Protein AF-A0A3N5ST25-F1 (afdb_monomer)

Nearest PDB structures (foldseek):
  7qv7-assembly1_S  TM=9.230E-01  e=5.622E-34  Thermoanaerobacter kivui
  8rcb-assembly1_A  TM=7.635E-01  e=3.867E-31  Nitratidesulfovibrio vulgaris str. Hildenborough
  8cm7-assembly1_A  TM=7.745E-01  e=1.864E-30  Nitratidesulfovibrio vulgaris str. Hildenborough
  8rcg-assembly1_A  TM=7.676E-01  e=7.495E-30  Nitratidesulfovibrio vulgaris str. Hildenborough
  8cm4-assembly2_C  TM=7.597E-01  e=1.216E-29  Nitratidesulfovibrio vulgaris str. Hildenborough

Structure (mmCIF, N/CA/C/O backbone):
data_AF-A0A3N5ST25-F1
#
_entry.id   AF-A0A3N5ST25-F1
#
loop_
_atom_site.group_PDB
_atom_site.id
_atom_site.type_symbol
_atom_site.label_atom_id
_atom_site.label_alt_id
_atom_site.label_comp_id
_atom_site.label_asym_id
_atom_site.label_entity_id
_atom_site.label_seq_id
_atom_site.pdbx_PDB_ins_code
_atom_site.Cartn_x
_atom_site.Cartn_y
_atom_site.Cartn_z
_atom_site.occupancy
_atom_site.B_iso_or_equiv
_atom_site.auth_seq_id
_atom_site.auth_comp_id
_atom_site.auth_asym_id
_atom_site.auth_atom_id
_atom_site.pdbx_PDB_model_num
ATOM 1 N N . GLY A 1 1 ? 1.726 -2.707 -23.490 1.00 95.69 1 GLY A N 1
ATOM 2 C CA . GLY A 1 1 ? 1.570 -2.414 -22.057 1.00 95.69 1 GLY A CA 1
ATOM 3 C C . GLY A 1 1 ? 2.684 -3.090 -21.295 1.00 95.69 1 GLY A C 1
ATOM 4 O O . GLY A 1 1 ? 3.204 -4.087 -21.783 1.00 95.69 1 GLY A O 1
ATOM 5 N N . PHE A 1 2 ? 3.057 -2.545 -20.143 1.00 97.12 2 PHE A N 1
ATOM 6 C CA . PHE A 1 2 ? 4.132 -3.043 -19.289 1.00 97.12 2 PHE A CA 1
ATOM 7 C C . PHE A 1 2 ? 3.593 -3.325 -17.886 1.00 97.12 2 PHE A C 1
ATOM 9 O O . PHE A 1 2 ? 3.013 -2.446 -17.254 1.00 97.12 2 PHE A O 1
ATOM 16 N N . LEU A 1 3 ? 3.774 -4.548 -17.405 1.00 95.31 3 LEU A N 1
ATOM 17 C CA . LEU A 1 3 ? 3.438 -4.943 -16.044 1.00 95.31 3 LEU A CA 1
ATOM 18 C C . LEU A 1 3 ? 4.739 -5.198 -15.286 1.00 95.31 3 LEU A C 1
ATOM 20 O O . LEU A 1 3 ? 5.432 -6.179 -15.556 1.00 95.31 3 LEU A O 1
ATOM 24 N N . ALA A 1 4 ? 5.087 -4.272 -14.399 1.00 94.31 4 ALA A N 1
ATOM 25 C CA . ALA A 1 4 ? 6.317 -4.327 -13.618 1.00 94.31 4 ALA A CA 1
ATOM 26 C C . ALA A 1 4 ? 6.184 -5.268 -12.411 1.00 94.31 4 ALA A C 1
ATOM 28 O O . ALA A 1 4 ? 5.071 -5.596 -11.989 1.00 94.31 4 ALA A O 1
ATOM 29 N N . SER A 1 5 ? 7.325 -5.637 -11.822 1.00 90.44 5 SER A N 1
ATOM 30 C CA . SER A 1 5 ? 7.373 -6.426 -10.591 1.00 90.44 5 SER A CA 1
ATOM 31 C C . SER A 1 5 ? 7.691 -5.556 -9.373 1.00 90.44 5 SER A C 1
ATOM 33 O O . SER A 1 5 ? 8.713 -4.868 -9.382 1.00 90.44 5 SER A O 1
ATOM 35 N N . PRO A 1 6 ? 6.931 -5.665 -8.270 1.00 87.88 6 PRO A N 1
ATOM 36 C CA . PRO A 1 6 ? 7.301 -5.075 -6.978 1.00 87.88 6 PRO A CA 1
ATOM 37 C C . PRO A 1 6 ? 8.476 -5.801 -6.298 1.00 87.88 6 PRO A C 1
ATOM 39 O O . PRO A 1 6 ? 8.815 -5.487 -5.155 1.00 87.88 6 PRO A O 1
ATOM 42 N N . ARG A 1 7 ? 9.074 -6.795 -6.971 1.00 88.94 7 ARG A N 1
ATOM 43 C CA . ARG A 1 7 ? 10.316 -7.468 -6.568 1.00 88.94 7 ARG A CA 1
ATOM 44 C C . ARG A 1 7 ? 11.546 -6.938 -7.287 1.00 88.94 7 ARG A C 1
ATOM 46 O O . ARG A 1 7 ? 12.645 -7.163 -6.791 1.00 88.94 7 ARG A O 1
ATOM 53 N N . SER A 1 8 ? 11.368 -6.254 -8.418 1.00 93.38 8 SER A N 1
ATOM 54 C CA . SER A 1 8 ? 12.469 -5.635 -9.155 1.00 93.38 8 SER A CA 1
ATOM 55 C C . SER A 1 8 ? 13.098 -4.510 -8.345 1.00 93.38 8 SER A C 1
ATOM 57 O O . SER A 1 8 ? 12.438 -3.864 -7.525 1.00 93.38 8 SER A O 1
ATOM 59 N N . SER A 1 9 ? 14.381 -4.264 -8.586 1.00 96.94 9 SER A N 1
ATOM 60 C CA . SER A 1 9 ? 15.113 -3.160 -7.962 1.00 96.94 9 SER A CA 1
ATOM 61 C C . SER A 1 9 ? 14.573 -1.798 -8.402 1.00 96.94 9 SER A C 1
ATOM 63 O O . SER A 1 9 ? 13.842 -1.681 -9.390 1.00 96.94 9 SER A O 1
ATOM 65 N N . ASN A 1 10 ? 14.917 -0.740 -7.671 1.00 98.31 10 ASN A N 1
ATOM 66 C CA . ASN A 1 10 ? 14.557 0.622 -8.061 1.00 98.31 10 ASN A CA 1
ATOM 67 C C . ASN A 1 10 ? 15.143 0.969 -9.439 1.00 98.31 10 ASN A C 1
ATOM 69 O O . ASN A 1 10 ? 14.467 1.563 -10.276 1.00 98.31 10 ASN A O 1
ATOM 73 N N . GLU A 1 11 ? 16.377 0.547 -9.709 1.00 98.25 11 GLU A N 1
ATOM 74 C CA . GLU A 1 11 ? 17.058 0.789 -10.978 1.00 98.25 11 GLU A CA 1
ATOM 75 C C . GLU A 1 11 ? 16.364 0.073 -12.144 1.00 98.25 11 GLU A C 1
ATOM 77 O O . GLU A 1 11 ? 16.122 0.675 -13.192 1.00 98.25 11 GLU A O 1
ATOM 82 N N . GLU A 1 12 ? 15.973 -1.186 -11.955 1.00 97.56 12 GLU A N 1
ATOM 83 C CA . GLU A 1 12 ? 15.208 -1.941 -12.947 1.00 97.56 12 GLU A CA 1
ATOM 84 C C . GLU A 1 12 ? 13.826 -1.338 -13.206 1.00 97.56 12 GLU A C 1
ATOM 86 O O . GLU A 1 12 ? 13.426 -1.191 -14.362 1.00 97.56 12 GLU A O 1
ATOM 91 N N . GLN A 1 13 ? 13.099 -0.966 -12.148 1.00 97.44 13 GLN A N 1
ATOM 92 C CA . GLN A 1 13 ? 11.777 -0.354 -12.279 1.00 97.44 13 GLN A CA 1
ATOM 93 C C . GLN A 1 13 ? 11.862 0.993 -13.005 1.00 97.44 13 GLN A C 1
ATOM 95 O O . GLN A 1 13 ? 11.095 1.242 -13.939 1.00 97.44 13 GLN A O 1
ATOM 100 N N . TYR A 1 14 ? 12.845 1.826 -12.659 1.00 98.50 14 TYR A N 1
ATOM 101 C CA . TYR A 1 14 ? 13.109 3.081 -13.355 1.00 98.50 14 TYR A CA 1
ATOM 102 C C . TYR A 1 14 ? 13.396 2.865 -14.848 1.00 98.50 14 TYR A C 1
ATOM 104 O O . TYR A 1 14 ? 12.801 3.533 -15.697 1.00 98.50 14 TYR A O 1
ATOM 112 N N . LEU A 1 15 ? 14.266 1.910 -15.190 1.00 98.31 15 LEU A N 1
ATOM 113 C CA . LEU A 1 15 ? 14.609 1.619 -16.583 1.00 98.31 15 LEU A CA 1
ATOM 114 C C . LEU A 1 15 ? 13.440 1.025 -17.368 1.00 98.31 15 LEU A C 1
ATOM 116 O O . LEU A 1 15 ? 13.262 1.383 -18.529 1.00 98.31 15 LEU A O 1
ATOM 120 N N . LEU A 1 16 ? 12.611 0.177 -16.755 1.00 98.00 16 LEU A N 1
ATOM 121 C CA . LEU A 1 16 ? 11.398 -0.348 -17.383 1.00 98.00 16 LEU A CA 1
ATOM 122 C C . LEU A 1 16 ? 10.399 0.777 -17.691 1.00 98.00 16 LEU A C 1
ATOM 124 O O . LEU A 1 16 ? 9.843 0.840 -18.788 1.00 98.00 16 LEU A O 1
ATOM 128 N N . MET A 1 17 ? 10.205 1.696 -16.743 1.00 97.38 17 MET A N 1
ATOM 129 C CA . MET A 1 17 ? 9.380 2.889 -16.924 1.00 97.38 17 MET A CA 1
ATOM 130 C C . MET A 1 17 ? 9.924 3.790 -18.037 1.00 97.38 17 MET A C 1
ATOM 132 O O . MET A 1 17 ? 9.175 4.191 -18.935 1.00 97.38 17 MET A O 1
ATOM 136 N N . LYS A 1 18 ? 11.235 4.052 -18.028 1.00 97.94 18 LYS A N 1
ATOM 137 C CA . LYS A 1 18 ? 11.928 4.811 -19.072 1.00 97.94 18 LYS A CA 1
ATOM 138 C C . LYS A 1 18 ? 11.790 4.125 -20.430 1.00 97.94 18 LYS A C 1
ATOM 140 O O . LYS A 1 18 ? 11.527 4.799 -21.418 1.00 97.94 18 LYS A O 1
ATOM 145 N N . LEU A 1 19 ? 11.885 2.797 -20.495 1.00 97.81 19 LEU A N 1
ATOM 146 C CA . LEU A 1 19 ? 11.733 2.017 -21.725 1.00 97.81 19 LEU A CA 1
ATOM 147 C C . LEU A 1 19 ? 10.320 2.143 -22.292 1.00 97.81 19 LEU A C 1
ATOM 149 O O . LEU A 1 19 ? 10.154 2.497 -23.461 1.00 97.81 19 LEU A O 1
ATOM 153 N N . ALA A 1 20 ? 9.302 1.919 -21.458 1.00 97.50 20 ALA A N 1
ATOM 154 C CA . ALA A 1 20 ? 7.902 2.036 -21.851 1.00 97.50 20 ALA A CA 1
ATOM 155 C C . ALA A 1 20 ? 7.592 3.416 -22.456 1.00 97.50 20 ALA A C 1
ATOM 157 O O . ALA A 1 20 ? 6.955 3.517 -23.507 1.00 97.50 20 ALA A O 1
ATOM 158 N N . ARG A 1 21 ? 8.103 4.481 -21.830 1.00 97.31 21 ARG A N 1
ATOM 159 C CA . ARG A 1 21 ? 7.822 5.866 -22.223 1.00 97.31 21 ARG A CA 1
ATOM 160 C C . ARG A 1 21 ? 8.699 6.366 -23.362 1.00 97.31 21 ARG A C 1
ATOM 162 O O . ARG A 1 21 ? 8.179 6.941 -24.312 1.00 97.31 21 ARG A O 1
ATOM 169 N N . ALA A 1 22 ? 10.009 6.153 -23.291 1.00 96.69 22 ALA A N 1
ATOM 170 C CA . ALA A 1 22 ? 10.961 6.702 -24.251 1.00 96.69 22 ALA A CA 1
ATOM 171 C C . ALA A 1 22 ? 11.022 5.885 -25.547 1.00 96.69 22 ALA A C 1
ATOM 173 O O . ALA A 1 22 ? 11.043 6.493 -26.618 1.00 96.69 22 ALA A O 1
ATOM 174 N N . ALA A 1 23 ? 11.018 4.548 -25.462 1.00 96.00 23 ALA A N 1
ATOM 175 C CA . ALA A 1 23 ? 11.134 3.666 -26.627 1.00 96.00 23 ALA A CA 1
ATOM 176 C C . ALA A 1 23 ? 9.764 3.302 -27.210 1.00 96.00 23 ALA A C 1
ATOM 178 O O . ALA A 1 23 ? 9.530 3.467 -28.402 1.00 96.00 23 ALA A O 1
ATOM 179 N N . PHE A 1 24 ? 8.835 2.854 -26.361 1.00 95.75 24 PHE A N 1
ATOM 180 C CA . PHE A 1 24 ? 7.524 2.358 -26.806 1.00 95.75 24 PHE A CA 1
ATOM 181 C C . PHE A 1 24 ? 6.419 3.421 -26.801 1.00 95.75 24 PHE A C 1
ATOM 183 O O . PHE A 1 24 ? 5.285 3.122 -27.175 1.00 95.75 24 PHE A O 1
ATOM 190 N N . LYS A 1 25 ? 6.739 4.653 -26.381 1.00 95.69 25 LYS A N 1
ATOM 191 C CA . LYS A 1 25 ? 5.832 5.813 -26.376 1.00 95.69 25 LYS A CA 1
ATOM 192 C C . LYS A 1 25 ? 4.485 5.530 -25.709 1.00 95.69 25 LYS A C 1
ATOM 194 O O . LYS A 1 25 ? 3.444 6.004 -26.156 1.00 95.69 25 LYS A O 1
ATOM 199 N N . THR A 1 26 ? 4.495 4.761 -24.622 1.00 96.06 26 THR A N 1
ATOM 200 C CA . THR A 1 26 ? 3.279 4.385 -23.903 1.00 96.06 26 THR A CA 1
ATOM 201 C C . THR A 1 26 ? 3.379 4.694 -22.417 1.00 96.06 26 THR A C 1
ATOM 203 O O . THR A 1 26 ? 4.409 4.481 -21.786 1.00 96.06 26 THR A O 1
ATOM 206 N N . ASN A 1 27 ? 2.262 5.151 -21.853 1.00 95.9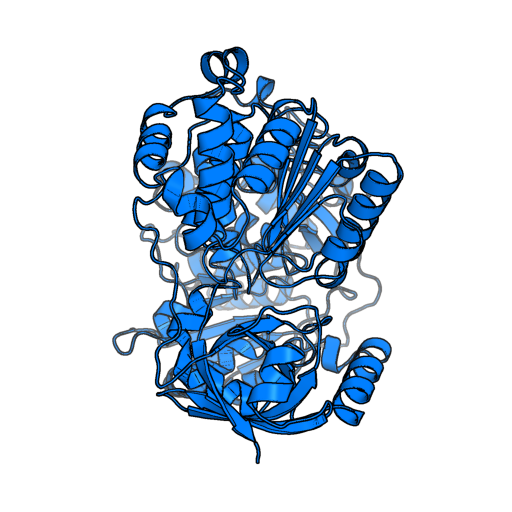4 27 ASN A N 1
ATOM 207 C CA . ASN A 1 27 ? 2.057 5.247 -20.410 1.00 95.94 27 ASN A CA 1
ATOM 208 C C . ASN A 1 27 ? 1.198 4.095 -19.871 1.00 95.94 27 ASN A C 1
ATOM 210 O O . ASN A 1 27 ? 0.786 4.123 -18.718 1.00 95.94 27 ASN A O 1
ATOM 214 N N . ASN A 1 28 ? 0.916 3.069 -20.683 1.00 96.25 28 ASN A N 1
ATOM 215 C CA . ASN A 1 28 ? 0.238 1.857 -20.224 1.00 96.25 28 ASN A CA 1
ATOM 216 C C . ASN A 1 28 ? 1.239 0.992 -19.459 1.00 96.25 28 ASN A C 1
ATOM 218 O O . ASN A 1 28 ? 1.783 0.022 -20.000 1.00 96.25 28 ASN A O 1
ATOM 222 N N . ILE A 1 29 ? 1.510 1.402 -18.225 1.00 95.12 29 ILE A N 1
ATOM 223 C CA . ILE A 1 29 ? 2.415 0.757 -17.288 1.00 95.12 29 ILE A CA 1
ATOM 224 C C . ILE A 1 29 ? 1.768 0.708 -15.908 1.00 95.12 29 ILE A C 1
ATOM 226 O O . ILE A 1 29 ? 1.167 1.683 -15.459 1.00 95.12 29 ILE A O 1
ATOM 230 N N . SER A 1 30 ? 1.878 -0.424 -15.227 1.00 91.75 30 SER A N 1
ATOM 231 C CA . SER A 1 30 ? 1.430 -0.550 -13.842 1.00 91.75 30 SER A CA 1
ATOM 232 C C . SER A 1 30 ? 2.251 -1.585 -13.091 1.00 91.75 30 SER A C 1
ATOM 234 O O . SER A 1 30 ? 2.879 -2.453 -13.696 1.00 91.75 30 SER A O 1
ATOM 236 N N . LEU A 1 31 ? 2.212 -1.491 -11.769 1.00 86.88 31 LEU A N 1
ATOM 237 C CA . LEU A 1 31 ? 2.696 -2.508 -10.845 1.00 86.88 31 LEU A CA 1
ATOM 238 C C . LEU A 1 31 ? 1.560 -3.497 -10.542 1.00 86.88 31 LEU A C 1
ATOM 240 O O . LEU A 1 31 ? 0.387 -3.109 -10.605 1.00 86.88 31 LEU A O 1
ATOM 244 N N . ASP A 1 32 ? 1.877 -4.764 -10.250 1.00 69.38 32 ASP A N 1
ATOM 245 C CA . ASP A 1 32 ? 0.848 -5.700 -9.787 1.00 69.38 32 ASP A CA 1
ATOM 246 C C . ASP A 1 32 ? 0.167 -5.199 -8.515 1.00 69.38 32 ASP A C 1
ATOM 248 O O . ASP A 1 32 ? 0.825 -4.741 -7.585 1.00 69.38 32 ASP A O 1
ATOM 252 N N . SER A 1 33 ? -1.130 -5.480 -8.424 1.00 56.56 33 SER A N 1
ATOM 253 C CA . SER A 1 33 ? -1.802 -5.787 -7.162 1.00 56.56 33 SER A CA 1
ATOM 254 C C . SER A 1 33 ? -1.892 -4.705 -6.089 1.00 56.56 33 SER A C 1
ATOM 256 O O . SER A 1 33 ? -1.821 -5.050 -4.920 1.00 56.56 33 SER A O 1
ATOM 258 N N . ASP A 1 34 ? -2.125 -3.441 -6.440 1.00 56.81 34 ASP A N 1
ATOM 259 C CA . ASP A 1 34 ? -1.993 -2.388 -5.427 1.00 56.81 34 ASP A CA 1
ATOM 260 C C . ASP A 1 34 ? -2.981 -1.231 -5.532 1.00 56.81 34 ASP A C 1
ATOM 262 O O . ASP A 1 34 ? -2.632 -0.068 -5.323 1.00 56.81 34 ASP A O 1
ATOM 266 N N . SER A 1 35 ? -4.259 -1.535 -5.784 1.00 60.84 35 SER A N 1
ATOM 267 C CA . SER A 1 35 ? -5.304 -0.543 -5.497 1.00 60.84 35 SER A CA 1
ATOM 268 C C . SER A 1 35 ? -5.135 0.007 -4.077 1.00 60.84 35 SER A C 1
ATOM 270 O O . SER A 1 35 ? -5.149 1.221 -3.918 1.00 60.84 35 SER A O 1
ATOM 272 N N . GLY A 1 36 ? -4.847 -0.856 -3.093 1.00 76.38 36 GLY A N 1
ATOM 273 C CA . GLY A 1 36 ? -4.593 -0.465 -1.704 1.00 76.38 36 GLY A CA 1
ATOM 274 C C . GLY A 1 36 ? -3.367 0.436 -1.515 1.00 76.38 36 GLY A C 1
ATOM 275 O O . GLY A 1 36 ? -3.461 1.469 -0.849 1.00 76.38 36 GLY A O 1
ATOM 276 N N . HIS A 1 37 ? -2.211 0.108 -2.104 1.00 87.75 37 HIS A N 1
ATOM 277 C CA . HIS A 1 37 ? -0.998 0.889 -1.842 1.00 87.75 37 HIS A CA 1
ATOM 278 C C . HIS A 1 37 ? -1.073 2.201 -2.584 1.00 87.75 37 HIS A C 1
ATOM 280 O O . HIS A 1 37 ? -0.874 3.244 -1.969 1.00 87.75 37 HIS A O 1
ATOM 286 N N . ARG A 1 38 ? -1.469 2.175 -3.863 1.00 88.69 38 ARG A N 1
ATOM 287 C CA . ARG A 1 38 ? -1.737 3.390 -4.632 1.00 88.69 38 ARG A CA 1
ATOM 288 C C . ARG A 1 38 ? -2.722 4.295 -3.903 1.00 88.69 38 ARG A C 1
ATOM 290 O O . ARG A 1 38 ? -2.434 5.479 -3.764 1.00 88.69 38 ARG A O 1
ATOM 297 N N . ALA A 1 39 ? -3.824 3.744 -3.398 1.00 90.44 39 ALA A N 1
ATOM 298 C CA . ALA A 1 39 ? -4.793 4.479 -2.596 1.00 90.44 39 ALA A CA 1
ATOM 299 C C . ALA A 1 39 ? -4.151 5.103 -1.349 1.00 90.44 39 ALA A C 1
ATOM 301 O O . ALA A 1 39 ? -4.325 6.292 -1.089 1.00 90.44 39 ALA A O 1
ATOM 302 N N . SER A 1 40 ? -3.333 4.343 -0.615 1.00 93.75 40 SER A N 1
ATOM 303 C CA . SER A 1 40 ? -2.627 4.876 0.553 1.00 93.75 40 SER A CA 1
ATOM 304 C C . SER A 1 40 ? -1.683 6.024 0.191 1.00 93.75 40 SER A C 1
ATOM 306 O O . SER A 1 40 ? -1.658 7.048 0.870 1.00 93.75 40 SER A O 1
ATOM 308 N N . LEU A 1 41 ? -0.965 5.902 -0.924 1.00 93.88 41 LEU A N 1
ATOM 309 C CA . LEU A 1 41 ? -0.059 6.928 -1.420 1.00 93.88 41 LEU A CA 1
ATOM 310 C C . LEU A 1 41 ? -0.830 8.179 -1.856 1.00 93.88 41 LEU A C 1
ATOM 312 O O . LEU A 1 41 ? -0.404 9.283 -1.524 1.00 93.88 41 LEU A O 1
ATOM 316 N N . ASN A 1 42 ? -1.976 8.020 -2.529 1.00 94.06 42 ASN A N 1
ATOM 317 C CA . ASN A 1 42 ? -2.861 9.120 -2.919 1.00 94.06 42 ASN A CA 1
ATOM 318 C C . ASN A 1 42 ? -3.337 9.908 -1.692 1.00 94.06 42 ASN A C 1
ATOM 320 O O . ASN A 1 42 ? -3.173 11.129 -1.650 1.00 94.06 42 ASN A O 1
ATOM 324 N N . VAL A 1 43 ? -3.865 9.213 -0.676 1.00 96.69 43 VAL A N 1
ATOM 325 C CA . VAL A 1 43 ? -4.369 9.830 0.562 1.00 96.69 43 VAL A CA 1
ATOM 326 C C . VAL A 1 43 ? -3.266 10.602 1.276 1.00 96.69 43 VAL A C 1
ATOM 328 O O . VAL A 1 43 ? -3.424 11.786 1.587 1.00 96.69 43 VAL A O 1
ATOM 331 N N . LEU A 1 44 ? -2.124 9.952 1.513 1.00 97.12 44 LEU A N 1
ATOM 332 C CA . LEU A 1 44 ? -1.030 10.546 2.278 1.00 97.12 44 LEU A CA 1
ATOM 333 C C . LEU A 1 44 ? -0.366 11.696 1.516 1.00 97.12 44 LEU A C 1
ATOM 335 O O . LEU A 1 44 ? -0.060 12.728 2.119 1.00 97.12 44 LEU A O 1
ATOM 339 N N . HIS A 1 45 ? -0.221 11.581 0.194 1.00 95.94 45 HIS A N 1
ATOM 340 C CA . HIS A 1 45 ? 0.314 12.656 -0.636 1.00 95.94 45 HIS A CA 1
ATOM 341 C C . HIS A 1 45 ? -0.631 13.858 -0.703 1.00 95.94 45 HIS A C 1
ATOM 343 O O . HIS A 1 45 ? -0.185 14.990 -0.527 1.00 95.94 45 HIS A O 1
ATOM 349 N N . ALA A 1 46 ? -1.934 13.638 -0.892 1.00 95.94 46 ALA A N 1
ATOM 350 C CA . ALA A 1 46 ? -2.915 14.720 -0.903 1.00 95.94 46 ALA A CA 1
ATOM 351 C C . ALA A 1 46 ? -2.964 15.457 0.445 1.00 95.94 46 ALA A C 1
ATOM 353 O O . ALA A 1 46 ? -3.019 16.689 0.474 1.00 95.94 46 ALA A O 1
ATOM 354 N N . GLY A 1 47 ? -2.894 14.711 1.551 1.00 96.50 47 GLY A N 1
ATOM 355 C CA . GLY A 1 47 ? -2.948 15.268 2.898 1.00 96.50 47 GLY A CA 1
ATOM 356 C C . GLY A 1 47 ? -1.664 15.973 3.345 1.00 96.50 47 GLY A C 1
ATOM 357 O O . GLY A 1 47 ? -1.729 17.037 3.959 1.00 96.50 47 GLY A O 1
ATOM 358 N N . THR A 1 48 ? -0.492 15.412 3.028 1.00 96.38 48 THR A N 1
ATOM 359 C CA . THR A 1 48 ? 0.796 15.848 3.612 1.00 96.38 48 THR A CA 1
ATOM 360 C C . THR A 1 48 ? 1.852 16.287 2.595 1.00 96.38 48 THR A C 1
ATOM 362 O O . THR A 1 48 ? 2.862 16.877 2.972 1.00 96.38 48 THR A O 1
ATOM 365 N N . GLY A 1 49 ? 1.648 16.007 1.305 1.00 93.69 49 GLY A N 1
ATOM 366 C CA . GLY A 1 49 ? 2.672 16.109 0.259 1.00 93.69 49 GLY A CA 1
ATOM 367 C C . GLY A 1 49 ? 3.632 14.915 0.209 1.00 93.69 49 GLY A C 1
ATOM 368 O O . GLY A 1 49 ? 4.456 14.829 -0.700 1.00 93.69 49 GLY A O 1
ATOM 369 N N . MET A 1 50 ? 3.521 13.963 1.136 1.00 93.50 50 MET A N 1
ATOM 370 C CA . MET A 1 50 ? 4.416 12.818 1.257 1.00 93.50 50 MET A CA 1
ATOM 371 C C . MET A 1 50 ? 3.686 11.520 0.906 1.00 93.50 50 MET A C 1
ATOM 373 O O . MET A 1 50 ? 2.754 11.108 1.588 1.00 93.50 50 MET A O 1
ATOM 377 N N . ALA A 1 51 ? 4.114 10.881 -0.182 1.00 94.12 51 ALA A N 1
ATOM 378 C CA . ALA A 1 51 ? 3.502 9.667 -0.713 1.00 94.12 51 ALA A CA 1
ATOM 379 C C . ALA A 1 51 ? 4.172 8.413 -0.128 1.00 94.12 51 ALA A C 1
ATOM 381 O O . ALA A 1 51 ? 4.956 7.739 -0.790 1.00 94.12 51 ALA A O 1
ATOM 382 N N . GLY A 1 52 ? 3.931 8.140 1.149 1.00 94.69 52 GLY A N 1
ATOM 383 C CA . GLY A 1 52 ? 4.490 6.983 1.848 1.00 94.69 52 GLY A CA 1
ATOM 384 C C . GLY A 1 52 ? 4.145 7.026 3.330 1.00 94.69 52 GLY A C 1
ATOM 385 O O . GLY A 1 52 ? 3.550 7.996 3.797 1.00 94.69 52 GLY A O 1
ATOM 386 N N . MET A 1 53 ? 4.545 5.990 4.075 1.00 96.56 53 MET A N 1
ATOM 387 C CA . MET A 1 53 ? 4.410 5.931 5.539 1.00 96.56 53 MET A CA 1
ATOM 388 C C . MET A 1 53 ? 4.772 7.272 6.206 1.00 96.56 53 MET A C 1
ATOM 390 O O . MET A 1 53 ? 5.721 7.921 5.783 1.00 96.56 53 MET A O 1
ATOM 394 N N . LEU A 1 54 ? 4.039 7.708 7.234 1.00 97.75 54 LEU A N 1
ATOM 395 C CA . LEU A 1 54 ? 4.340 8.984 7.906 1.00 97.75 54 LEU A CA 1
ATOM 396 C C . LEU A 1 54 ? 5.205 8.819 9.162 1.00 97.75 54 LEU A C 1
ATOM 398 O O . LEU A 1 54 ? 5.891 9.762 9.551 1.00 97.75 54 LEU A O 1
ATOM 402 N N . GLY A 1 55 ? 5.190 7.643 9.793 1.00 96.69 55 GLY A N 1
ATOM 403 C CA . GLY A 1 55 ? 6.046 7.304 10.931 1.00 96.69 55 GLY A CA 1
ATOM 404 C C . GLY A 1 55 ? 7.370 6.637 10.537 1.00 96.69 55 GLY A C 1
ATOM 405 O O . GLY A 1 55 ? 7.791 6.654 9.375 1.00 96.69 55 GLY A O 1
ATOM 406 N N . SER A 1 56 ? 8.007 6.024 11.540 1.00 95.50 56 SER A N 1
ATOM 407 C CA . SER A 1 56 ? 9.196 5.174 11.406 1.00 95.50 56 SER A CA 1
ATOM 408 C C . SER A 1 56 ? 9.028 3.894 12.215 1.00 95.50 56 SER A C 1
ATOM 410 O O . SER A 1 56 ? 8.524 3.932 13.339 1.00 95.50 56 SER A O 1
ATOM 412 N N . ILE A 1 57 ? 9.526 2.775 11.685 1.00 96.06 57 ILE A N 1
ATOM 413 C CA . ILE A 1 57 ? 9.489 1.472 12.367 1.00 96.06 57 ILE A CA 1
ATOM 414 C C . ILE A 1 57 ? 10.303 1.518 13.671 1.00 96.06 57 ILE A C 1
ATOM 416 O O . ILE A 1 57 ? 9.908 0.938 14.679 1.00 96.06 57 ILE A O 1
ATOM 420 N N . GLU A 1 58 ? 11.388 2.294 13.703 1.00 94.50 58 GLU A N 1
ATOM 421 C CA . GLU A 1 58 ? 12.232 2.474 14.892 1.00 94.50 58 GLU A CA 1
ATOM 422 C C . GLU A 1 58 ? 11.526 3.201 16.054 1.00 94.50 58 GLU A C 1
ATOM 424 O O . GLU A 1 58 ? 12.047 3.250 17.169 1.00 94.50 58 GLU A O 1
ATOM 429 N N . GLU A 1 59 ? 10.369 3.820 15.808 1.00 96.88 59 GLU A N 1
ATOM 430 C CA . GLU A 1 59 ? 9.610 4.564 16.818 1.00 9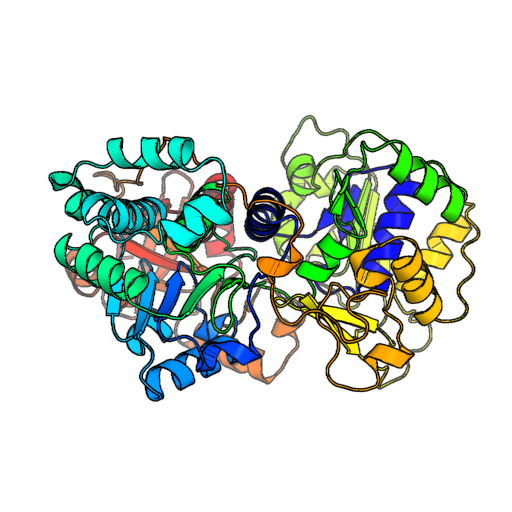6.88 59 GLU A CA 1
ATOM 431 C C . GLU A 1 59 ? 8.378 3.815 17.325 1.00 96.88 59 GLU A C 1
ATOM 433 O O . GLU A 1 59 ? 7.704 4.324 18.217 1.00 96.88 59 GLU A O 1
ATOM 438 N N . ILE A 1 60 ? 8.115 2.594 16.841 1.00 98.31 60 ILE A N 1
ATOM 439 C CA . ILE A 1 60 ? 6.970 1.777 17.279 1.00 98.31 60 ILE A CA 1
ATOM 440 C C . ILE A 1 60 ? 6.933 1.649 18.805 1.00 98.31 60 ILE A C 1
ATOM 442 O O . ILE A 1 60 ? 5.896 1.854 19.429 1.00 98.31 60 ILE A O 1
ATOM 446 N N . ARG A 1 61 ? 8.085 1.384 19.432 1.00 97.50 61 ARG A N 1
ATOM 447 C CA . ARG A 1 61 ? 8.189 1.227 20.893 1.00 97.50 61 ARG A CA 1
ATOM 448 C C . ARG A 1 61 ? 7.999 2.525 21.685 1.00 97.50 61 ARG A C 1
ATOM 450 O O . ARG A 1 61 ? 7.898 2.461 22.904 1.00 97.50 61 ARG A O 1
ATOM 457 N N . LYS A 1 62 ? 7.977 3.684 21.020 1.00 97.25 62 LYS A N 1
ATOM 458 C CA . LYS A 1 62 ? 7.741 5.001 21.636 1.00 97.25 62 LYS A CA 1
ATOM 459 C C . LYS A 1 62 ? 6.269 5.426 21.587 1.00 97.25 62 LYS A C 1
ATOM 461 O O . LYS A 1 62 ? 5.919 6.453 22.169 1.00 97.25 62 LYS A O 1
ATOM 466 N N . ALA A 1 63 ? 5.424 4.696 20.862 1.00 98.19 63 ALA A N 1
ATOM 467 C CA . ALA A 1 63 ? 4.004 5.001 20.761 1.00 98.19 63 ALA A CA 1
ATOM 468 C C . ALA A 1 63 ? 3.275 4.609 22.058 1.00 98.19 63 ALA A C 1
ATOM 470 O O . ALA A 1 63 ? 3.381 3.472 22.516 1.00 98.19 63 ALA A O 1
ATOM 471 N N . GLU A 1 64 ? 2.512 5.536 22.639 1.00 98.62 64 GLU A N 1
ATOM 472 C CA . GLU A 1 64 ? 1.643 5.255 23.790 1.00 98.62 64 GLU A CA 1
ATOM 473 C C . GLU A 1 64 ? 0.363 4.522 23.362 1.00 98.62 64 GLU A C 1
ATOM 475 O O . GLU A 1 64 ? -0.173 3.716 24.125 1.00 98.62 64 GLU A O 1
ATOM 480 N N . PHE A 1 65 ? -0.102 4.761 22.131 1.00 98.81 65 PHE A N 1
ATOM 481 C CA . PHE A 1 65 ? -1.253 4.096 21.524 1.00 98.81 65 PHE A CA 1
ATOM 482 C C . PHE A 1 65 ? -0.901 3.531 20.143 1.00 98.81 65 PHE A C 1
ATOM 484 O O . PHE A 1 65 ? -0.277 4.202 19.322 1.00 98.81 65 PHE A O 1
ATOM 491 N N . ILE A 1 66 ? -1.319 2.299 19.859 1.00 98.88 66 ILE A N 1
ATOM 492 C CA . ILE A 1 66 ? -1.141 1.675 18.545 1.00 98.88 66 ILE A CA 1
ATOM 493 C C . ILE A 1 66 ? -2.469 1.070 18.101 1.00 98.88 66 ILE A C 1
ATOM 495 O O . ILE A 1 66 ? -2.999 0.190 18.777 1.00 98.88 66 ILE A O 1
ATOM 499 N N . LEU A 1 67 ? -2.969 1.503 16.945 1.00 98.75 67 LEU A N 1
ATOM 500 C CA . LEU A 1 67 ? -4.079 0.859 16.251 1.00 98.75 67 LEU A CA 1
ATOM 501 C C . LEU A 1 67 ? -3.535 -0.061 15.156 1.00 98.75 67 LEU A C 1
ATOM 503 O O . LEU A 1 67 ? -2.781 0.374 14.290 1.00 98.75 67 LEU A O 1
ATOM 507 N N . VAL A 1 68 ? -3.937 -1.324 15.168 1.00 97.75 68 VAL A N 1
ATOM 508 C CA . VAL A 1 68 ? -3.732 -2.249 14.048 1.00 97.75 68 VAL A CA 1
ATOM 509 C C . VAL A 1 68 ? -5.089 -2.464 13.391 1.00 97.75 68 VAL A C 1
ATOM 511 O O . VAL A 1 68 ? -5.989 -2.985 14.043 1.00 97.75 68 VAL A O 1
ATOM 514 N N . ALA A 1 69 ? -5.262 -2.010 12.151 1.00 94.06 69 ALA A N 1
ATOM 515 C CA . ALA A 1 69 ? -6.556 -1.986 11.468 1.00 94.06 69 ALA A CA 1
ATOM 516 C C . ALA A 1 69 ? -6.505 -2.779 10.159 1.00 94.06 69 ALA A C 1
ATOM 518 O O . ALA A 1 69 ? -5.694 -2.455 9.293 1.00 94.06 69 ALA A O 1
ATOM 519 N N . GLY A 1 70 ? -7.367 -3.793 10.023 1.00 86.19 70 GLY A N 1
ATOM 520 C CA . GLY A 1 70 ? -7.512 -4.578 8.788 1.00 86.19 70 GLY A CA 1
ATOM 521 C C . GLY A 1 70 ? -6.183 -5.138 8.276 1.00 86.19 70 GLY A C 1
ATOM 522 O O . GLY A 1 70 ? -5.769 -4.835 7.158 1.00 86.19 70 GLY A O 1
ATOM 523 N N . ILE A 1 71 ? -5.442 -5.823 9.156 1.00 86.88 71 ILE A N 1
ATOM 524 C CA . ILE A 1 71 ? -4.194 -6.500 8.796 1.00 86.88 71 ILE A CA 1
ATOM 525 C C . ILE A 1 71 ? -3.819 -7.572 9.825 1.00 86.88 71 ILE A C 1
ATOM 527 O O . ILE A 1 71 ? -3.668 -7.309 11.022 1.00 86.88 71 ILE A O 1
ATOM 531 N N . ASP A 1 72 ? -3.497 -8.776 9.345 1.00 86.06 72 ASP A N 1
ATOM 532 C CA . ASP A 1 72 ? -2.826 -9.797 10.158 1.00 86.06 72 ASP A CA 1
ATOM 533 C C . ASP A 1 72 ? -1.310 -9.530 10.223 1.00 86.06 72 ASP A C 1
ATOM 535 O O . ASP A 1 72 ? -0.488 -10.237 9.628 1.00 86.06 72 ASP A O 1
ATOM 539 N N . ILE A 1 73 ? -0.928 -8.455 10.923 1.00 89.19 73 ILE A N 1
ATOM 540 C CA . ILE A 1 73 ? 0.440 -7.905 10.893 1.00 89.19 73 ILE A CA 1
ATOM 541 C C . ILE A 1 73 ? 1.494 -8.923 11.336 1.00 89.19 73 ILE A C 1
ATOM 543 O O . ILE A 1 73 ? 2.589 -8.967 10.791 1.00 89.19 73 ILE A O 1
ATOM 547 N N . THR A 1 74 ? 1.158 -9.797 12.281 1.00 89.12 74 THR A N 1
ATOM 548 C CA . THR A 1 74 ? 2.038 -10.857 12.789 1.00 89.12 74 THR A CA 1
ATOM 549 C C . THR A 1 74 ? 2.387 -11.911 11.747 1.00 89.12 74 THR A C 1
ATOM 551 O O . THR A 1 74 ? 3.422 -12.562 11.865 1.00 89.12 74 THR A O 1
ATOM 554 N N . ARG A 1 75 ? 1.529 -12.089 10.739 1.00 81.69 75 ARG A N 1
ATOM 555 C CA . ARG A 1 75 ? 1.739 -13.025 9.635 1.00 81.69 75 ARG A CA 1
ATOM 556 C C . ARG A 1 75 ? 2.331 -12.328 8.422 1.00 81.69 75 ARG A C 1
ATOM 558 O O . ARG A 1 75 ? 3.295 -12.822 7.853 1.00 81.69 75 ARG A O 1
ATOM 565 N N . GLN A 1 76 ? 1.764 -11.182 8.053 1.00 80.56 76 GLN A N 1
ATOM 566 C CA . GLN A 1 76 ? 2.166 -10.450 6.855 1.00 80.56 76 GLN A CA 1
ATOM 567 C C . GLN A 1 76 ? 3.515 -9.743 7.042 1.00 80.56 76 GLN A C 1
ATOM 569 O O . GLN A 1 76 ? 4.332 -9.736 6.131 1.00 80.56 76 GLN A O 1
ATOM 574 N N . ASN A 1 77 ? 3.777 -9.183 8.229 1.00 87.69 77 ASN A N 1
ATOM 575 C CA . ASN A 1 77 ? 5.010 -8.464 8.552 1.00 87.69 77 ASN A CA 1
ATOM 576 C C . ASN A 1 77 ? 5.489 -8.780 9.987 1.00 87.69 77 ASN A C 1
ATOM 578 O O . ASN A 1 77 ? 5.378 -7.936 10.884 1.00 87.69 77 ASN A O 1
ATOM 582 N N . PRO A 1 78 ? 6.068 -9.977 10.223 1.00 89.00 78 PRO A N 1
ATOM 583 C CA . PRO A 1 78 ? 6.428 -10.450 11.563 1.00 89.00 78 PRO A CA 1
ATOM 584 C C . PRO A 1 78 ? 7.379 -9.525 12.335 1.00 89.00 78 PRO A C 1
ATOM 586 O O . PRO A 1 78 ? 7.294 -9.455 13.557 1.00 89.00 78 PRO A O 1
ATOM 589 N N . ILE A 1 79 ? 8.253 -8.785 11.641 1.00 92.31 79 ILE A N 1
ATOM 590 C CA . ILE A 1 79 ? 9.157 -7.809 12.269 1.00 92.31 79 ILE A CA 1
ATOM 591 C C . ILE A 1 79 ? 8.362 -6.654 12.887 1.00 92.31 79 ILE A C 1
ATOM 593 O O . ILE A 1 79 ? 8.508 -6.382 14.076 1.00 92.31 79 ILE A O 1
ATOM 597 N N . ILE A 1 80 ? 7.460 -6.029 12.123 1.00 95.75 80 ILE A N 1
ATOM 598 C CA . ILE A 1 80 ? 6.588 -4.960 12.635 1.00 95.75 80 ILE A CA 1
ATOM 599 C C . ILE A 1 80 ? 5.670 -5.515 13.732 1.00 95.75 80 ILE A C 1
ATOM 601 O O . ILE A 1 80 ? 5.539 -4.905 14.791 1.00 95.75 80 ILE A O 1
ATOM 605 N N . GLY A 1 81 ? 5.091 -6.704 13.528 1.00 95.81 81 GLY A N 1
ATOM 606 C CA . GLY A 1 81 ? 4.266 -7.370 14.538 1.00 95.81 81 GLY A CA 1
ATOM 607 C C . GLY A 1 81 ? 5.011 -7.627 15.855 1.00 95.81 81 GLY A C 1
ATOM 608 O O . GLY A 1 81 ? 4.452 -7.405 16.930 1.00 95.81 81 GLY A O 1
ATOM 609 N N . SER A 1 82 ? 6.283 -8.030 15.785 1.00 96.31 82 SER A N 1
ATOM 610 C CA . SER A 1 82 ? 7.154 -8.206 16.952 1.00 96.31 82 SER A CA 1
ATOM 611 C C . SER A 1 82 ? 7.404 -6.881 17.674 1.00 96.31 82 SER A C 1
ATOM 613 O O . SER A 1 82 ? 7.264 -6.811 18.894 1.00 96.31 82 SER A O 1
ATOM 615 N N . GLU A 1 83 ? 7.705 -5.807 16.943 1.00 97.94 83 GLU A N 1
ATOM 616 C CA . GLU A 1 83 ? 7.913 -4.480 17.532 1.00 97.94 83 GLU A CA 1
ATOM 617 C C . GLU A 1 83 ? 6.650 -3.940 18.221 1.00 97.94 83 GLU A C 1
ATOM 619 O O . GLU A 1 83 ? 6.734 -3.419 19.336 1.00 97.94 83 GLU A O 1
ATOM 624 N N . ILE A 1 84 ? 5.467 -4.141 17.625 1.00 98.31 84 ILE A N 1
ATOM 625 C CA . ILE A 1 84 ? 4.176 -3.785 18.239 1.00 98.31 84 ILE A CA 1
ATOM 626 C C . ILE A 1 84 ? 3.938 -4.612 19.508 1.00 98.31 84 ILE A C 1
ATOM 628 O O . ILE A 1 84 ? 3.520 -4.076 20.537 1.00 98.31 84 ILE A O 1
ATOM 632 N N . HIS A 1 85 ? 4.236 -5.913 19.476 1.00 97.38 85 HIS A N 1
ATOM 633 C CA . HIS A 1 85 ? 4.121 -6.760 20.660 1.00 97.38 85 HIS A CA 1
ATOM 634 C C . HIS A 1 85 ? 5.073 -6.311 21.781 1.00 97.38 85 HIS A C 1
ATOM 636 O O . HIS A 1 85 ? 4.681 -6.266 22.949 1.00 97.38 85 HIS A O 1
ATOM 642 N N . MET A 1 86 ? 6.300 -5.911 21.443 1.00 97.81 86 MET A N 1
ATOM 643 C CA . MET A 1 86 ? 7.252 -5.360 22.409 1.00 97.81 86 MET A CA 1
ATOM 644 C C . MET A 1 86 ? 6.762 -4.034 23.002 1.00 97.81 86 MET A C 1
ATOM 646 O O . MET A 1 86 ? 6.831 -3.864 24.219 1.00 97.81 86 MET A O 1
ATOM 650 N N . ALA A 1 87 ? 6.192 -3.139 22.189 1.00 98.00 87 ALA A N 1
ATOM 651 C CA . ALA A 1 87 ? 5.553 -1.913 22.675 1.00 98.00 87 ALA A CA 1
ATOM 652 C C . ALA A 1 87 ? 4.405 -2.230 23.651 1.00 98.00 87 ALA A C 1
ATOM 654 O O . ALA A 1 87 ? 4.329 -1.668 24.746 1.00 98.00 87 ALA A O 1
ATOM 655 N N . ARG A 1 88 ? 3.558 -3.215 23.317 1.00 98.00 88 ARG A N 1
ATOM 656 C CA . ARG A 1 88 ? 2.476 -3.683 24.194 1.00 98.00 88 ARG A CA 1
ATOM 657 C C . ARG A 1 88 ? 2.991 -4.212 25.531 1.00 98.00 88 ARG A C 1
ATOM 659 O O . ARG A 1 88 ? 2.386 -3.925 26.567 1.00 98.00 88 ARG A O 1
ATOM 666 N N . ARG A 1 89 ? 4.078 -4.991 25.523 1.00 97.31 89 ARG A N 1
ATOM 667 C CA . ARG A 1 89 ? 4.725 -5.504 26.745 1.00 97.31 89 ARG A CA 1
ATOM 668 C C . ARG A 1 89 ? 5.332 -4.387 27.594 1.00 97.31 89 ARG A C 1
ATOM 670 O O . ARG A 1 89 ? 5.339 -4.516 28.812 1.00 97.31 89 ARG A O 1
ATOM 677 N N . ALA A 1 90 ? 5.784 -3.304 26.965 1.00 96.94 90 ALA A N 1
ATOM 678 C CA . ALA A 1 90 ? 6.295 -2.109 27.633 1.00 96.94 90 ALA A CA 1
ATOM 679 C C . ALA A 1 90 ? 5.194 -1.159 28.150 1.00 96.94 90 ALA A C 1
ATOM 681 O O . ALA A 1 90 ? 5.509 -0.164 28.794 1.00 96.94 90 ALA A O 1
ATOM 682 N N . GLY A 1 91 ? 3.914 -1.466 27.907 1.00 97.19 91 GLY A N 1
ATOM 683 C CA . GLY A 1 91 ? 2.774 -0.722 28.453 1.00 97.19 91 GLY A CA 1
ATOM 684 C C . GLY A 1 91 ? 1.958 0.076 27.436 1.00 97.19 91 GLY A C 1
ATOM 685 O O . GLY A 1 91 ? 0.955 0.664 27.833 1.00 97.19 91 GLY A O 1
ATOM 686 N N . ALA A 1 92 ? 2.319 0.066 26.147 1.00 98.31 92 ALA A N 1
ATOM 687 C CA . ALA A 1 92 ? 1.534 0.743 25.115 1.00 98.31 92 ALA A CA 1
ATOM 688 C C . ALA A 1 92 ? 0.104 0.177 25.019 1.00 98.31 92 ALA A C 1
ATOM 690 O O . ALA A 1 92 ? -0.117 -1.040 25.103 1.00 98.31 92 ALA A O 1
ATOM 691 N N . MET A 1 93 ? -0.870 1.059 24.793 1.00 98.62 93 MET A N 1
ATOM 692 C CA . MET A 1 93 ? -2.250 0.692 24.492 1.00 98.62 93 MET A CA 1
ATOM 693 C C . MET A 1 93 ? -2.337 0.203 23.046 1.00 98.62 93 MET A C 1
ATOM 695 O O . MET A 1 93 ? -2.493 0.993 22.120 1.00 98.62 93 MET A O 1
ATOM 699 N N . VAL A 1 94 ? -2.226 -1.111 22.849 1.00 98.75 94 VAL A N 1
ATOM 700 C CA . VAL A 1 94 ? -2.414 -1.723 21.526 1.00 98.75 94 VAL A CA 1
ATOM 701 C C . VAL A 1 94 ? -3.862 -2.163 21.361 1.00 98.75 94 VAL A C 1
ATOM 703 O O . VAL A 1 94 ? -4.367 -2.959 22.161 1.00 98.75 94 VAL A O 1
ATOM 706 N N . VAL A 1 95 ? -4.507 -1.648 20.319 1.00 98.75 95 VAL A N 1
ATOM 707 C CA . VAL A 1 95 ? -5.879 -1.954 19.917 1.00 98.75 95 VAL A CA 1
ATOM 708 C C . VAL A 1 95 ? -5.846 -2.580 18.531 1.00 98.75 95 VAL A C 1
ATOM 710 O O . VAL A 1 95 ? -5.226 -2.035 17.622 1.00 98.75 95 VAL A O 1
ATOM 713 N N . THR A 1 96 ? -6.521 -3.713 18.358 1.00 97.94 96 THR A N 1
ATOM 714 C CA . THR A 1 96 ? -6.758 -4.283 17.024 1.00 97.94 96 THR A CA 1
ATOM 715 C C . THR A 1 96 ? -8.202 -4.023 16.606 1.00 97.94 96 THR A C 1
ATOM 717 O O . THR A 1 96 ? -9.108 -4.265 17.402 1.00 97.94 96 THR A O 1
ATOM 720 N N . LEU A 1 97 ? -8.409 -3.541 15.382 1.00 96.19 97 LEU A N 1
ATOM 721 C CA . LEU A 1 97 ? -9.700 -3.419 14.706 1.00 96.19 97 LEU A CA 1
ATOM 722 C C . LEU A 1 97 ? -9.685 -4.362 13.501 1.00 96.19 97 LEU A C 1
ATOM 724 O O . LEU A 1 97 ? -8.977 -4.114 12.526 1.00 96.19 97 LEU A O 1
ATOM 728 N N . ASP A 1 98 ? -10.415 -5.465 13.601 1.00 92.12 98 ASP A N 1
ATOM 729 C CA . ASP A 1 98 ? -10.434 -6.510 12.574 1.00 92.12 98 ASP A CA 1
ATOM 730 C C . ASP A 1 98 ? -11.707 -7.353 12.733 1.00 92.12 98 ASP A C 1
ATOM 732 O O . ASP A 1 98 ? -12.220 -7.507 13.844 1.00 92.12 98 ASP A O 1
ATOM 736 N N . SER A 1 99 ? -12.239 -7.909 11.649 1.00 90.06 99 SER A N 1
ATOM 737 C CA . SER A 1 99 ? -13.372 -8.839 11.718 1.00 90.06 99 SER A CA 1
ATOM 738 C C . SER A 1 99 ? -12.968 -10.213 12.245 1.00 90.06 99 SER A C 1
ATOM 740 O O . SER A 1 99 ? -13.780 -10.912 12.867 1.00 90.06 99 SER A O 1
ATOM 742 N N . ARG A 1 100 ? -11.699 -10.590 12.059 1.00 89.31 100 ARG A N 1
ATOM 743 C CA . ARG A 1 100 ? -11.129 -11.854 12.523 1.00 89.31 100 ARG A CA 1
ATOM 744 C C . ARG A 1 100 ? -10.202 -11.622 13.715 1.00 89.31 100 ARG A C 1
ATOM 746 O O . ARG A 1 100 ? -9.415 -10.682 13.754 1.00 89.31 100 ARG A O 1
ATOM 753 N N . ARG A 1 101 ? -10.231 -12.523 14.699 1.00 92.25 101 ARG A N 1
ATOM 754 C CA . ARG A 1 101 ? -9.317 -12.488 15.854 1.00 92.25 101 ARG A CA 1
ATOM 755 C C . ARG A 1 101 ? -7.920 -12.986 15.459 1.00 92.25 101 ARG A C 1
ATOM 757 O O . ARG A 1 101 ? -7.542 -14.126 15.724 1.00 92.25 101 ARG A O 1
ATOM 764 N N . THR A 1 102 ? -7.148 -12.125 14.804 1.00 90.69 102 THR A N 1
ATOM 765 C CA . THR A 1 102 ? -5.759 -12.387 14.391 1.00 90.69 102 THR A CA 1
ATOM 766 C C . THR A 1 102 ? -4.825 -12.625 15.586 1.00 90.69 102 THR A C 1
ATOM 768 O O . THR A 1 102 ? -5.176 -12.399 16.748 1.00 90.69 102 THR A O 1
ATOM 771 N N . GLN A 1 103 ? -3.597 -13.087 15.327 1.00 92.19 103 GLN A N 1
ATOM 772 C CA . GLN A 1 103 ? -2.636 -13.333 16.409 1.00 92.19 103 GLN A CA 1
ATOM 773 C C . GLN A 1 103 ? -2.296 -12.037 17.163 1.00 92.19 103 GLN A C 1
ATOM 775 O O . GLN A 1 103 ? -2.217 -12.050 18.390 1.00 92.19 103 GLN A O 1
ATOM 780 N N . ILE A 1 104 ? -2.170 -10.903 16.467 1.00 94.31 104 ILE A N 1
ATOM 781 C CA . ILE A 1 104 ? -1.968 -9.608 17.129 1.00 94.31 104 ILE A CA 1
ATOM 782 C C . ILE A 1 104 ? -3.189 -9.171 17.953 1.00 94.31 104 ILE A C 1
ATOM 784 O O . ILE A 1 104 ? -3.009 -8.588 19.023 1.00 94.31 104 ILE A O 1
ATOM 788 N N . ALA A 1 105 ? -4.415 -9.520 17.541 1.00 95.50 105 ALA A N 1
ATOM 789 C CA . ALA A 1 105 ? -5.621 -9.250 18.324 1.00 95.50 105 ALA A CA 1
ATOM 790 C C . ALA A 1 105 ? -5.579 -9.961 19.685 1.00 95.50 105 ALA A C 1
ATOM 792 O O . ALA A 1 105 ? -5.889 -9.356 20.709 1.00 95.50 105 ALA A O 1
ATOM 793 N N . LYS A 1 106 ? -5.108 -11.217 19.718 1.00 95.44 106 LYS A N 1
ATOM 794 C CA . LYS A 1 106 ? -4.923 -12.002 20.958 1.00 95.44 106 LYS A CA 1
ATOM 795 C C . LYS A 1 106 ? -3.875 -11.390 21.893 1.00 95.44 106 LYS A C 1
ATOM 797 O O . LYS A 1 106 ? -3.951 -11.567 23.104 1.00 95.44 106 LYS A O 1
ATOM 802 N N . LEU A 1 107 ? -2.902 -10.672 21.332 1.00 95.25 107 LEU A N 1
ATOM 803 C CA . LEU A 1 107 ? -1.833 -10.000 22.074 1.00 95.25 107 LEU A CA 1
ATOM 804 C C . LEU A 1 107 ? -2.178 -8.546 22.442 1.00 95.25 107 LEU A C 1
ATOM 806 O O . LEU A 1 107 ? -1.479 -7.937 23.254 1.00 95.25 107 LEU A O 1
ATOM 810 N N . SER A 1 108 ? -3.235 -7.981 21.856 1.00 97.62 108 SER A N 1
ATOM 811 C CA . SER A 1 108 ? -3.657 -6.595 22.062 1.00 97.62 108 SER A CA 1
ATOM 812 C C . SER A 1 108 ? -4.326 -6.396 23.419 1.00 97.62 108 SER A C 1
ATOM 814 O O . SER A 1 108 ? -4.818 -7.328 24.050 1.00 97.62 108 SER A O 1
ATOM 816 N N . LYS A 1 109 ? -4.335 -5.153 23.914 1.00 98.06 109 LYS A N 1
ATOM 817 C CA . LYS A 1 109 ? -5.069 -4.805 25.140 1.00 98.06 109 LYS A CA 1
ATOM 818 C C . LYS A 1 109 ? -6.580 -4.796 24.898 1.00 98.06 109 LYS A C 1
ATOM 820 O O . LYS A 1 109 ? -7.322 -5.199 25.789 1.00 98.06 109 LYS A O 1
ATOM 825 N N . LYS A 1 110 ? -7.007 -4.331 23.721 1.00 97.88 110 LYS A N 1
ATOM 826 C CA . LYS A 1 110 ? -8.401 -4.321 23.266 1.00 97.88 110 LYS A CA 1
ATOM 827 C C . LYS A 1 110 ? -8.485 -4.882 21.849 1.00 97.88 110 LYS A C 1
ATOM 829 O O . LYS A 1 110 ? -7.574 -4.681 21.045 1.00 97.88 110 LYS A O 1
ATOM 834 N N . PHE A 1 111 ? -9.584 -5.563 21.555 1.00 97.44 111 PHE A N 1
ATOM 835 C CA . PHE A 1 111 ? -9.895 -6.072 20.227 1.00 97.44 111 PHE A CA 1
ATOM 836 C C . PHE A 1 111 ? -11.317 -5.653 19.866 1.00 97.44 111 PHE A C 1
ATOM 838 O O . PHE A 1 111 ? -12.273 -6.133 20.465 1.00 97.44 111 PHE A O 1
ATOM 845 N N . LEU A 1 112 ? -11.430 -4.745 18.903 1.00 97.31 112 LEU A N 1
ATOM 846 C CA . LEU A 1 112 ? -12.694 -4.297 18.345 1.00 97.31 112 LEU A CA 1
ATOM 847 C C . LEU A 1 112 ? -13.049 -5.220 17.180 1.00 97.31 112 LEU A C 1
ATOM 849 O O . LEU A 1 112 ? -12.562 -5.039 16.063 1.00 97.31 112 LEU A O 1
ATOM 853 N N . GLN A 1 113 ? -13.865 -6.239 17.455 1.00 94.69 113 GLN A N 1
ATOM 854 C CA . GLN A 1 113 ? -14.261 -7.198 16.428 1.00 94.69 113 GLN A CA 1
ATOM 855 C C . GLN A 1 113 ? -15.396 -6.638 15.570 1.00 94.69 113 GLN A C 1
ATOM 857 O O . GLN A 1 113 ? -16.574 -6.798 15.894 1.00 94.69 113 GLN A O 1
ATOM 862 N N . VAL A 1 114 ? -15.050 -5.968 14.481 1.00 93.06 114 VAL A N 1
ATOM 863 C CA . VAL A 1 114 ? -16.009 -5.293 13.597 1.00 93.06 114 VAL A CA 1
ATOM 864 C C . VAL A 1 114 ? -16.721 -6.274 12.663 1.00 93.06 114 VAL A C 1
ATOM 866 O O . VAL A 1 114 ? -16.172 -7.316 12.302 1.00 93.06 114 VAL A O 1
ATOM 869 N N . LYS A 1 115 ? -17.957 -5.968 12.259 1.00 90.31 115 LYS A N 1
ATOM 870 C CA . LYS A 1 115 ? -18.626 -6.700 11.174 1.00 90.31 115 LYS A CA 1
ATOM 871 C C . LYS A 1 115 ? -17.817 -6.566 9.874 1.00 90.31 115 LYS A C 1
ATOM 873 O O . LYS A 1 115 ? -17.293 -5.480 9.616 1.00 90.31 115 LYS A O 1
ATOM 878 N N . PRO A 1 116 ? -17.726 -7.626 9.055 1.00 86.50 116 PRO A N 1
ATOM 879 C CA . PRO A 1 116 ? -17.073 -7.544 7.751 1.00 86.50 116 PRO A CA 1
ATOM 880 C C . PRO A 1 116 ? -17.618 -6.377 6.912 1.00 86.50 116 PRO A C 1
ATOM 882 O O . PRO A 1 116 ? -18.832 -6.185 6.841 1.00 86.50 116 PRO A O 1
ATOM 885 N N . GLY A 1 117 ? -16.729 -5.567 6.330 1.00 84.19 117 GLY A N 1
ATOM 886 C CA . GLY A 1 117 ? -17.096 -4.373 5.557 1.00 84.19 117 GLY A CA 1
ATOM 887 C C . GLY A 1 117 ? -17.484 -3.136 6.385 1.00 84.19 117 GLY A C 1
ATOM 888 O O . GLY A 1 117 ? -17.760 -2.086 5.813 1.00 84.19 117 GLY A O 1
ATOM 889 N N . ALA A 1 118 ? -17.486 -3.206 7.723 1.00 90.06 118 ALA A N 1
ATOM 890 C CA . ALA A 1 118 ? -17.832 -2.073 8.593 1.00 90.06 118 ALA A CA 1
ATOM 891 C C . ALA A 1 118 ? -16.612 -1.368 9.229 1.00 90.06 118 ALA A C 1
ATOM 893 O O . ALA A 1 118 ? -16.788 -0.518 10.107 1.00 90.06 118 ALA A O 1
ATOM 894 N N . ASN A 1 119 ? -15.384 -1.661 8.776 1.00 90.69 119 ASN A N 1
ATOM 895 C CA . ASN A 1 119 ? -14.146 -1.001 9.229 1.00 90.69 119 ASN A CA 1
ATOM 896 C C . ASN A 1 119 ? -14.265 0.527 9.196 1.00 90.69 119 ASN A C 1
ATOM 898 O O . ASN A 1 119 ? -14.047 1.208 10.200 1.00 90.69 119 ASN A O 1
ATOM 902 N N . LYS A 1 120 ? -14.698 1.059 8.052 1.00 91.19 120 LYS A N 1
ATOM 903 C CA . LYS A 1 120 ? -14.904 2.491 7.830 1.00 91.19 120 LYS A CA 1
ATOM 904 C C . LYS A 1 120 ? -15.844 3.131 8.855 1.00 91.19 120 LYS A C 1
ATOM 906 O O . LYS A 1 120 ? -15.552 4.202 9.383 1.00 91.19 120 LYS A O 1
ATOM 911 N N . LEU A 1 121 ? -16.942 2.448 9.184 1.00 93.44 121 LEU A N 1
ATOM 912 C CA . LEU A 1 121 ? -17.910 2.905 10.182 1.00 93.44 121 LEU A CA 1
ATOM 913 C C . LEU A 1 121 ? -17.340 2.898 11.598 1.00 93.44 121 LEU A C 1
ATOM 915 O O . LEU A 1 121 ? -17.599 3.826 12.357 1.00 93.44 121 LEU A O 1
ATOM 919 N N . ALA A 1 122 ? -16.542 1.891 11.952 1.00 95.69 122 ALA A N 1
ATOM 920 C CA . ALA A 1 122 ? -15.876 1.858 13.249 1.00 95.69 122 ALA A CA 1
ATOM 921 C C . ALA A 1 122 ? -14.873 3.018 13.395 1.00 95.69 122 ALA A C 1
ATOM 923 O O . ALA A 1 122 ? -14.848 3.678 14.433 1.00 95.69 122 ALA A O 1
ATOM 924 N N . ILE A 1 123 ? -14.101 3.326 12.345 1.00 96.94 123 ILE A N 1
ATOM 925 C CA . ILE A 1 123 ? -13.186 4.480 12.329 1.00 96.94 123 ILE A CA 1
ATOM 926 C C . ILE A 1 123 ? -13.954 5.806 12.419 1.00 96.94 123 ILE A C 1
ATOM 928 O O . ILE A 1 123 ? -13.567 6.686 13.191 1.00 96.94 123 ILE A O 1
ATOM 932 N N . LEU A 1 124 ? -15.065 5.942 11.689 1.00 96.69 124 LEU A N 1
ATOM 933 C CA . LEU A 1 124 ? -15.947 7.103 11.797 1.00 96.69 124 LEU A CA 1
ATOM 934 C C . LEU A 1 124 ? -16.506 7.263 13.217 1.00 96.69 124 LEU A C 1
ATOM 936 O O . LEU A 1 124 ? -16.507 8.370 13.740 1.00 96.69 124 LEU A O 1
ATOM 940 N N . ALA A 1 125 ? -16.934 6.179 13.865 1.00 97.56 125 ALA A N 1
ATOM 941 C CA . ALA A 1 125 ? -17.468 6.219 15.225 1.00 97.56 125 ALA A CA 1
ATOM 942 C C . ALA A 1 125 ? -16.411 6.653 16.260 1.00 97.56 125 ALA A C 1
ATOM 944 O O . ALA A 1 125 ? -16.718 7.416 17.182 1.00 97.56 125 ALA A O 1
ATOM 945 N N . LEU A 1 126 ? -15.150 6.231 16.081 1.00 98.31 126 LEU A N 1
ATOM 946 C CA . LEU A 1 126 ? -14.020 6.730 16.874 1.00 98.31 126 LEU A CA 1
ATOM 947 C C . LEU A 1 126 ? -13.840 8.241 16.679 1.00 98.31 126 LEU A C 1
ATOM 949 O O . LEU A 1 126 ? -13.720 8.975 17.660 1.00 98.31 126 LEU A O 1
ATOM 953 N N . ALA A 1 127 ? -13.858 8.712 15.428 1.00 97.88 127 ALA A N 1
ATOM 954 C CA . ALA A 1 127 ? -13.704 10.129 15.115 1.00 97.88 127 ALA A CA 1
ATOM 955 C C . ALA A 1 127 ? -14.864 10.971 15.674 1.00 97.88 127 ALA A C 1
ATOM 957 O O . ALA A 1 127 ? -14.635 11.961 16.367 1.00 97.88 127 ALA A O 1
ATOM 958 N N . LYS A 1 128 ? -16.105 10.530 15.451 1.00 97.38 128 LYS A N 1
ATOM 959 C CA . LYS A 1 128 ? -17.316 11.161 15.982 1.00 97.38 128 LYS A CA 1
ATOM 960 C C . LYS A 1 128 ? -17.245 11.301 17.502 1.00 97.38 128 LYS A C 1
ATOM 962 O O . LYS A 1 128 ? -17.472 12.388 18.014 1.00 97.38 128 LYS A O 1
ATOM 967 N N . THR A 1 129 ? -16.825 10.253 18.217 1.00 98.00 129 THR A N 1
ATOM 968 C CA . THR A 1 129 ? -16.672 10.326 19.680 1.00 98.00 129 THR A CA 1
ATOM 969 C C . THR A 1 129 ? -15.652 11.387 20.102 1.00 98.00 129 THR A C 1
ATOM 971 O O . THR A 1 129 ? -15.924 12.172 21.007 1.00 98.00 129 THR A O 1
ATOM 974 N N . ILE A 1 130 ? -14.476 11.434 19.460 1.00 98.25 130 ILE A N 1
ATOM 975 C CA . ILE A 1 130 ? -13.448 12.444 19.776 1.00 98.25 130 ILE A CA 1
ATOM 976 C C . ILE A 1 130 ? -13.982 13.861 19.530 1.00 98.25 130 ILE A C 1
ATOM 978 O O . ILE A 1 130 ? -13.641 14.783 20.272 1.00 98.25 130 ILE A O 1
ATOM 982 N N . TYR A 1 131 ? -14.807 14.042 18.499 1.00 97.06 131 TYR A N 1
ATOM 983 C CA . TYR A 1 131 ? -15.442 15.320 18.206 1.00 97.06 131 TYR A CA 1
ATOM 984 C C . TYR A 1 131 ? -16.505 15.693 19.250 1.00 97.06 131 TYR A C 1
ATOM 986 O O . TYR A 1 131 ? -16.391 16.750 19.867 1.00 97.06 131 TYR A O 1
ATOM 994 N N . ASP A 1 132 ? -17.483 14.822 19.499 1.00 96.88 132 ASP A N 1
ATOM 995 C CA . ASP A 1 132 ? -18.619 15.101 20.391 1.00 96.88 132 ASP A CA 1
ATOM 996 C C . ASP A 1 132 ? -18.191 15.325 21.846 1.00 96.88 132 ASP A C 1
ATOM 998 O O . ASP A 1 132 ? -18.761 16.153 22.556 1.00 96.88 132 ASP A O 1
ATOM 1002 N N . GLU A 1 133 ? -17.152 14.618 22.295 1.00 97.56 133 GLU A N 1
ATOM 1003 C CA . GLU A 1 133 ? -16.589 14.781 23.638 1.00 97.56 133 GLU A CA 1
ATOM 1004 C C . GLU A 1 133 ? -15.577 15.938 23.730 1.00 97.56 133 GLU A C 1
ATOM 1006 O O . GLU A 1 133 ? -14.971 16.142 24.781 1.00 97.56 133 GLU A O 1
ATOM 1011 N N . ASN A 1 134 ? -15.398 16.721 22.658 1.00 97.06 134 ASN A N 1
ATOM 1012 C CA . ASN A 1 134 ? -14.450 17.838 22.575 1.00 97.06 134 ASN A CA 1
ATOM 1013 C C . ASN A 1 134 ? -12.995 17.435 22.894 1.00 97.06 134 ASN A C 1
ATOM 1015 O O . ASN A 1 134 ? -12.247 18.183 23.522 1.00 97.06 134 ASN A O 1
ATOM 1019 N N . LEU A 1 135 ? -12.580 16.247 22.447 1.00 97.25 135 LEU A N 1
ATOM 1020 C CA . LEU A 1 135 ? -11.251 15.668 22.687 1.00 97.25 135 LEU A CA 1
ATOM 1021 C C . LEU A 1 135 ? -10.266 15.880 21.523 1.00 97.25 135 LEU A C 1
ATOM 1023 O O . LEU A 1 135 ? -9.157 15.344 21.537 1.00 97.25 135 LEU A O 1
ATOM 1027 N N . SER A 1 136 ? -10.665 16.629 20.495 1.00 94.88 136 SER A N 1
ATOM 1028 C CA . SER A 1 136 ? -9.800 16.959 19.356 1.00 94.88 136 SER A CA 1
ATOM 1029 C C . SER A 1 136 ? -8.631 17.862 19.779 1.00 94.88 136 SER A C 1
ATOM 1031 O O . SER A 1 136 ? -8.785 18.721 20.648 1.00 94.88 136 SER A O 1
ATOM 1033 N N . ASP A 1 137 ? -7.469 17.737 19.127 1.00 93.69 137 ASP A N 1
ATOM 1034 C CA . ASP A 1 137 ? -6.315 18.619 19.377 1.00 93.69 137 ASP A CA 1
ATOM 1035 C C . ASP A 1 137 ? -6.536 19.976 18.680 1.00 93.69 137 ASP A C 1
ATOM 1037 O O . ASP A 1 137 ? -6.025 20.239 17.590 1.00 93.69 137 ASP A O 1
ATOM 1041 N N . ALA A 1 138 ? -7.359 20.838 19.286 1.00 93.56 138 ALA A N 1
ATOM 1042 C CA . ALA A 1 138 ? -7.797 22.105 18.693 1.00 93.56 138 ALA A CA 1
ATOM 1043 C C . ALA A 1 138 ? -6.629 23.044 18.332 1.00 93.56 138 ALA A C 1
ATOM 1045 O O . ALA A 1 138 ? -6.675 23.733 17.308 1.00 93.56 138 ALA A O 1
ATOM 1046 N N . ALA A 1 139 ? -5.563 23.047 19.140 1.00 94.75 139 ALA A N 1
ATOM 1047 C CA . ALA A 1 139 ? -4.367 23.843 18.878 1.00 94.75 139 ALA A CA 1
ATOM 1048 C C . ALA A 1 139 ? -3.625 23.330 17.636 1.00 94.75 139 ALA A C 1
ATOM 1050 O O . ALA A 1 139 ? -3.291 24.121 16.749 1.00 94.75 139 ALA A O 1
ATOM 1051 N N . PHE A 1 140 ? -3.425 22.011 17.530 1.00 96.06 140 PHE A N 1
ATOM 1052 C CA . PHE A 1 140 ? -2.827 21.402 16.345 1.00 96.06 140 PHE A CA 1
ATOM 1053 C C . PHE A 1 140 ? -3.678 21.629 15.094 1.00 96.06 140 PHE A C 1
ATOM 1055 O O . PHE A 1 140 ? -3.142 22.011 14.055 1.00 96.06 140 PHE A O 1
ATOM 1062 N N . LEU A 1 141 ? -4.997 21.447 15.195 1.00 95.62 141 LEU A N 1
ATOM 1063 C CA . LEU A 1 141 ? -5.924 21.642 14.082 1.00 95.62 141 LEU A CA 1
ATOM 1064 C C . LEU A 1 141 ? -5.838 23.064 13.519 1.00 95.62 141 LEU A C 1
ATOM 1066 O O . LEU A 1 141 ? -5.652 23.242 12.314 1.00 95.62 141 LEU A O 1
ATOM 1070 N N . SER A 1 142 ? -5.903 24.072 14.389 1.00 95.56 142 SER A N 1
ATOM 1071 C CA . SER A 1 142 ? -5.833 25.481 13.990 1.00 95.56 142 SER A CA 1
ATOM 1072 C C . SER A 1 142 ? -4.485 25.840 13.348 1.00 95.56 142 SER A C 1
ATOM 1074 O O . SER A 1 142 ? -4.433 26.462 12.276 1.00 95.56 142 SER A O 1
ATOM 1076 N N . ALA A 1 143 ? -3.385 25.398 13.966 1.00 95.69 143 ALA A N 1
ATOM 1077 C CA . ALA A 1 143 ? -2.033 25.734 13.533 1.00 95.69 143 ALA A CA 1
ATOM 1078 C C . ALA A 1 143 ? -1.613 25.002 12.250 1.00 95.69 143 ALA A C 1
ATOM 1080 O O . ALA A 1 143 ? -0.996 25.603 11.369 1.00 95.69 143 ALA A O 1
ATOM 1081 N N . HIS A 1 144 ? -1.953 23.718 12.124 1.00 97.00 144 HIS A N 1
ATOM 1082 C CA . HIS A 1 144 ? -1.333 22.832 11.140 1.00 97.00 144 HIS A CA 1
ATOM 1083 C C . HIS A 1 144 ? -2.288 22.260 10.101 1.00 97.00 144 HIS A C 1
ATOM 1085 O O . HIS A 1 144 ? -1.797 21.656 9.152 1.00 97.00 144 HIS A O 1
ATOM 1091 N N . THR A 1 145 ? -3.607 22.432 10.229 1.00 97.56 145 THR A N 1
ATOM 1092 C CA . THR A 1 145 ? -4.562 21.747 9.344 1.00 97.56 145 THR A CA 1
ATOM 1093 C C . THR A 1 145 ? -5.520 22.684 8.615 1.00 97.56 145 THR A C 1
ATOM 1095 O O . THR A 1 145 ? -5.693 23.853 8.979 1.00 97.56 145 THR A O 1
ATOM 1098 N N . GLU A 1 146 ? -6.134 22.156 7.559 1.00 97.06 146 GLU A N 1
ATOM 1099 C CA . GLU A 1 146 ? -7.201 22.784 6.783 1.00 97.06 146 GLU A CA 1
ATOM 1100 C C . GLU A 1 146 ? -8.226 21.744 6.299 1.00 97.06 146 GLU A C 1
ATOM 1102 O O . GLU A 1 146 ? -7.914 20.565 6.137 1.00 97.06 146 GLU A O 1
ATOM 1107 N N . GLY A 1 147 ? -9.461 22.177 6.032 1.00 95.25 147 GLY A N 1
ATOM 1108 C CA . GLY A 1 147 ? -10.499 21.309 5.459 1.00 95.25 147 GLY A CA 1
ATOM 1109 C C . GLY A 1 147 ? -11.271 20.437 6.458 1.00 95.25 147 GLY A C 1
ATOM 1110 O O . GLY A 1 147 ? -12.068 19.611 6.019 1.00 95.25 147 GLY A O 1
ATOM 1111 N N . PHE A 1 148 ? -11.098 20.644 7.770 1.00 94.81 148 PHE A N 1
ATOM 1112 C CA . PHE A 1 148 ? -11.782 19.876 8.822 1.00 94.81 148 PHE A CA 1
ATOM 1113 C C . PHE A 1 148 ? -13.313 19.855 8.678 1.00 94.81 148 PHE A C 1
ATOM 1115 O O . PHE A 1 148 ? -13.926 18.802 8.834 1.00 94.81 148 PHE A O 1
ATOM 1122 N N . GLU A 1 149 ? -13.933 20.979 8.301 1.00 90.94 149 GLU A N 1
ATOM 1123 C CA . GLU A 1 149 ? -15.394 21.071 8.146 1.00 90.94 149 GLU A CA 1
ATOM 1124 C C . GLU A 1 149 ? -15.964 20.034 7.171 1.00 90.94 149 GLU A C 1
ATOM 1126 O O . GLU A 1 149 ? -17.024 19.471 7.428 1.00 90.94 149 GLU A O 1
ATOM 1131 N N . LYS A 1 150 ? -15.240 19.709 6.090 1.00 89.69 150 LYS A N 1
ATOM 1132 C CA . LYS A 1 150 ? -15.676 18.680 5.133 1.00 89.69 150 LYS A CA 1
ATOM 1133 C C . LYS A 1 150 ? -15.733 17.298 5.775 1.00 89.69 150 LYS A C 1
ATOM 1135 O O . LYS A 1 150 ? -16.651 16.541 5.496 1.00 89.69 150 LYS A O 1
ATOM 1140 N N . PHE A 1 151 ? -14.773 16.985 6.641 1.00 94.25 151 PHE A N 1
ATOM 1141 C CA . PHE A 1 151 ? -14.753 15.721 7.369 1.00 94.25 151 PHE A CA 1
ATOM 1142 C C . PHE A 1 151 ? -15.834 15.673 8.454 1.00 94.25 151 PHE A C 1
ATOM 1144 O O . PHE A 1 151 ? -16.491 14.650 8.620 1.00 94.25 151 PHE A O 1
ATOM 1151 N N . ARG A 1 152 ? -16.083 16.800 9.133 1.00 92.12 152 ARG A N 1
ATOM 1152 C CA . ARG A 1 152 ? -17.118 16.925 10.169 1.00 92.12 152 ARG A CA 1
ATOM 1153 C C . ARG A 1 152 ? -18.516 16.555 9.669 1.00 92.12 152 ARG A C 1
ATOM 1155 O O . ARG A 1 152 ? -19.299 15.993 10.430 1.00 92.12 152 ARG A O 1
ATOM 1162 N N . HIS A 1 153 ? -18.826 16.823 8.398 1.00 90.94 153 HIS A N 1
ATOM 1163 C CA . HIS A 1 153 ? -20.104 16.426 7.798 1.00 90.94 153 HIS A CA 1
ATOM 1164 C C . HIS A 1 153 ? -20.375 14.916 7.901 1.00 90.94 153 HIS A C 1
ATOM 1166 O O . HIS A 1 153 ? -21.523 14.532 8.125 1.00 90.94 153 HIS A O 1
ATOM 1172 N N . ALA A 1 154 ? -19.340 14.069 7.845 1.00 91.81 154 ALA A N 1
ATOM 1173 C CA . ALA A 1 154 ? -19.498 12.620 7.937 1.00 91.81 154 ALA A CA 1
ATOM 1174 C C . ALA A 1 154 ? -20.052 12.157 9.298 1.00 91.81 154 ALA A C 1
ATOM 1176 O O . ALA A 1 154 ? -20.685 11.107 9.379 1.00 91.81 154 ALA A O 1
ATOM 1177 N N . PHE A 1 155 ? -19.871 12.935 10.372 1.00 93.44 155 PHE A N 1
ATOM 1178 C CA . PHE A 1 155 ? -20.355 12.570 11.711 1.00 93.44 155 PHE A CA 1
ATOM 1179 C C . PHE A 1 155 ? -21.884 12.524 11.791 1.00 93.44 155 PHE A C 1
ATOM 1181 O O . PHE A 1 155 ? -22.433 11.718 12.538 1.00 93.44 155 PHE A O 1
ATOM 1188 N N . GLY A 1 156 ? -22.577 13.343 10.992 1.00 88.19 156 GLY A N 1
ATOM 1189 C CA . GLY A 1 156 ? -24.040 13.340 10.916 1.00 88.19 156 GLY A CA 1
ATOM 1190 C C . GLY A 1 156 ? -24.629 12.098 10.237 1.00 88.19 156 GLY A C 1
ATOM 1191 O O . GLY A 1 156 ? -25.830 11.871 10.332 1.00 88.19 156 GLY A O 1
ATOM 1192 N N . LEU A 1 157 ? -23.800 11.285 9.572 1.00 88.19 157 LEU A N 1
ATOM 1193 C CA . LEU A 1 157 ? -24.219 10.090 8.824 1.00 88.19 157 LEU A CA 1
ATOM 1194 C C . LEU A 1 157 ? -24.247 8.817 9.688 1.00 88.19 157 LEU A C 1
ATOM 1196 O O . LEU A 1 157 ? -24.626 7.738 9.215 1.00 88.19 157 LEU A O 1
ATOM 1200 N N . LEU A 1 158 ? -23.843 8.934 10.956 1.00 91.00 158 LEU A N 1
ATOM 1201 C CA . LEU A 1 158 ? -23.833 7.844 11.923 1.00 91.00 158 LEU A CA 1
ATOM 1202 C C . LEU A 1 158 ? -24.526 8.271 13.227 1.00 91.00 158 LEU A C 1
ATOM 1204 O O . LEU A 1 158 ? -23.882 8.857 14.100 1.00 91.00 158 LEU A O 1
ATOM 1208 N N . PRO A 1 159 ? -25.828 7.973 13.380 1.00 91.62 159 PRO A N 1
ATOM 1209 C CA . PRO A 1 159 ? -26.550 8.185 14.631 1.00 91.62 159 PRO A CA 1
ATOM 1210 C C . PRO A 1 159 ? -25.973 7.343 15.778 1.00 91.62 159 PRO A C 1
ATOM 1212 O O . PRO A 1 159 ? -25.611 6.181 15.587 1.00 91.62 159 PRO A O 1
ATOM 1215 N N . ASP A 1 160 ? -25.929 7.899 16.992 1.00 91.06 160 ASP A N 1
ATOM 1216 C CA . ASP A 1 160 ? -25.306 7.240 18.154 1.00 91.06 160 ASP A CA 1
ATOM 1217 C C . ASP A 1 160 ? -25.972 5.913 18.533 1.00 91.06 160 ASP A C 1
ATOM 1219 O O . ASP A 1 160 ? -25.300 4.966 18.948 1.00 91.06 160 ASP A O 1
ATOM 1223 N N . ASN A 1 161 ? -27.291 5.823 18.362 1.00 93.25 161 ASN A N 1
ATOM 1224 C CA . ASN A 1 161 ? -28.071 4.615 18.623 1.00 93.25 161 ASN A CA 1
ATOM 1225 C C . ASN A 1 161 ? -27.834 3.505 17.585 1.00 93.25 161 ASN A C 1
ATOM 1227 O O . ASN A 1 161 ? -28.155 2.356 17.865 1.00 93.25 161 ASN A O 1
ATOM 1231 N N . GLU A 1 162 ? -27.256 3.817 16.423 1.00 93.25 162 GLU A N 1
ATOM 1232 C CA . GLU A 1 162 ? -26.985 2.845 15.356 1.00 93.25 162 GLU A CA 1
ATOM 1233 C C . GLU A 1 162 ? -25.541 2.325 15.359 1.00 93.25 162 GLU A C 1
ATOM 1235 O O . GLU A 1 162 ? -25.233 1.353 14.664 1.00 93.25 162 GLU A O 1
ATOM 1240 N N . VAL A 1 163 ? -24.641 2.950 16.130 1.00 94.00 163 VAL A N 1
ATOM 1241 C CA . VAL A 1 163 ? -23.209 2.609 16.152 1.00 94.00 163 VAL A CA 1
ATOM 1242 C C . VAL A 1 163 ? -23.001 1.120 16.423 1.00 94.00 163 VAL A C 1
ATOM 1244 O O . VAL A 1 163 ? -22.275 0.457 15.676 1.00 94.00 163 VAL A O 1
ATOM 1247 N N . SER A 1 164 ? -23.656 0.579 17.454 1.00 95.69 164 SER A N 1
ATOM 1248 C CA . SER A 1 164 ? -23.475 -0.824 17.841 1.00 95.69 164 SER A CA 1
ATOM 1249 C C . SER A 1 164 ? -23.977 -1.789 16.774 1.00 95.69 164 SER A C 1
ATOM 1251 O O . SER A 1 164 ? -23.286 -2.750 16.433 1.00 95.69 164 SER A O 1
ATOM 1253 N N . ASP A 1 165 ? -25.141 -1.509 16.194 1.00 92.69 165 ASP A N 1
ATOM 1254 C CA . ASP A 1 165 ? -25.774 -2.395 15.220 1.00 92.69 165 ASP A CA 1
ATOM 1255 C C . ASP A 1 165 ? -25.018 -2.403 13.894 1.00 92.69 165 ASP A C 1
ATOM 1257 O O . ASP A 1 165 ? -24.774 -3.470 13.319 1.00 92.69 165 ASP A O 1
ATOM 1261 N N . ARG A 1 166 ? -24.586 -1.231 13.421 1.00 91.81 166 ARG A N 1
ATOM 1262 C CA . ARG A 1 166 ? -23.910 -1.094 12.127 1.00 91.81 166 ARG A CA 1
ATOM 1263 C C . ARG A 1 166 ? -22.459 -1.564 12.164 1.00 91.81 166 ARG A C 1
ATOM 1265 O O . ARG A 1 166 ? -21.995 -2.160 11.197 1.00 91.81 166 ARG A O 1
ATOM 1272 N N . THR A 1 167 ? -21.749 -1.350 13.273 1.00 93.44 167 THR A N 1
ATOM 1273 C CA . THR A 1 167 ? -20.352 -1.806 13.422 1.00 93.44 167 THR A CA 1
ATOM 1274 C C . THR A 1 167 ? -20.243 -3.229 13.969 1.00 93.44 167 THR A C 1
ATOM 1276 O O . THR A 1 167 ? -19.257 -3.918 13.714 1.00 93.44 167 THR A O 1
ATOM 1279 N N . GLY A 1 168 ? -21.239 -3.690 14.732 1.00 93.12 168 GLY A N 1
ATOM 1280 C CA . GLY A 1 168 ? -21.176 -4.925 15.515 1.00 93.12 168 GLY A CA 1
ATOM 1281 C C . GLY A 1 168 ? -20.247 -4.861 16.730 1.00 93.12 168 GLY A C 1
ATOM 1282 O O . GLY A 1 168 ? -19.834 -5.920 17.215 1.00 93.12 168 GLY A O 1
ATOM 1283 N N . ILE A 1 169 ? -19.897 -3.657 17.188 1.00 96.12 169 ILE A N 1
ATOM 1284 C CA . ILE A 1 169 ? -19.059 -3.393 18.362 1.00 96.12 169 ILE A CA 1
ATOM 1285 C C . ILE A 1 169 ? -19.882 -2.566 19.357 1.00 96.12 169 ILE A C 1
ATOM 1287 O O . ILE A 1 169 ? -20.468 -1.568 18.944 1.00 96.12 169 ILE A O 1
ATOM 1291 N N . PRO A 1 170 ? -19.911 -2.901 20.659 1.00 97.12 170 PRO A N 1
ATOM 1292 C CA . PRO A 1 170 ? -20.608 -2.079 21.643 1.00 97.12 170 PRO A CA 1
ATOM 1293 C C . PRO A 1 170 ? -20.132 -0.618 21.613 1.00 97.12 170 PRO A C 1
ATOM 1295 O O . PRO A 1 170 ? -18.932 -0.347 21.697 1.00 97.12 170 PRO A O 1
ATOM 1298 N N . ALA A 1 171 ? -21.066 0.334 21.536 1.00 96.94 171 ALA A N 1
ATOM 1299 C CA . ALA A 1 171 ? -20.744 1.761 21.439 1.00 96.94 171 ALA A CA 1
ATOM 1300 C C . ALA A 1 171 ? -19.810 2.251 22.564 1.00 96.94 171 ALA A C 1
ATOM 1302 O O . ALA A 1 171 ? -18.908 3.047 22.317 1.00 96.94 171 ALA A O 1
ATOM 1303 N N . GLU A 1 172 ? -19.964 1.738 23.788 1.00 97.31 172 GLU A N 1
ATOM 1304 C CA . GLU A 1 172 ? -19.090 2.101 24.911 1.00 97.31 172 GLU A CA 1
ATOM 1305 C C . GLU A 1 172 ? -17.641 1.612 24.740 1.00 97.31 172 GLU A C 1
ATOM 1307 O O . GLU A 1 172 ? -16.712 2.286 25.190 1.00 97.31 172 GLU A O 1
ATOM 1312 N N . GLU A 1 173 ? -17.407 0.495 24.040 1.00 98.00 173 GLU A N 1
ATOM 1313 C CA . GLU A 1 173 ? -16.046 0.048 23.715 1.00 98.00 173 GLU A CA 1
ATOM 1314 C C . GLU A 1 173 ? -15.377 0.985 22.707 1.00 98.00 173 GLU A C 1
ATOM 1316 O O . GLU A 1 173 ? -14.217 1.365 22.899 1.00 98.00 173 GLU A O 1
ATOM 1321 N N . ILE A 1 174 ? -16.122 1.410 21.678 1.00 98.19 174 ILE A N 1
ATOM 1322 C CA . ILE A 1 174 ? -15.665 2.414 20.708 1.00 98.19 174 ILE A CA 1
ATOM 1323 C C . ILE A 1 174 ? -15.319 3.706 21.442 1.00 98.19 174 ILE A C 1
ATOM 1325 O O . ILE A 1 174 ? -14.207 4.214 21.285 1.00 98.19 174 ILE A O 1
ATOM 1329 N N . LYS A 1 175 ? -16.214 4.203 22.304 1.00 98.38 175 LYS A N 1
ATOM 1330 C CA . LYS A 1 175 ? -15.960 5.439 23.051 1.00 98.38 175 LYS A CA 1
ATOM 1331 C C . LYS A 1 175 ? -14.729 5.332 23.942 1.00 98.38 175 LYS A C 1
ATOM 1333 O O . LYS A 1 175 ? -13.903 6.241 23.980 1.00 98.38 175 LYS A O 1
ATOM 1338 N N . ALA A 1 176 ? -14.558 4.205 24.631 1.00 98.50 176 ALA A N 1
ATOM 1339 C CA . ALA A 1 176 ? -13.388 3.978 25.466 1.00 98.50 176 ALA A CA 1
ATOM 1340 C C . ALA A 1 176 ? -12.082 3.993 24.651 1.00 98.50 176 ALA A C 1
ATOM 1342 O O . ALA A 1 176 ? -11.099 4.579 25.097 1.00 98.50 176 ALA A O 1
ATOM 1343 N N . VAL A 1 177 ? -12.053 3.373 23.466 1.00 98.62 177 VAL A N 1
ATOM 1344 C CA . VAL A 1 177 ? -10.879 3.413 22.572 1.00 98.62 177 VAL A CA 1
ATOM 1345 C C . VAL A 1 177 ? -10.635 4.817 22.015 1.00 98.62 177 VAL A C 1
ATOM 1347 O O . VAL A 1 177 ? -9.487 5.250 21.953 1.00 98.62 177 VAL A O 1
ATOM 1350 N N . ALA A 1 178 ? -11.691 5.547 21.655 1.00 98.62 178 ALA A N 1
ATOM 1351 C CA . ALA A 1 178 ? -11.597 6.919 21.164 1.00 98.62 178 ALA A CA 1
ATOM 1352 C C . ALA A 1 178 ? -10.950 7.852 22.205 1.00 98.62 178 ALA A C 1
ATOM 1354 O O . ALA A 1 178 ? -10.028 8.606 21.887 1.00 98.62 178 ALA A O 1
ATOM 1355 N N . ARG A 1 179 ? -11.372 7.734 23.472 1.00 98.69 179 ARG A N 1
ATOM 1356 C CA . ARG A 1 179 ? -10.780 8.457 24.611 1.00 98.69 179 ARG A CA 1
ATOM 1357 C C . ARG A 1 179 ? -9.314 8.083 24.833 1.00 98.69 179 ARG A C 1
ATOM 1359 O O . ARG A 1 179 ? -8.495 8.974 25.061 1.00 98.69 179 ARG A O 1
ATOM 1366 N N . ASP A 1 180 ? -8.972 6.794 24.740 1.00 98.56 180 ASP A N 1
ATOM 1367 C CA . ASP A 1 180 ? -7.584 6.325 24.860 1.00 98.56 180 ASP A CA 1
ATOM 1368 C C . ASP A 1 180 ? -6.687 6.937 23.766 1.00 98.56 180 ASP A C 1
ATOM 1370 O O . ASP A 1 180 ? -5.609 7.449 24.075 1.00 98.56 180 ASP A O 1
ATOM 1374 N N . LEU A 1 181 ? -7.146 6.942 22.506 1.00 98.69 181 LEU A N 1
ATOM 1375 C CA . LEU A 1 181 ? -6.427 7.541 21.375 1.00 98.69 181 LEU A CA 1
ATOM 1376 C C . LEU A 1 181 ? -6.223 9.051 21.560 1.00 98.69 181 LEU A C 1
ATOM 1378 O O . LEU A 1 181 ? -5.113 9.552 21.370 1.00 98.69 181 LEU A O 1
ATOM 1382 N N . ALA A 1 182 ? -7.278 9.782 21.928 1.00 98.12 182 ALA A N 1
ATOM 1383 C CA . ALA A 1 182 ? -7.194 11.228 22.106 1.00 98.12 182 ALA A CA 1
ATOM 1384 C C . ALA A 1 182 ? -6.211 11.608 23.227 1.00 98.12 182 ALA A C 1
ATOM 1386 O O . ALA A 1 182 ? -5.361 12.485 23.039 1.00 98.12 182 ALA A O 1
ATOM 1387 N N . LYS A 1 183 ? -6.278 10.895 24.363 1.00 97.81 183 LYS A N 1
ATOM 1388 C CA . LYS A 1 183 ? -5.447 11.136 25.552 1.00 97.81 183 LYS A CA 1
ATOM 1389 C C . LYS A 1 183 ? -3.968 10.789 25.351 1.00 97.81 183 LYS A C 1
ATOM 1391 O O . LYS A 1 183 ? -3.119 11.426 25.976 1.00 97.81 183 LYS A O 1
ATOM 1396 N N . ALA A 1 184 ? -3.651 9.786 24.532 1.00 98.25 184 ALA A N 1
ATOM 1397 C CA . ALA A 1 184 ? -2.275 9.352 24.295 1.00 98.25 184 ALA A CA 1
ATOM 1398 C C . ALA A 1 184 ? -1.414 10.487 23.720 1.00 98.25 184 ALA A C 1
ATOM 1400 O O . ALA A 1 184 ? -1.835 11.203 22.814 1.00 98.25 184 ALA A O 1
ATOM 1401 N N . LYS A 1 185 ? -0.180 10.660 24.195 1.00 97.38 185 LYS A N 1
ATOM 1402 C CA . LYS A 1 185 ? 0.719 11.707 23.672 1.00 97.38 185 LYS A CA 1
ATOM 1403 C C . LYS A 1 185 ? 1.230 11.378 22.273 1.00 97.38 185 LYS A C 1
ATOM 1405 O O . LYS A 1 185 ? 1.426 12.283 21.464 1.00 97.38 185 LYS A O 1
ATOM 1410 N N . SER A 1 186 ? 1.414 10.092 21.993 1.00 98.25 186 SER A N 1
ATOM 1411 C CA . SER A 1 186 ? 1.905 9.565 20.725 1.00 98.25 186 SER A CA 1
ATOM 1412 C C . SER A 1 186 ? 1.035 8.397 20.263 1.00 98.25 186 SER A C 1
ATOM 1414 O O . SER A 1 186 ? 0.635 7.556 21.074 1.00 98.25 186 SER A O 1
ATOM 1416 N N . ALA A 1 187 ? 0.709 8.353 18.969 1.00 98.62 187 ALA A N 1
ATOM 1417 C CA . ALA A 1 187 ? -0.119 7.285 18.423 1.00 98.62 187 ALA A CA 1
ATOM 1418 C C . ALA A 1 187 ? 0.278 6.881 17.004 1.00 98.62 187 ALA A C 1
ATOM 1420 O O . ALA A 1 187 ? 0.450 7.731 16.128 1.00 98.62 187 ALA A O 1
ATOM 1421 N N . MET A 1 188 ? 0.337 5.574 16.759 1.00 98.75 188 MET A N 1
ATOM 1422 C CA . MET A 1 188 ? 0.565 5.005 15.431 1.00 98.75 188 MET A CA 1
ATOM 1423 C C . MET A 1 188 ? -0.623 4.165 14.969 1.00 98.75 188 MET A C 1
ATOM 1425 O O . MET A 1 188 ? -1.257 3.489 15.777 1.00 98.75 188 MET A O 1
ATOM 1429 N N . VAL A 1 189 ? -0.888 4.157 13.664 1.00 98.69 189 VAL A N 1
ATOM 1430 C CA . VAL A 1 189 ? -1.805 3.199 13.032 1.00 98.69 189 VAL A CA 1
ATOM 1431 C C . VAL A 1 189 ? -1.096 2.410 11.948 1.00 98.69 189 VAL A C 1
ATOM 1433 O O . VAL A 1 189 ? -0.414 2.999 11.114 1.00 98.69 189 VAL A O 1
ATOM 1436 N N . PHE A 1 190 ? -1.274 1.091 11.963 1.00 97.75 190 PHE A N 1
ATOM 1437 C CA . PHE A 1 190 ? -0.768 0.158 10.960 1.00 97.75 190 PHE A CA 1
ATOM 1438 C C . PHE A 1 190 ? -1.936 -0.528 10.262 1.00 97.75 190 PHE A C 1
ATOM 1440 O O . PHE A 1 190 ? -2.813 -1.074 10.929 1.00 97.75 190 PHE A O 1
ATOM 1447 N N . PHE A 1 191 ? -1.928 -0.516 8.933 1.00 93.81 191 PHE A N 1
ATOM 1448 C CA . PHE A 1 191 ? -2.954 -1.148 8.105 1.00 93.81 191 PHE A CA 1
ATOM 1449 C C . PHE A 1 191 ? -2.346 -1.723 6.830 1.00 93.81 191 PHE A C 1
ATOM 1451 O O . PHE A 1 191 ? -1.263 -1.308 6.404 1.00 93.81 191 PHE A O 1
ATOM 1458 N N . SER A 1 192 ? -3.029 -2.694 6.227 1.00 85.69 192 SER A N 1
ATOM 1459 C CA . SER A 1 192 ? -2.570 -3.302 4.982 1.00 85.69 192 SER A CA 1
ATOM 1460 C C . SER A 1 192 ? -2.703 -2.322 3.827 1.00 85.69 192 SER A C 1
ATOM 1462 O O . SER A 1 192 ? -3.733 -1.672 3.651 1.00 85.69 192 SER A O 1
ATOM 1464 N N . SER A 1 193 ? -1.648 -2.234 3.024 1.00 79.69 193 SER A N 1
ATOM 1465 C CA . SER A 1 193 ? -1.661 -1.493 1.766 1.00 79.69 193 SER A CA 1
ATOM 1466 C C . SER A 1 193 ? -1.361 -2.380 0.560 1.00 79.69 193 SER A C 1
ATOM 1468 O O . SER A 1 193 ? -1.390 -1.889 -0.544 1.00 79.69 193 SER A O 1
ATOM 1470 N N . GLY A 1 194 ? -1.095 -3.677 0.727 1.00 67.69 194 GLY A N 1
ATOM 1471 C CA . GLY A 1 194 ? -0.785 -4.553 -0.411 1.00 67.69 194 GLY A CA 1
ATOM 1472 C C . GLY A 1 194 ? -2.016 -5.005 -1.213 1.00 67.69 194 GLY A C 1
ATOM 1473 O O . GLY A 1 194 ? -3.075 -4.384 -1.204 1.00 67.69 194 GLY A O 1
ATOM 1474 N N . ILE A 1 195 ? -1.913 -6.203 -1.795 1.00 59.88 195 ILE A N 1
ATOM 1475 C CA . ILE A 1 195 ? -2.973 -6.909 -2.554 1.00 59.88 195 ILE A CA 1
ATOM 1476 C C . ILE A 1 195 ? -4.306 -7.031 -1.800 1.00 59.88 195 ILE A C 1
ATOM 1478 O O . ILE A 1 195 ? -5.367 -7.167 -2.398 1.00 59.88 195 ILE A O 1
ATOM 1482 N N . SER A 1 196 ? -4.225 -7.023 -0.478 1.00 65.19 196 SER A N 1
ATOM 1483 C CA . SER A 1 196 ? -5.340 -7.127 0.453 1.00 65.19 196 SER A CA 1
ATOM 1484 C C . SER A 1 196 ? -5.520 -5.827 1.245 1.00 65.19 196 SER A C 1
ATOM 1486 O O . SER A 1 196 ? -6.011 -5.845 2.363 1.00 65.19 196 SER A O 1
ATOM 1488 N N . GLY A 1 197 ? -5.047 -4.707 0.703 1.00 74.69 197 GLY A N 1
ATOM 1489 C CA . GLY A 1 197 ? -5.094 -3.412 1.359 1.00 74.69 197 GLY A CA 1
ATOM 1490 C C . GLY A 1 197 ? -6.507 -2.857 1.469 1.00 74.69 197 GLY A C 1
ATOM 1491 O O . GLY A 1 197 ? -7.414 -3.269 0.743 1.00 74.69 197 GLY A O 1
ATOM 1492 N N . LEU A 1 198 ? -6.664 -1.909 2.387 1.00 84.56 198 LEU A N 1
ATOM 1493 C CA . LEU A 1 198 ? -7.903 -1.155 2.549 1.00 84.56 198 LEU A CA 1
ATOM 1494 C C . LEU A 1 198 ? -8.168 -0.284 1.315 1.00 84.56 198 LEU A C 1
ATOM 1496 O O . LEU A 1 198 ? -7.239 0.130 0.615 1.00 84.56 198 LEU A O 1
ATOM 1500 N N . ASP A 1 199 ? -9.439 0.005 1.056 1.00 85.75 199 ASP A N 1
ATOM 1501 C CA . ASP A 1 199 ? -9.824 0.933 0.000 1.00 85.75 199 ASP A CA 1
ATOM 1502 C C . ASP A 1 199 ? -9.439 2.381 0.355 1.00 85.75 199 ASP A C 1
ATOM 1504 O O . ASP A 1 199 ? -9.205 2.737 1.514 1.00 85.75 199 ASP A O 1
ATOM 1508 N N . GLU A 1 200 ? -9.383 3.238 -0.665 1.00 89.81 200 GLU A N 1
ATOM 1509 C CA . GLU A 1 200 ? -8.949 4.631 -0.524 1.00 89.81 200 GLU A CA 1
ATOM 1510 C C . GLU A 1 200 ? -9.793 5.435 0.463 1.00 89.81 200 GLU A C 1
ATOM 1512 O O . GLU A 1 200 ? -9.255 6.258 1.207 1.00 89.81 200 GLU A O 1
ATOM 1517 N N . ASP A 1 201 ? -11.097 5.174 0.510 1.00 90.81 201 ASP A N 1
ATOM 1518 C CA . ASP A 1 201 ? -12.008 5.900 1.379 1.00 90.81 201 ASP A CA 1
ATOM 1519 C C . ASP A 1 201 ? -11.753 5.530 2.844 1.00 90.81 201 ASP A C 1
ATOM 1521 O O . ASP A 1 201 ? -11.539 6.410 3.682 1.00 90.81 201 ASP A O 1
ATOM 1525 N N . THR A 1 202 ? -11.654 4.231 3.151 1.00 92.19 202 THR A N 1
ATOM 1526 C CA . THR A 1 202 ? -11.302 3.745 4.496 1.00 92.19 202 THR A CA 1
ATOM 1527 C C . THR A 1 202 ? -9.944 4.284 4.960 1.00 92.19 202 THR A C 1
ATOM 1529 O O . THR A 1 202 ? -9.811 4.721 6.109 1.00 92.19 202 THR A O 1
ATOM 1532 N N . ILE A 1 203 ? -8.943 4.339 4.074 1.00 94.94 203 ILE A N 1
ATOM 1533 C CA . ILE A 1 203 ? -7.636 4.940 4.391 1.00 94.94 203 ILE A CA 1
ATOM 1534 C C . ILE A 1 203 ? -7.774 6.445 4.672 1.00 94.94 203 ILE A C 1
ATOM 1536 O O . ILE A 1 203 ? -7.160 6.952 5.615 1.00 94.94 203 ILE A O 1
ATOM 1540 N N . GLY A 1 204 ? -8.613 7.151 3.910 1.00 96.31 204 GLY A N 1
ATOM 1541 C CA . GLY A 1 204 ? -8.971 8.549 4.149 1.00 96.31 204 GLY A CA 1
ATOM 1542 C C . GLY A 1 204 ? -9.552 8.783 5.546 1.00 96.31 204 GLY A C 1
ATOM 1543 O O . GLY A 1 204 ? -9.108 9.692 6.252 1.00 96.31 204 GLY A O 1
ATOM 1544 N N . PHE A 1 205 ? -10.479 7.928 5.993 1.00 96.94 205 PHE A N 1
ATOM 1545 C CA . PHE A 1 205 ? -11.030 7.976 7.353 1.00 96.94 205 PHE A CA 1
ATOM 1546 C C . PHE A 1 205 ? -9.958 7.748 8.427 1.00 96.94 205 PHE A C 1
ATOM 1548 O O . PHE A 1 205 ? -9.920 8.486 9.414 1.00 96.94 205 PHE A O 1
ATOM 1555 N N . ILE A 1 206 ? -9.060 6.774 8.235 1.00 97.81 206 ILE A N 1
ATOM 1556 C CA . ILE A 1 206 ? -7.950 6.505 9.165 1.00 97.81 206 ILE A CA 1
ATOM 1557 C C . ILE A 1 206 ? -7.022 7.721 9.268 1.00 97.81 206 ILE A C 1
ATOM 1559 O O . ILE A 1 206 ? -6.695 8.163 10.373 1.00 97.81 206 ILE A O 1
ATOM 1563 N N . TYR A 1 207 ? -6.614 8.280 8.127 1.00 98.31 207 TYR A N 1
ATOM 1564 C CA . TYR A 1 207 ? -5.759 9.463 8.081 1.00 98.31 207 TYR A CA 1
ATOM 1565 C C . TYR A 1 207 ? -6.421 10.659 8.781 1.00 98.31 207 TYR A C 1
ATOM 1567 O O . TYR A 1 207 ? -5.806 11.276 9.651 1.00 98.31 207 TYR A O 1
ATOM 1575 N N . ASN A 1 208 ? -7.690 10.939 8.472 1.00 98.25 208 ASN A N 1
ATOM 1576 C CA . ASN A 1 208 ? -8.436 12.047 9.064 1.00 98.25 208 ASN A CA 1
ATOM 1577 C C . ASN A 1 208 ? -8.627 11.890 10.581 1.00 98.25 208 ASN A C 1
ATOM 1579 O O . ASN A 1 208 ? -8.493 12.873 11.308 1.00 98.25 208 ASN A O 1
ATOM 1583 N N . LEU A 1 209 ? -8.876 10.671 11.079 1.00 98.38 209 LEU A N 1
ATOM 1584 C CA . LEU A 1 209 ? -8.949 10.381 12.516 1.00 98.38 209 LEU A CA 1
ATOM 1585 C C . LEU A 1 209 ? -7.640 10.755 13.230 1.00 98.38 209 LEU A C 1
ATOM 1587 O O . LEU A 1 209 ? -7.656 11.465 14.237 1.00 98.38 209 LEU A O 1
ATOM 1591 N N . PHE A 1 210 ? -6.497 10.308 12.702 1.00 98.38 210 PHE A N 1
ATOM 1592 C CA . PHE A 1 210 ? -5.186 10.583 13.303 1.00 98.38 210 PHE A CA 1
ATOM 1593 C C . PHE A 1 210 ? -4.777 12.050 13.168 1.00 98.38 210 PHE A C 1
ATOM 1595 O O . PHE A 1 210 ? -4.145 12.598 14.074 1.00 98.38 210 PHE A O 1
ATOM 1602 N N . LEU A 1 211 ? -5.167 12.704 12.072 1.00 97.50 211 LEU A N 1
ATOM 1603 C CA . LEU A 1 211 ? -4.967 14.134 11.879 1.00 97.50 211 LEU A CA 1
ATOM 1604 C C . LEU A 1 211 ? -5.773 14.950 12.903 1.00 97.50 211 LEU A C 1
ATOM 1606 O O . LEU A 1 211 ? -5.216 15.833 13.553 1.00 97.50 211 LEU A O 1
ATOM 1610 N N . MET A 1 212 ? -7.049 14.606 13.105 1.00 96.62 212 MET A N 1
ATOM 1611 C CA . MET A 1 212 ? -7.942 15.247 14.077 1.00 96.62 212 MET A CA 1
ATOM 1612 C C . MET A 1 212 ? -7.479 15.069 15.528 1.00 96.62 212 MET A C 1
ATOM 1614 O O . MET A 1 212 ? -7.563 15.996 16.334 1.00 96.62 212 MET A O 1
ATOM 1618 N N . ALA A 1 213 ? -6.927 13.900 15.854 1.00 96.94 213 ALA A N 1
ATOM 1619 C CA . ALA A 1 213 ? -6.338 13.624 17.162 1.00 96.94 213 ALA A CA 1
ATOM 1620 C C . ALA A 1 213 ? -4.941 14.262 17.360 1.00 96.94 213 ALA A C 1
ATOM 1622 O O . ALA A 1 213 ? -4.307 14.060 18.401 1.00 96.94 213 ALA A O 1
ATOM 1623 N N . GLY A 1 214 ? -4.421 14.994 16.365 1.00 96.75 214 GLY A N 1
ATOM 1624 C CA . GLY A 1 214 ? -3.108 15.637 16.421 1.00 96.75 214 GLY A CA 1
ATOM 1625 C C . GLY A 1 214 ? -1.938 14.650 16.465 1.00 96.75 214 GLY A C 1
ATOM 1626 O O . GLY A 1 214 ? -0.906 14.951 17.069 1.00 96.75 214 GLY A O 1
ATOM 1627 N N . LYS A 1 215 ? -2.091 13.461 15.867 1.00 97.50 215 LYS A N 1
ATOM 1628 C CA . LYS A 1 215 ? -1.130 12.341 15.900 1.00 97.50 215 LYS A CA 1
ATOM 1629 C C . LYS A 1 215 ? -0.412 12.148 14.558 1.00 97.50 215 LYS A C 1
ATOM 1631 O O . LYS A 1 215 ? -0.108 11.028 14.155 1.00 97.50 215 LYS A O 1
ATOM 1636 N N . VAL A 1 216 ? -0.134 13.241 13.850 1.00 97.19 216 VAL A N 1
ATOM 1637 C CA . VAL A 1 216 ? 0.619 13.243 12.586 1.00 97.19 216 VAL A CA 1
ATOM 1638 C C . VAL A 1 216 ? 1.793 14.211 12.696 1.00 97.19 216 VAL A C 1
ATOM 1640 O O . VAL A 1 216 ? 1.651 15.316 13.214 1.00 97.19 216 VAL A O 1
ATOM 1643 N N . GLY A 1 217 ? 2.962 13.792 12.209 1.00 95.19 217 GLY A N 1
ATOM 1644 C CA . GLY A 1 217 ? 4.144 14.651 12.119 1.00 95.19 217 GLY A CA 1
ATOM 1645 C C . GLY A 1 217 ? 4.911 14.874 13.427 1.00 95.19 217 GLY A C 1
ATOM 1646 O O . GLY A 1 217 ? 5.676 15.832 13.523 1.00 95.19 217 GLY A O 1
ATOM 1647 N N . LYS A 1 218 ? 4.694 14.021 14.437 1.00 95.31 218 LYS A N 1
ATOM 1648 C CA . LYS A 1 218 ? 5.317 14.067 15.774 1.00 95.31 218 LYS A CA 1
ATOM 1649 C C . LYS A 1 218 ? 6.079 12.760 16.052 1.00 95.31 218 LYS A C 1
ATOM 1651 O O . LYS A 1 218 ? 5.846 11.753 15.389 1.00 95.31 218 LYS A O 1
ATOM 1656 N N . GLU A 1 219 ? 7.005 12.764 17.011 1.00 96.88 219 GLU A N 1
ATOM 1657 C CA . GLU A 1 219 ? 7.720 11.540 17.416 1.00 96.88 219 GLU A CA 1
ATOM 1658 C C . GLU A 1 219 ? 6.756 10.486 17.978 1.00 96.88 219 GLU A C 1
ATOM 1660 O O . GLU A 1 219 ? 5.801 10.820 18.684 1.00 96.88 219 GLU A O 1
ATOM 1665 N N . GLY A 1 220 ? 6.989 9.210 17.649 1.00 97.12 220 GLY A N 1
ATOM 1666 C CA . GLY A 1 220 ? 6.119 8.119 18.098 1.00 97.12 220 GLY A CA 1
ATOM 1667 C C . GLY A 1 220 ? 4.726 8.159 17.462 1.00 97.12 220 GLY A C 1
ATOM 1668 O O . GLY A 1 220 ? 3.828 7.453 17.915 1.00 97.12 220 GLY A O 1
ATOM 1669 N N . CYS A 1 221 ? 4.535 8.992 16.436 1.00 98.06 221 CYS A N 1
ATOM 1670 C CA . CYS A 1 221 ? 3.286 9.127 15.708 1.00 98.06 221 CYS A CA 1
ATOM 1671 C C . CYS A 1 221 ? 3.436 8.688 14.251 1.00 98.06 221 CYS A C 1
ATOM 1673 O O . CYS A 1 221 ? 4.523 8.769 13.676 1.00 98.06 221 CYS A O 1
ATOM 1675 N N . GLY A 1 222 ? 2.343 8.253 13.628 1.00 96.56 222 GLY A N 1
ATOM 1676 C CA . GLY A 1 222 ? 2.365 7.936 12.203 1.00 96.56 222 GLY A CA 1
ATOM 1677 C C . GLY A 1 222 ? 1.122 7.222 11.697 1.00 96.56 222 GLY A C 1
ATOM 1678 O O . GLY A 1 222 ? 0.553 6.370 12.377 1.00 96.56 222 GLY A O 1
ATOM 1679 N N . VAL A 1 223 ? 0.747 7.555 10.465 1.00 98.31 223 VAL A N 1
ATOM 1680 C CA . VAL A 1 223 ? -0.208 6.797 9.656 1.00 98.31 223 VAL A CA 1
ATOM 1681 C C . VAL A 1 223 ? 0.617 5.921 8.724 1.00 98.31 223 VAL A C 1
ATOM 1683 O O . VAL A 1 223 ? 1.351 6.436 7.875 1.00 98.31 223 VAL A O 1
ATOM 1686 N N . ASN A 1 224 ? 0.583 4.609 8.959 1.00 97.62 224 ASN A N 1
ATOM 1687 C CA . ASN A 1 224 ? 1.596 3.687 8.460 1.00 97.62 224 ASN A CA 1
ATOM 1688 C C . ASN A 1 224 ? 0.963 2.574 7.604 1.00 97.62 224 ASN A C 1
ATOM 1690 O O . ASN A 1 224 ? 0.700 1.485 8.122 1.00 97.62 224 ASN A O 1
ATOM 1694 N N . PRO A 1 225 ? 0.734 2.817 6.297 1.00 94.75 225 PRO A N 1
ATOM 1695 C CA . PRO A 1 225 ? 0.449 1.743 5.355 1.00 94.75 225 PRO A CA 1
ATOM 1696 C C . PRO A 1 225 ? 1.620 0.766 5.335 1.00 94.75 225 PRO A C 1
ATOM 1698 O O . PRO A 1 225 ? 2.778 1.167 5.199 1.00 94.75 225 PRO A O 1
ATOM 1701 N N . VAL A 1 226 ? 1.311 -0.517 5.484 1.00 92.50 226 VAL A N 1
ATOM 1702 C CA . VAL A 1 226 ? 2.298 -1.590 5.453 1.00 92.50 226 VAL A CA 1
ATOM 1703 C C . VAL A 1 226 ? 2.249 -2.257 4.085 1.00 92.50 226 VAL A C 1
ATOM 1705 O O . VAL A 1 226 ? 1.212 -2.788 3.675 1.00 92.50 226 VAL A O 1
ATOM 1708 N N . ALA A 1 227 ? 3.351 -2.177 3.345 1.00 87.06 227 ALA A N 1
ATOM 1709 C CA . ALA A 1 227 ? 3.490 -2.798 2.034 1.00 87.06 227 ALA A CA 1
ATOM 1710 C C . ALA A 1 227 ? 3.508 -4.332 2.151 1.00 87.06 227 ALA A C 1
ATOM 1712 O O . ALA A 1 227 ? 4.085 -4.894 3.084 1.00 87.06 227 ALA A O 1
ATOM 1713 N N . GLY A 1 228 ? 2.884 -5.014 1.187 1.00 78.25 228 GLY A N 1
ATOM 1714 C CA . GLY A 1 228 ? 2.840 -6.482 1.145 1.00 78.25 228 GLY A CA 1
ATOM 1715 C C . GLY A 1 228 ? 4.056 -7.139 0.481 1.00 78.25 228 GLY A C 1
ATOM 1716 O O . GLY A 1 228 ? 4.255 -8.343 0.626 1.00 78.25 228 GLY A O 1
ATOM 1717 N N . LEU A 1 229 ? 4.854 -6.372 -0.267 1.00 84.44 229 LEU A N 1
ATOM 1718 C CA . LEU A 1 229 ? 6.002 -6.846 -1.046 1.00 84.44 229 LEU A CA 1
ATOM 1719 C C . LEU A 1 229 ? 7.206 -5.922 -0.824 1.00 84.44 229 LEU A C 1
ATOM 1721 O O . LEU A 1 229 ? 7.051 -4.768 -0.426 1.00 84.44 229 LEU A O 1
ATOM 1725 N N . ASN A 1 230 ? 8.413 -6.444 -1.053 1.00 88.00 230 ASN A N 1
ATOM 1726 C CA . ASN A 1 230 ? 9.664 -5.829 -0.599 1.00 88.00 230 ASN A CA 1
ATOM 1727 C C . ASN A 1 230 ? 9.951 -4.455 -1.214 1.00 88.00 230 ASN A C 1
ATOM 1729 O O . ASN A 1 230 ? 10.562 -3.634 -0.534 1.00 88.00 230 ASN A O 1
ATOM 1733 N N . ASN A 1 231 ? 9.535 -4.215 -2.463 1.00 93.31 231 ASN A N 1
ATOM 1734 C CA . ASN A 1 231 ? 9.845 -2.980 -3.186 1.00 93.31 231 ASN A CA 1
ATOM 1735 C C . ASN A 1 231 ? 8.625 -2.299 -3.812 1.00 93.31 231 ASN A C 1
ATOM 1737 O O . ASN A 1 231 ? 8.694 -1.663 -4.864 1.00 93.31 231 ASN A O 1
ATOM 1741 N N . LEU A 1 232 ? 7.489 -2.452 -3.142 1.00 90.50 232 LEU A N 1
ATOM 1742 C CA . LEU A 1 232 ? 6.215 -1.884 -3.552 1.00 90.50 232 LEU A CA 1
ATOM 1743 C C . LEU A 1 232 ? 6.250 -0.348 -3.577 1.00 90.50 232 LEU A C 1
ATOM 1745 O O . LEU A 1 232 ? 5.934 0.275 -4.589 1.00 90.50 232 LEU A O 1
ATOM 1749 N N . GLN A 1 233 ? 6.748 0.243 -2.485 1.00 94.44 233 GLN A N 1
ATOM 1750 C CA . GLN A 1 233 ? 6.991 1.680 -2.373 1.00 94.44 233 GLN A CA 1
ATOM 1751 C C . GLN A 1 233 ? 7.984 2.140 -3.446 1.00 94.44 233 GLN A C 1
ATOM 1753 O O . GLN A 1 233 ? 7.715 3.113 -4.145 1.00 94.44 233 GLN A O 1
ATOM 1758 N N . GLY A 1 234 ? 9.090 1.410 -3.633 1.00 95.75 234 GLY A N 1
ATOM 1759 C CA . GLY A 1 234 ? 10.089 1.736 -4.652 1.00 95.75 234 GLY A CA 1
ATOM 1760 C C . GLY A 1 234 ? 9.529 1.741 -6.071 1.00 95.75 234 GLY A C 1
ATOM 1761 O O . GLY A 1 234 ? 9.888 2.604 -6.861 1.00 95.75 234 GLY A O 1
ATOM 1762 N N . GLY A 1 235 ? 8.580 0.864 -6.400 1.00 94.88 235 GLY A N 1
ATOM 1763 C CA . GLY A 1 235 ? 7.946 0.882 -7.719 1.00 94.88 235 GLY A CA 1
ATOM 1764 C C . GLY A 1 235 ? 7.183 2.166 -8.014 1.00 94.88 235 GLY A C 1
ATOM 1765 O O . GLY A 1 235 ? 7.366 2.779 -9.070 1.00 94.88 235 GLY A O 1
ATOM 1766 N N . TYR A 1 236 ? 6.375 2.633 -7.064 1.00 94.50 236 TYR A N 1
ATOM 1767 C CA . TYR A 1 236 ? 5.701 3.921 -7.216 1.00 94.50 236 TYR A CA 1
ATOM 1768 C C . TYR A 1 236 ? 6.670 5.098 -7.130 1.00 94.50 236 TYR A C 1
ATOM 1770 O O . TYR A 1 236 ? 6.525 6.046 -7.905 1.00 94.50 236 TYR A O 1
ATOM 1778 N N . ASP A 1 237 ? 7.697 5.013 -6.278 1.00 96.75 237 ASP A N 1
ATOM 1779 C CA . ASP A 1 237 ? 8.765 6.009 -6.230 1.00 96.75 237 ASP A CA 1
ATOM 1780 C C . ASP A 1 237 ? 9.428 6.154 -7.601 1.00 96.75 237 ASP A C 1
ATOM 1782 O O . ASP A 1 237 ? 9.666 7.276 -8.023 1.00 96.75 237 ASP A O 1
ATOM 1786 N N . MET A 1 238 ? 9.664 5.055 -8.326 1.00 97.94 238 MET A N 1
ATOM 1787 C CA . MET A 1 238 ? 10.284 5.048 -9.659 1.00 97.94 238 MET A CA 1
ATOM 1788 C C . MET A 1 238 ? 9.303 5.350 -10.804 1.00 97.94 238 MET A C 1
ATOM 1790 O O . MET A 1 238 ? 9.688 5.352 -11.975 1.00 97.94 238 MET A O 1
ATOM 1794 N N . GLY A 1 239 ? 8.040 5.655 -10.497 1.00 94.88 239 GLY A N 1
ATOM 1795 C CA . GLY A 1 239 ? 7.051 6.084 -11.483 1.00 94.88 239 GLY A CA 1
ATOM 1796 C C . GLY A 1 239 ? 6.416 4.947 -12.284 1.00 94.88 239 GLY A C 1
ATOM 1797 O O . GLY A 1 239 ? 5.978 5.188 -13.414 1.00 94.88 239 GLY A O 1
ATOM 1798 N N . ILE A 1 240 ? 6.336 3.730 -11.726 1.00 95.44 240 ILE A N 1
ATOM 1799 C CA . ILE A 1 240 ? 5.507 2.638 -12.267 1.00 95.44 240 ILE A CA 1
ATOM 1800 C C . ILE A 1 240 ? 4.016 2.943 -12.022 1.00 95.44 240 ILE A C 1
ATOM 1802 O O . ILE A 1 240 ? 3.310 2.271 -11.270 1.00 95.44 240 ILE A O 1
ATOM 1806 N N . ALA A 1 241 ? 3.518 3.992 -12.665 1.00 93.88 241 ALA A N 1
ATOM 1807 C CA . ALA A 1 241 ? 2.119 4.381 -12.642 1.00 93.88 241 ALA A CA 1
ATOM 1808 C C . ALA A 1 241 ? 1.733 4.997 -13.993 1.00 93.88 241 ALA A C 1
ATOM 1810 O O . ALA A 1 241 ? 2.573 5.652 -14.615 1.00 93.88 241 ALA A O 1
ATOM 1811 N N . PRO A 1 242 ? 0.482 4.849 -14.457 1.00 94.25 242 PRO A N 1
ATOM 1812 C CA . PRO A 1 242 ? 0.087 5.375 -15.762 1.00 94.25 242 PRO A CA 1
ATOM 1813 C C . PRO A 1 242 ? 0.104 6.906 -15.870 1.00 94.25 242 PRO A C 1
ATOM 1815 O O . PRO A 1 242 ? 0.116 7.449 -16.972 1.00 94.25 242 PRO A O 1
ATOM 1818 N N . ASP A 1 243 ? 0.088 7.599 -14.737 1.00 93.94 243 ASP A N 1
ATOM 1819 C CA . ASP A 1 243 ? -0.136 9.037 -14.593 1.00 93.94 243 ASP A CA 1
ATOM 1820 C C . ASP A 1 243 ? 1.032 9.787 -13.926 1.00 93.94 243 ASP A C 1
ATOM 1822 O O . ASP A 1 243 ? 1.005 11.018 -13.862 1.00 93.94 243 ASP A O 1
ATOM 1826 N N . LEU A 1 244 ? 2.074 9.081 -13.463 1.00 94.00 244 LEU A N 1
ATOM 1827 C CA . LEU A 1 244 ? 3.205 9.676 -12.736 1.00 94.00 244 LEU A CA 1
ATOM 1828 C C . LEU A 1 244 ? 4.576 9.272 -13.284 1.00 94.00 244 LEU A C 1
ATOM 1830 O O . LEU A 1 244 ? 4.806 8.127 -13.670 1.00 94.00 244 LEU A O 1
ATOM 1834 N N . LEU A 1 245 ? 5.518 10.208 -13.209 1.00 95.94 245 LEU A N 1
ATOM 1835 C CA . LEU A 1 245 ? 6.961 9.991 -13.311 1.00 95.94 245 LEU A CA 1
ATOM 1836 C C . LEU A 1 245 ? 7.570 9.769 -11.911 1.00 95.94 245 LEU A C 1
ATOM 1838 O O . LEU A 1 245 ? 6.889 9.919 -10.894 1.00 95.94 245 LEU A O 1
ATOM 1842 N N . THR A 1 246 ? 8.857 9.403 -11.859 1.00 96.50 246 THR A N 1
ATOM 1843 C CA . THR A 1 246 ? 9.573 9.136 -10.593 1.00 96.50 246 THR A CA 1
ATOM 1844 C C . THR A 1 246 ? 9.451 10.300 -9.600 1.00 96.50 246 THR A C 1
ATOM 1846 O O . THR A 1 246 ? 9.398 11.465 -9.997 1.00 96.50 246 THR A O 1
ATOM 1849 N N . GLY A 1 247 ? 9.375 10.006 -8.303 1.00 95.06 247 GLY A N 1
ATOM 1850 C CA . GLY A 1 247 ? 9.165 10.982 -7.231 1.00 95.06 247 GLY A CA 1
ATOM 1851 C C . GLY A 1 247 ? 7.746 11.535 -7.156 1.00 95.06 247 GLY A C 1
ATOM 1852 O O . GLY A 1 247 ? 7.571 12.668 -6.715 1.00 95.06 247 GLY A O 1
ATOM 1853 N N . PHE A 1 248 ? 6.753 10.770 -7.623 1.00 94.38 248 PHE A N 1
ATOM 1854 C CA . PHE A 1 248 ? 5.342 11.171 -7.680 1.00 94.38 248 PHE A CA 1
ATOM 1855 C C . PHE A 1 248 ? 5.089 12.459 -8.479 1.00 94.38 248 PHE A C 1
ATOM 1857 O O . PHE A 1 248 ? 4.135 13.192 -8.229 1.00 94.38 248 PHE A O 1
ATOM 1864 N N . GLN A 1 249 ? 5.939 12.744 -9.466 1.00 95.19 249 GLN A N 1
ATOM 1865 C CA . GLN A 1 249 ? 5.785 13.923 -10.313 1.00 95.19 249 GLN A CA 1
ATOM 1866 C C . GLN A 1 249 ? 4.692 13.666 -11.356 1.00 95.19 249 GLN A C 1
ATOM 1868 O O . GLN A 1 249 ? 4.746 12.672 -12.081 1.00 95.19 249 GLN A O 1
ATOM 1873 N N . ALA A 1 250 ? 3.702 14.555 -11.446 1.00 93.44 250 ALA A N 1
ATOM 1874 C CA . ALA A 1 250 ? 2.587 14.399 -12.374 1.00 93.44 250 ALA A CA 1
ATOM 1875 C C . ALA A 1 250 ? 3.064 14.412 -13.832 1.00 93.44 250 ALA A C 1
ATOM 1877 O O . ALA A 1 250 ? 3.786 15.314 -14.255 1.00 93.44 250 ALA A O 1
ATOM 1878 N N . LEU A 1 251 ? 2.614 13.436 -14.620 1.00 91.25 251 LEU A N 1
ATOM 1879 C CA . LEU A 1 251 ? 2.953 13.340 -16.041 1.00 91.25 251 LEU A CA 1
ATOM 1880 C C . LEU A 1 251 ? 2.447 14.551 -16.848 1.00 91.25 251 LEU A C 1
ATOM 1882 O O . LEU A 1 251 ? 3.103 14.989 -17.789 1.00 91.25 251 LEU A O 1
ATOM 1886 N N . GLY A 1 252 ? 1.295 15.107 -16.457 1.00 90.62 252 GLY A N 1
ATOM 1887 C CA . GLY A 1 252 ? 0.691 16.277 -17.100 1.00 90.62 252 GLY A CA 1
ATOM 1888 C C . GLY A 1 252 ? 1.401 17.607 -16.815 1.00 90.62 252 GLY A C 1
ATOM 1889 O O . GLY A 1 252 ? 1.056 18.617 -17.427 1.00 90.62 252 GLY A O 1
ATOM 1890 N N . ASP A 1 253 ? 2.384 17.639 -15.910 1.00 94.19 253 ASP A N 1
ATOM 1891 C CA . ASP A 1 253 ? 3.171 18.844 -15.653 1.00 94.19 253 ASP A CA 1
ATOM 1892 C C . ASP A 1 253 ? 4.193 19.061 -16.781 1.00 94.19 253 ASP A C 1
ATOM 1894 O O . ASP A 1 253 ? 5.166 18.321 -16.943 1.00 94.19 253 ASP A O 1
ATOM 1898 N N . THR A 1 254 ? 3.985 20.123 -17.563 1.00 93.00 254 THR A N 1
ATOM 1899 C CA . THR A 1 254 ? 4.832 20.451 -18.720 1.00 93.00 254 THR A CA 1
ATOM 1900 C C . THR A 1 254 ? 6.290 20.748 -18.360 1.00 93.00 254 THR A C 1
ATOM 1902 O O . THR A 1 254 ? 7.177 20.502 -19.181 1.00 93.00 254 THR A O 1
ATOM 1905 N N . VAL A 1 255 ? 6.570 21.260 -17.156 1.00 95.00 255 VAL A N 1
ATOM 1906 C CA . VAL A 1 255 ? 7.937 21.537 -16.691 1.00 95.00 255 VAL A CA 1
ATOM 1907 C C . VAL A 1 255 ? 8.641 20.222 -16.379 1.00 95.00 255 VAL A C 1
ATOM 1909 O O . VAL A 1 255 ? 9.773 20.002 -16.819 1.00 95.00 255 VAL A O 1
ATOM 1912 N N . VAL A 1 256 ? 7.943 19.316 -15.692 1.00 94.56 256 VAL A N 1
ATOM 1913 C CA . VAL A 1 256 ? 8.427 17.958 -15.420 1.00 94.56 256 VAL A CA 1
ATOM 1914 C C . VAL A 1 256 ? 8.667 17.221 -16.737 1.00 94.56 256 VAL A C 1
ATOM 1916 O O . VAL A 1 256 ? 9.781 16.759 -16.978 1.00 94.56 256 VAL A O 1
ATOM 1919 N N . ALA A 1 257 ? 7.683 17.165 -17.635 1.00 92.31 257 ALA A N 1
ATOM 1920 C CA . ALA A 1 257 ? 7.804 16.451 -18.906 1.00 92.31 257 ALA A CA 1
ATOM 1921 C C . ALA A 1 257 ? 8.999 16.938 -19.749 1.00 92.31 257 ALA A C 1
ATOM 1923 O O . ALA A 1 257 ? 9.738 16.118 -20.301 1.00 92.31 257 ALA A O 1
ATOM 1924 N N . LYS A 1 258 ? 9.249 18.256 -19.799 1.00 94.25 258 LYS A N 1
ATOM 1925 C CA . LYS A 1 258 ? 10.422 18.838 -20.478 1.00 94.25 258 LYS A CA 1
ATOM 1926 C C . LYS A 1 258 ? 11.743 18.417 -19.833 1.00 94.25 258 LYS A C 1
ATOM 1928 O O . LYS A 1 258 ? 12.665 18.052 -20.557 1.00 94.25 258 LYS A O 1
ATOM 1933 N N . LYS A 1 259 ? 11.830 18.425 -18.496 1.00 95.75 259 LYS A N 1
ATOM 1934 C CA . LYS A 1 259 ? 13.020 17.971 -17.752 1.00 95.75 259 LYS A CA 1
ATOM 1935 C C . LYS A 1 259 ? 13.380 16.527 -18.110 1.00 95.75 259 LYS A C 1
ATOM 1937 O O . LYS A 1 259 ? 14.525 16.243 -18.446 1.00 95.75 259 LYS A O 1
ATOM 1942 N N . PHE A 1 260 ? 12.395 15.631 -18.076 1.00 96.44 260 PHE A N 1
ATOM 1943 C CA . PHE A 1 260 ? 12.600 14.220 -18.410 1.00 96.44 260 PHE A CA 1
ATOM 1944 C C . PHE A 1 260 ? 12.934 14.016 -19.888 1.00 96.44 260 PHE A C 1
ATOM 1946 O O . PHE A 1 260 ? 13.858 13.272 -20.203 1.00 96.44 260 PHE A O 1
ATOM 1953 N N . SER A 1 261 ? 12.241 14.715 -20.791 1.00 95.12 261 SER A N 1
ATOM 1954 C CA . SER A 1 261 ? 12.504 14.597 -22.230 1.00 95.12 261 SER A CA 1
ATOM 1955 C C . SER A 1 261 ? 13.922 15.051 -22.596 1.00 95.12 261 SER A C 1
ATOM 1957 O O . SER A 1 261 ? 14.566 14.435 -23.446 1.00 95.12 261 SER A O 1
ATOM 1959 N N . ALA A 1 262 ? 14.433 16.087 -21.920 1.00 95.25 262 ALA A N 1
ATOM 1960 C CA . ALA A 1 262 ? 15.801 16.567 -22.089 1.00 95.25 262 ALA A CA 1
ATOM 1961 C C . ALA A 1 262 ? 16.845 15.555 -21.589 1.00 95.25 262 ALA A C 1
ATOM 1963 O O . ALA A 1 262 ? 17.770 15.230 -22.334 1.00 95.25 262 ALA A O 1
ATOM 1964 N N . GLU A 1 263 ? 16.682 15.019 -20.372 1.00 95.12 263 GLU A N 1
ATOM 1965 C CA . GLU A 1 263 ? 17.611 14.019 -19.813 1.00 95.12 263 GLU A CA 1
ATOM 1966 C C . GLU A 1 263 ? 17.621 12.737 -20.660 1.00 95.12 263 GLU A C 1
ATOM 1968 O O . GLU A 1 263 ? 18.674 12.171 -20.954 1.00 95.12 263 GLU A O 1
ATOM 1973 N N . TRP A 1 264 ? 16.446 12.281 -21.101 1.00 95.38 264 TRP A N 1
ATOM 1974 C CA . TRP A 1 264 ? 16.308 11.036 -21.858 1.00 95.38 264 TRP A CA 1
ATOM 1975 C C . TRP A 1 264 ? 16.582 11.180 -23.351 1.00 95.38 264 TRP A C 1
ATOM 1977 O O . TRP A 1 264 ? 16.707 10.161 -24.033 1.00 95.38 264 TRP A O 1
ATOM 1987 N N . LYS A 1 265 ? 16.666 12.417 -23.859 1.00 94.19 265 LYS A N 1
ATOM 1988 C CA . LYS A 1 265 ? 16.752 12.735 -25.294 1.00 94.19 265 LYS A CA 1
ATOM 1989 C C . LYS A 1 265 ? 15.639 12.057 -26.100 1.00 94.19 265 LYS A C 1
ATOM 1991 O O . LYS A 1 265 ? 15.871 11.540 -27.191 1.00 94.19 265 LYS A O 1
ATOM 1996 N N . ALA A 1 266 ? 14.439 12.018 -25.529 1.00 93.81 266 ALA A N 1
ATOM 1997 C CA . ALA A 1 266 ? 13.279 11.353 -26.100 1.00 93.81 266 ALA A CA 1
ATOM 1998 C C . ALA A 1 266 ? 11.993 11.984 -25.569 1.00 93.81 266 ALA A C 1
ATOM 2000 O O . ALA A 1 266 ? 11.898 12.272 -24.380 1.00 93.81 266 ALA A O 1
ATOM 2001 N N . ASP A 1 267 ? 10.979 12.120 -26.422 1.00 91.31 267 ASP A N 1
ATOM 2002 C CA . ASP A 1 267 ? 9.692 12.668 -25.989 1.00 91.31 267 ASP A CA 1
ATOM 2003 C C . ASP A 1 267 ? 8.986 11.738 -25.001 1.00 91.31 267 ASP A C 1
ATOM 2005 O O . ASP A 1 267 ? 8.798 10.545 -25.285 1.00 91.31 267 ASP A O 1
ATOM 2009 N N . VAL A 1 268 ? 8.573 12.307 -23.867 1.00 91.31 268 VAL A N 1
ATOM 2010 C CA . VAL A 1 268 ? 7.709 11.658 -22.878 1.00 91.31 268 VAL A CA 1
ATOM 2011 C C . VAL A 1 268 ? 6.244 11.880 -23.272 1.00 91.31 268 VAL A C 1
ATOM 2013 O O . VAL A 1 268 ? 5.838 13.032 -23.442 1.00 91.31 268 VAL A O 1
ATOM 2016 N N . PRO A 1 269 ? 5.417 10.826 -23.408 1.00 91.38 269 PRO A N 1
ATOM 2017 C CA . PRO A 1 269 ? 4.016 11.013 -23.768 1.00 91.38 269 PRO A CA 1
ATOM 2018 C C . PRO A 1 269 ? 3.259 11.729 -22.640 1.00 91.38 269 PRO A C 1
ATOM 2020 O O . PRO A 1 269 ? 3.343 11.315 -21.487 1.00 91.38 269 PRO A O 1
ATOM 2023 N N . ALA A 1 270 ? 2.509 12.785 -22.970 1.00 86.50 270 ALA A N 1
ATOM 2024 C CA . ALA A 1 270 ? 1.860 13.654 -21.979 1.00 86.50 270 ALA A CA 1
ATOM 2025 C C . ALA A 1 270 ? 0.539 13.097 -21.417 1.00 86.50 270 ALA A C 1
ATOM 2027 O O . ALA A 1 270 ? 0.161 13.410 -20.291 1.00 86.50 270 ALA A O 1
ATOM 2028 N N . ALA A 1 271 ? -0.183 12.291 -22.202 1.00 91.12 271 ALA A N 1
ATOM 2029 C CA . ALA A 1 271 ? -1.472 11.745 -21.790 1.00 91.12 271 ALA A CA 1
ATOM 2030 C C . ALA A 1 271 ? -1.286 10.553 -20.835 1.00 91.12 271 ALA A C 1
ATOM 2032 O O . ALA A 1 271 ? -0.455 9.683 -21.128 1.00 91.12 271 ALA A O 1
ATOM 2033 N N . PRO A 1 272 ? -2.055 10.467 -19.734 1.00 93.25 272 PRO A N 1
ATOM 2034 C CA . PRO A 1 272 ? -1.998 9.316 -18.844 1.00 93.25 272 PRO A CA 1
ATOM 2035 C C . PRO A 1 272 ? -2.391 8.039 -19.591 1.00 93.25 272 PRO A C 1
ATOM 2037 O O . PRO A 1 272 ? -3.230 8.057 -20.494 1.00 93.25 272 PRO A O 1
ATOM 2040 N N . GLY A 1 273 ? -1.759 6.926 -19.228 1.00 94.00 273 GLY A N 1
ATOM 2041 C CA . GLY A 1 273 ? -2.141 5.609 -19.728 1.00 94.00 273 GLY A CA 1
ATOM 2042 C C . GLY A 1 273 ? -3.213 4.953 -18.865 1.00 94.00 273 GLY A C 1
ATOM 2043 O O . GLY A 1 273 ? -3.862 5.595 -18.042 1.00 94.00 273 GLY A O 1
ATOM 2044 N N . ALA A 1 274 ? -3.348 3.637 -19.008 1.00 92.75 274 ALA A N 1
ATOM 2045 C CA . ALA A 1 274 ? -4.227 2.821 -18.181 1.00 92.75 274 ALA A CA 1
ATOM 2046 C C . ALA A 1 274 ? -3.463 1.682 -17.479 1.00 92.75 274 ALA A C 1
ATOM 2048 O O . ALA A 1 274 ? -2.504 1.142 -18.047 1.00 92.75 274 ALA A O 1
ATOM 2049 N N . PRO A 1 275 ? -3.902 1.268 -16.273 1.00 91.62 275 PRO A N 1
ATOM 2050 C CA . PRO A 1 275 ? -3.387 0.070 -15.621 1.00 91.62 275 PRO A CA 1
ATOM 2051 C C . PRO A 1 275 ? -3.607 -1.182 -16.475 1.00 91.62 275 PRO A C 1
ATOM 2053 O O . PRO A 1 275 ? -4.656 -1.344 -17.104 1.00 91.62 275 PRO A O 1
ATOM 2056 N N . ILE A 1 276 ? -2.648 -2.112 -16.457 1.00 93.00 276 ILE A N 1
ATOM 2057 C CA . ILE A 1 276 ? -2.691 -3.312 -17.306 1.00 93.00 276 ILE A CA 1
ATOM 2058 C C . ILE A 1 276 ? -3.907 -4.183 -17.005 1.00 93.00 276 ILE A C 1
ATOM 2060 O O . ILE A 1 276 ? -4.554 -4.673 -17.924 1.00 93.00 276 ILE A O 1
ATOM 2064 N N . TYR A 1 277 ? -4.273 -4.337 -15.735 1.00 87.38 277 TYR A N 1
ATOM 2065 C CA . TYR A 1 277 ? -5.449 -5.118 -15.367 1.00 87.38 277 TYR A CA 1
ATOM 2066 C C . TYR A 1 277 ? -6.759 -4.525 -15.865 1.00 87.38 277 TYR A C 1
ATOM 2068 O O . TYR A 1 277 ? -7.642 -5.279 -16.267 1.00 87.38 277 TYR A O 1
ATOM 2076 N N . THR A 1 278 ? -6.874 -3.197 -15.885 1.00 89.19 278 THR A N 1
ATOM 2077 C CA . THR A 1 278 ? -8.020 -2.512 -16.489 1.00 89.19 278 THR A CA 1
ATOM 2078 C C . THR A 1 278 ? -8.077 -2.820 -17.981 1.00 89.19 278 THR A C 1
ATOM 2080 O O . THR A 1 278 ? -9.115 -3.248 -18.473 1.00 89.19 278 THR A O 1
ATOM 2083 N N . LEU A 1 279 ? -6.940 -2.723 -18.677 1.00 92.88 279 LEU A N 1
ATOM 2084 C CA . LEU A 1 279 ? -6.840 -3.037 -20.105 1.00 92.88 279 LEU A CA 1
ATOM 2085 C C . LEU A 1 279 ? -7.111 -4.510 -20.437 1.00 92.88 279 LEU A C 1
ATOM 2087 O O . LEU A 1 279 ? -7.600 -4.791 -21.522 1.00 92.88 279 LEU A O 1
ATOM 2091 N N . LEU A 1 280 ? -6.773 -5.451 -19.553 1.00 91.00 280 LEU A N 1
ATOM 2092 C CA . LEU A 1 280 ? -7.057 -6.879 -19.747 1.00 91.00 280 LEU A CA 1
ATOM 2093 C C . LEU A 1 280 ? -8.508 -7.246 -19.408 1.00 91.00 280 LEU A C 1
ATOM 2095 O O . LEU A 1 280 ? -9.015 -8.245 -19.910 1.00 91.00 280 LEU A O 1
ATOM 2099 N N . SER A 1 281 ? -9.159 -6.464 -18.544 1.00 87.50 281 SER A N 1
ATOM 2100 C CA . SER A 1 281 ? -10.561 -6.676 -18.161 1.00 87.50 281 SER A CA 1
ATOM 2101 C C . SER A 1 281 ? -11.542 -6.074 -19.158 1.00 87.50 281 SER A C 1
ATOM 2103 O O . SER A 1 281 ? -12.683 -6.515 -19.216 1.00 87.50 281 SER A O 1
ATOM 2105 N N . ASP A 1 282 ? -11.124 -5.042 -19.889 1.00 90.38 282 ASP A N 1
ATOM 2106 C CA . ASP A 1 282 ? -11.957 -4.312 -20.837 1.00 90.38 282 ASP A CA 1
ATOM 2107 C C . ASP A 1 282 ? -11.940 -4.995 -22.218 1.00 90.38 282 ASP A C 1
ATOM 2109 O O . ASP A 1 282 ? -10.913 -4.963 -22.902 1.00 90.38 282 ASP A O 1
ATOM 2113 N N . PRO A 1 283 ? -13.064 -5.575 -22.686 1.00 88.06 283 PRO A N 1
ATOM 2114 C CA . PRO A 1 283 ? -13.136 -6.207 -24.003 1.00 88.06 283 PRO A CA 1
ATOM 2115 C C . PRO A 1 283 ? -12.928 -5.231 -25.169 1.00 88.06 283 PRO A C 1
ATOM 2117 O O . PRO A 1 283 ? -12.616 -5.665 -26.276 1.00 88.06 283 PRO A O 1
ATOM 2120 N N . SER A 1 284 ? -13.116 -3.926 -24.941 1.00 93.44 284 SER A N 1
ATOM 2121 C CA . SER A 1 284 ? -12.905 -2.867 -25.935 1.00 93.44 284 SER A CA 1
ATOM 2122 C C . SER A 1 284 ? -11.459 -2.355 -25.986 1.00 93.44 284 SER A C 1
ATOM 2124 O O . SER A 1 284 ? -11.106 -1.532 -26.838 1.00 93.44 284 SER A O 1
ATOM 2126 N N . SER A 1 285 ? -10.604 -2.864 -25.095 1.00 94.31 285 SER A N 1
ATOM 2127 C CA . SER A 1 285 ? -9.195 -2.512 -25.009 1.00 94.31 285 SER A CA 1
ATOM 2128 C C . SER A 1 285 ? -8.461 -2.753 -26.325 1.00 94.31 285 SER A C 1
ATOM 2130 O O . SER A 1 285 ? -8.539 -3.813 -26.941 1.00 94.31 285 SER A O 1
ATOM 2132 N N . LYS A 1 286 ? -7.663 -1.762 -26.733 1.00 94.44 286 LYS A N 1
ATOM 2133 C CA . LYS A 1 286 ? -6.792 -1.834 -27.920 1.00 94.44 286 LYS A CA 1
ATOM 2134 C C . LYS A 1 286 ? -5.410 -2.421 -27.608 1.00 94.44 286 LYS A C 1
ATOM 2136 O O . LYS A 1 286 ? -4.470 -2.220 -28.378 1.00 94.44 286 LYS A O 1
ATOM 2141 N N . LEU A 1 287 ? -5.242 -3.068 -26.454 1.00 96.56 287 LEU A N 1
ATOM 2142 C CA . LEU A 1 287 ? -3.973 -3.676 -26.067 1.00 96.56 287 LEU A CA 1
ATOM 2143 C C . LEU A 1 287 ? -3.638 -4.826 -27.029 1.00 96.56 287 LEU A C 1
ATOM 2145 O O . LEU A 1 287 ? -4.413 -5.761 -27.167 1.00 96.56 287 LEU A O 1
ATOM 2149 N N . LYS A 1 288 ? -2.471 -4.748 -27.679 1.00 97.19 288 LYS A N 1
ATOM 2150 C CA . LYS A 1 288 ? -1.974 -5.777 -28.615 1.00 97.19 288 LYS A CA 1
ATOM 2151 C C . LYS A 1 288 ? -0.711 -6.486 -28.146 1.00 97.19 288 LYS A C 1
ATOM 2153 O O . LYS A 1 288 ? -0.459 -7.617 -28.528 1.00 97.19 288 LYS A O 1
ATOM 2158 N N . ALA A 1 289 ? 0.092 -5.808 -27.332 1.00 97.94 289 ALA A N 1
ATOM 2159 C CA . ALA A 1 289 ? 1.363 -6.321 -26.850 1.00 97.94 289 ALA A CA 1
ATOM 2160 C C . ALA A 1 289 ? 1.490 -6.113 -25.342 1.00 97.94 289 ALA A C 1
ATOM 2162 O O . ALA A 1 289 ? 1.169 -5.027 -24.837 1.00 97.94 289 ALA A O 1
ATOM 2163 N N . LEU A 1 290 ? 1.995 -7.119 -24.634 1.00 97.69 290 LEU A N 1
ATOM 2164 C CA . LEU A 1 290 ? 2.196 -7.084 -23.189 1.00 97.69 290 LEU A CA 1
ATOM 2165 C C . LEU A 1 290 ? 3.598 -7.576 -22.813 1.00 97.69 290 LEU A C 1
ATOM 2167 O O . LEU A 1 290 ? 4.013 -8.655 -23.218 1.00 97.69 290 LEU A O 1
ATOM 2171 N N . VAL A 1 291 ? 4.309 -6.792 -22.006 1.00 97.56 291 VAL A N 1
ATOM 2172 C CA . VAL A 1 291 ? 5.552 -7.206 -21.344 1.00 97.56 291 VAL A CA 1
ATOM 2173 C C . VAL A 1 291 ? 5.255 -7.388 -19.862 1.00 97.56 291 VAL A C 1
ATOM 2175 O O . VAL A 1 291 ? 4.744 -6.462 -19.232 1.00 97.56 291 VAL A O 1
ATOM 2178 N N . VAL A 1 292 ? 5.562 -8.560 -19.314 1.00 95.69 292 VAL A N 1
ATOM 2179 C CA . VAL A 1 292 ? 5.371 -8.893 -17.895 1.00 95.69 292 VAL A CA 1
ATOM 2180 C C . VAL A 1 292 ? 6.719 -9.184 -17.255 1.00 95.69 292 VAL A C 1
ATOM 2182 O O . VAL A 1 292 ? 7.477 -10.000 -17.775 1.00 95.69 292 VAL A O 1
ATOM 2185 N N . VAL A 1 293 ? 7.004 -8.533 -16.129 1.00 94.56 293 VAL A N 1
ATOM 2186 C CA . VAL A 1 293 ? 8.265 -8.673 -15.393 1.00 94.56 293 VAL A CA 1
ATOM 2187 C C . VAL A 1 293 ? 8.030 -9.393 -14.067 1.00 94.56 293 VAL A C 1
ATOM 2189 O O . VAL A 1 293 ? 7.153 -8.978 -13.318 1.00 94.56 293 VAL A O 1
ATOM 2192 N N . ASP A 1 294 ? 8.797 -10.459 -13.809 1.00 87.50 294 ASP A N 1
ATOM 2193 C CA . ASP A 1 294 ? 8.911 -11.274 -12.581 1.00 87.50 294 ASP A CA 1
ATOM 2194 C C . ASP A 1 294 ? 7.664 -11.286 -11.684 1.00 87.50 294 ASP A C 1
ATOM 2196 O O . ASP A 1 294 ? 7.673 -10.902 -10.509 1.00 87.50 294 ASP A O 1
ATOM 2200 N N . HIS A 1 295 ? 6.553 -11.685 -12.292 1.00 78.50 295 HIS A N 1
ATOM 2201 C CA . HIS A 1 295 ? 5.227 -11.524 -11.729 1.00 78.50 295 HIS A CA 1
ATOM 2202 C C . HIS A 1 295 ? 4.669 -12.847 -11.199 1.00 78.50 295 HIS A C 1
ATOM 2204 O O . HIS A 1 295 ? 4.948 -13.924 -11.733 1.00 78.50 295 HIS A O 1
ATOM 2210 N N . ASP A 1 296 ? 3.831 -12.764 -10.166 1.00 72.50 296 ASP A N 1
ATOM 2211 C CA . ASP A 1 296 ? 3.105 -13.914 -9.632 1.00 72.50 296 ASP A CA 1
ATOM 2212 C C . ASP A 1 296 ? 2.014 -14.422 -10.578 1.00 72.50 296 ASP A C 1
ATOM 2214 O O . ASP A 1 296 ? 1.558 -13.740 -11.497 1.00 72.50 296 ASP A O 1
ATOM 2218 N N . GLU A 1 297 ? 1.530 -15.629 -10.299 1.00 71.19 297 GLU A N 1
ATOM 2219 C CA . GLU A 1 297 ? 0.522 -16.330 -11.105 1.00 71.19 297 GLU A CA 1
ATOM 2220 C C . GLU A 1 297 ? -0.836 -15.609 -11.162 1.00 71.19 297 GLU A C 1
ATOM 2222 O O . GLU A 1 297 ? -1.702 -15.976 -11.951 1.00 71.19 297 GLU A O 1
ATOM 2227 N N . GLY A 1 298 ? -1.034 -14.549 -10.370 1.00 74.44 298 GLY A N 1
ATOM 2228 C CA . GLY A 1 298 ? -2.283 -13.796 -10.313 1.00 74.44 298 GLY A CA 1
ATOM 2229 C C . GLY A 1 298 ? -2.760 -13.287 -11.674 1.00 74.44 298 GLY A C 1
ATOM 2230 O O . GLY A 1 298 ? -3.967 -13.287 -11.920 1.00 74.44 298 GLY A O 1
ATOM 2231 N N . ILE A 1 299 ? -1.856 -12.880 -12.570 1.00 80.38 299 ILE A N 1
ATOM 2232 C CA . ILE A 1 299 ? -2.219 -12.358 -13.898 1.00 80.38 299 ILE A CA 1
ATOM 2233 C C . ILE A 1 299 ? -2.881 -13.421 -14.798 1.00 80.38 299 ILE A C 1
ATOM 2235 O O . ILE A 1 299 ? -3.673 -13.080 -15.675 1.00 80.38 299 ILE A O 1
ATOM 2239 N N . VAL A 1 300 ? -2.643 -14.712 -14.534 1.00 83.56 300 VAL A N 1
ATOM 2240 C CA . VAL A 1 300 ? -3.193 -15.839 -15.309 1.00 83.56 300 VAL A CA 1
ATOM 2241 C C . VAL A 1 300 ? -4.727 -15.872 -15.276 1.00 83.56 300 VAL A C 1
ATOM 2243 O O . VAL A 1 300 ? -5.348 -16.419 -16.181 1.00 83.56 300 VAL A O 1
ATOM 2246 N N . ARG A 1 301 ? -5.371 -15.187 -14.319 1.00 78.19 301 ARG A N 1
ATOM 2247 C CA . ARG A 1 301 ? -6.833 -14.989 -14.308 1.00 78.19 301 ARG A CA 1
ATOM 2248 C C . ARG A 1 301 ? -7.388 -14.282 -15.553 1.00 78.19 301 ARG A C 1
ATOM 2250 O O . ARG A 1 301 ? -8.575 -14.388 -15.821 1.00 78.19 301 ARG A O 1
ATOM 2257 N N . TYR A 1 302 ? -6.539 -13.591 -16.317 1.00 84.94 302 TYR A N 1
ATOM 2258 C CA . TYR A 1 302 ? -6.890 -12.952 -17.590 1.00 84.94 302 TYR A CA 1
ATOM 2259 C C . TYR A 1 302 ? -6.385 -13.741 -18.807 1.00 84.94 302 TYR A C 1
ATOM 2261 O O . TYR A 1 302 ? -6.176 -13.155 -19.870 1.00 84.94 302 TYR A O 1
ATOM 2269 N N . ALA A 1 303 ? -6.156 -15.054 -18.670 1.00 87.25 303 ALA A N 1
ATOM 2270 C CA . ALA A 1 303 ? -5.593 -15.900 -19.725 1.00 87.25 303 ALA A CA 1
ATOM 2271 C C . ALA A 1 303 ? -6.310 -15.738 -21.074 1.00 87.25 303 ALA A C 1
ATOM 2273 O O . ALA A 1 303 ? -5.648 -15.645 -22.103 1.00 87.25 303 ALA A O 1
ATOM 2274 N N . ASP A 1 304 ? -7.640 -15.636 -21.084 1.00 88.31 304 ASP A N 1
ATOM 2275 C CA . ASP A 1 304 ? -8.408 -15.488 -22.326 1.00 88.31 304 ASP A CA 1
ATOM 2276 C C . ASP A 1 304 ? -8.160 -14.154 -23.037 1.00 88.31 304 ASP A C 1
ATOM 2278 O O . ASP A 1 304 ? -8.183 -14.103 -24.265 1.00 88.31 304 ASP A O 1
ATOM 2282 N N . ALA A 1 305 ? -7.905 -13.078 -22.289 1.00 91.31 305 ALA A N 1
ATOM 2283 C CA . ALA A 1 305 ? -7.503 -11.796 -22.861 1.00 91.31 305 ALA A CA 1
ATOM 2284 C C . ALA A 1 305 ? -6.042 -11.845 -23.331 1.00 91.31 305 ALA A C 1
ATOM 2286 O O . ALA A 1 305 ? -5.735 -11.399 -24.432 1.00 91.31 305 ALA A O 1
ATOM 2287 N N . ILE A 1 306 ? -5.153 -12.444 -22.531 1.00 94.31 306 ILE A N 1
ATOM 2288 C CA . ILE A 1 306 ? -3.720 -12.567 -22.838 1.00 94.31 306 ILE A CA 1
ATOM 2289 C C . ILE A 1 306 ? -3.494 -13.384 -24.119 1.00 94.31 306 ILE A C 1
ATOM 2291 O O . ILE A 1 306 ? -2.710 -12.970 -24.967 1.00 94.31 306 ILE A O 1
ATOM 2295 N N . LYS A 1 307 ? -4.216 -14.498 -24.307 1.00 94.56 307 LYS A N 1
ATOM 2296 C CA . LYS A 1 307 ? -4.131 -15.356 -25.507 1.00 94.56 307 LYS A CA 1
ATOM 2297 C C . LYS A 1 307 ? -4.539 -14.655 -26.807 1.00 94.56 307 LYS A C 1
ATOM 2299 O O . LYS A 1 307 ? -4.211 -15.148 -27.878 1.00 94.56 307 LYS A O 1
ATOM 2304 N N . LYS A 1 308 ? -5.287 -13.549 -26.726 1.00 95.56 308 LYS A N 1
ATOM 2305 C CA . LYS A 1 308 ? -5.727 -12.762 -27.891 1.00 95.56 308 LYS A CA 1
ATOM 2306 C C . LYS A 1 308 ? -4.723 -11.680 -28.295 1.00 95.56 308 LYS A C 1
ATOM 2308 O O . LYS A 1 308 ? -4.947 -11.011 -29.298 1.00 95.56 308 LYS A O 1
ATOM 2313 N N . LEU A 1 309 ? -3.670 -11.462 -27.506 1.00 97.56 309 LEU A N 1
ATOM 2314 C CA . LEU A 1 309 ? -2.655 -10.451 -27.789 1.00 97.56 309 LEU A CA 1
ATOM 2315 C C . LEU A 1 309 ? -1.711 -10.929 -28.898 1.00 97.56 309 LEU A C 1
ATOM 2317 O O . LEU A 1 309 ? -1.245 -12.064 -28.869 1.00 97.56 309 LEU A O 1
ATOM 2321 N N . ASP A 1 310 ? -1.359 -10.024 -29.811 1.00 98.19 310 ASP A N 1
ATOM 2322 C CA . ASP A 1 310 ? -0.409 -10.266 -30.906 1.00 98.19 310 ASP A CA 1
ATOM 2323 C C . ASP A 1 310 ? 1.007 -10.587 -30.390 1.00 98.19 310 ASP A C 1
ATOM 2325 O O . ASP A 1 310 ? 1.796 -11.243 -31.070 1.00 98.19 310 ASP A O 1
ATOM 2329 N N . PHE A 1 311 ? 1.363 -10.085 -29.201 1.00 98.38 311 PHE A N 1
ATOM 2330 C CA . PHE A 1 311 ? 2.677 -10.305 -28.604 1.00 98.38 311 PHE A CA 1
ATOM 2331 C C . PHE A 1 311 ? 2.642 -10.297 -27.073 1.00 98.38 311 PHE A C 1
ATOM 2333 O O . PHE A 1 311 ? 2.015 -9.454 -26.432 1.00 98.38 311 PHE A O 1
ATOM 2340 N N . VAL A 1 312 ? 3.393 -11.212 -26.466 1.00 98.19 312 VAL A N 1
ATOM 2341 C CA . VAL A 1 312 ? 3.517 -11.357 -25.013 1.00 98.19 312 VAL A CA 1
ATOM 2342 C C . VAL A 1 312 ? 4.954 -11.739 -24.711 1.00 98.19 312 VAL A C 1
ATOM 2344 O O . VAL A 1 312 ? 5.418 -12.781 -25.172 1.00 98.19 312 VAL A O 1
ATOM 2347 N N . ALA A 1 313 ? 5.649 -10.910 -23.943 1.00 97.50 313 ALA A N 1
ATOM 2348 C CA . ALA A 1 313 ? 6.983 -11.202 -23.445 1.00 97.50 313 ALA A CA 1
ATOM 2349 C C . ALA A 1 313 ? 6.957 -11.351 -21.926 1.00 97.50 313 ALA A C 1
ATOM 2351 O O . ALA A 1 313 ? 6.302 -10.575 -21.227 1.00 97.50 313 ALA A O 1
ATOM 2352 N N . TYR A 1 314 ? 7.708 -12.322 -21.426 1.00 96.50 314 TYR A N 1
ATOM 2353 C CA . TYR A 1 314 ? 7.969 -12.492 -20.007 1.00 96.50 314 TYR A CA 1
ATOM 2354 C C . TYR A 1 314 ? 9.453 -12.268 -19.725 1.00 96.50 314 TYR A C 1
ATOM 2356 O O . TYR A 1 314 ? 10.303 -12.881 -20.367 1.00 96.50 314 TYR A O 1
ATOM 2364 N N . ILE A 1 315 ? 9.753 -11.398 -18.766 1.00 95.88 315 ILE A N 1
ATOM 2365 C CA . ILE A 1 315 ? 11.104 -11.123 -18.273 1.00 95.88 315 ILE A CA 1
ATOM 2366 C C . ILE A 1 315 ? 11.146 -11.579 -16.819 1.00 95.88 315 ILE A C 1
ATOM 2368 O O . ILE A 1 315 ? 10.403 -11.049 -16.002 1.00 95.88 315 ILE A O 1
ATOM 2372 N N . GLY A 1 316 ? 11.972 -12.554 -16.460 1.00 92.69 316 GLY A N 1
ATOM 2373 C CA . GLY A 1 316 ? 11.988 -13.025 -15.074 1.00 92.69 316 GLY A CA 1
ATOM 2374 C C . GLY A 1 316 ? 13.059 -14.059 -14.786 1.00 92.69 316 GLY A C 1
ATOM 2375 O O . GLY A 1 316 ? 13.564 -14.719 -15.690 1.00 92.69 316 GLY A O 1
ATOM 2376 N N . ALA A 1 317 ? 13.390 -14.214 -13.507 1.00 89.00 317 ALA A N 1
ATOM 2377 C CA . ALA A 1 317 ? 14.435 -15.140 -13.076 1.00 89.00 317 ALA A CA 1
ATOM 2378 C C . ALA A 1 317 ? 13.970 -16.605 -13.055 1.00 89.00 317 ALA A C 1
ATOM 2380 O O . ALA A 1 317 ? 14.774 -17.533 -13.056 1.00 89.00 317 ALA A O 1
ATOM 2381 N N . PHE A 1 318 ? 12.656 -16.833 -13.030 1.00 87.25 318 PHE A N 1
ATOM 2382 C CA . PHE A 1 318 ? 12.089 -18.154 -12.818 1.00 87.25 318 PHE A CA 1
ATOM 2383 C C . PHE A 1 318 ? 10.924 -18.453 -13.758 1.00 87.25 318 PHE A C 1
ATOM 2385 O O . PHE A 1 318 ? 10.059 -17.605 -13.990 1.00 87.25 318 PHE A O 1
ATOM 2392 N N . LYS A 1 319 ? 10.827 -19.719 -14.186 1.00 85.75 319 LYS A N 1
ATOM 2393 C CA . LYS A 1 319 ? 9.622 -20.253 -14.831 1.00 85.75 319 LYS A CA 1
ATOM 2394 C C . LYS A 1 319 ? 8.442 -20.263 -13.849 1.00 85.75 319 LYS A C 1
ATOM 2396 O O . LYS A 1 319 ? 8.627 -20.564 -12.664 1.00 85.75 319 LYS A O 1
ATOM 2401 N N . ASN A 1 320 ? 7.255 -19.937 -14.355 1.00 84.00 320 ASN A N 1
ATOM 2402 C CA . ASN A 1 320 ? 5.957 -19.974 -13.674 1.00 84.00 320 ASN A CA 1
ATOM 2403 C C . ASN A 1 320 ? 4.843 -20.313 -14.700 1.00 84.00 320 ASN A C 1
ATOM 2405 O O . ASN A 1 320 ? 5.110 -20.290 -15.903 1.00 84.00 320 ASN A O 1
ATOM 2409 N N . PRO A 1 321 ? 3.601 -20.589 -14.275 1.00 84.88 321 PRO A N 1
ATOM 2410 C CA . PRO A 1 321 ? 2.462 -20.795 -15.177 1.00 84.88 321 PRO A CA 1
ATOM 2411 C C . PRO A 1 321 ? 2.207 -19.680 -16.200 1.00 84.88 321 PRO A C 1
ATOM 2413 O O . PRO A 1 321 ? 1.677 -19.956 -17.269 1.00 84.88 321 PRO A O 1
ATOM 2416 N N . PHE A 1 322 ? 2.599 -18.426 -15.933 1.00 87.50 322 PHE A N 1
ATOM 2417 C CA . PHE A 1 322 ? 2.446 -17.359 -16.926 1.00 87.50 322 PHE A CA 1
ATOM 2418 C C . PHE A 1 322 ? 3.339 -17.571 -18.161 1.00 87.50 322 PHE A C 1
ATOM 2420 O O . PHE A 1 322 ? 2.966 -17.171 -19.262 1.00 87.50 322 PHE A O 1
ATOM 2427 N N . THR A 1 323 ? 4.488 -18.241 -18.007 1.00 90.38 323 THR A N 1
ATOM 2428 C CA . THR A 1 323 ? 5.410 -18.506 -19.127 1.00 90.38 323 THR A CA 1
ATOM 2429 C C . THR A 1 323 ? 4.783 -19.291 -20.278 1.00 90.38 323 THR A C 1
ATOM 2431 O O . THR A 1 323 ? 5.260 -19.172 -21.400 1.00 90.38 323 THR A O 1
ATOM 2434 N N . GLU A 1 324 ? 3.701 -20.037 -20.039 1.00 90.75 324 GLU A N 1
ATOM 2435 C CA . GLU A 1 324 ? 2.975 -20.778 -21.081 1.00 90.75 324 GLU A CA 1
ATOM 2436 C C . GLU A 1 324 ? 2.210 -19.867 -22.052 1.00 90.75 324 GLU A C 1
ATOM 2438 O O . GLU A 1 324 ? 1.902 -20.278 -23.167 1.00 90.75 324 GLU A O 1
ATOM 2443 N N . TYR A 1 325 ? 1.923 -18.624 -21.653 1.00 92.44 325 TYR A N 1
ATOM 2444 C CA . TYR A 1 325 ? 1.261 -17.626 -22.499 1.00 92.44 325 TYR A CA 1
ATOM 2445 C C . TYR A 1 325 ? 2.250 -16.687 -23.200 1.00 92.44 325 TYR A C 1
ATOM 2447 O O . TYR A 1 325 ? 1.839 -15.846 -24.000 1.00 92.44 325 TYR A O 1
ATOM 2455 N N . ALA A 1 326 ? 3.541 -16.767 -22.867 1.00 95.75 326 ALA A N 1
ATOM 2456 C CA . ALA A 1 326 ? 4.552 -15.879 -23.413 1.00 95.75 326 ALA A CA 1
ATOM 2457 C C . ALA A 1 326 ? 5.051 -16.389 -24.771 1.00 95.75 326 ALA A C 1
ATOM 2459 O O . ALA A 1 326 ? 5.459 -17.538 -24.912 1.00 95.75 326 ALA A O 1
ATOM 2460 N N . HIS A 1 327 ? 5.088 -15.497 -25.758 1.00 97.94 327 HIS A N 1
ATOM 2461 C CA . HIS A 1 327 ? 5.720 -15.745 -27.053 1.00 97.94 327 HIS A CA 1
ATOM 2462 C C . HIS A 1 327 ? 7.249 -15.705 -26.941 1.00 97.94 327 HIS A C 1
ATOM 2464 O O . HIS A 1 327 ? 7.953 -16.382 -27.686 1.00 97.94 327 HIS A O 1
ATOM 2470 N N . VAL A 1 328 ? 7.765 -14.896 -26.009 1.00 96.81 328 VAL A N 1
ATOM 2471 C CA . VAL A 1 328 ? 9.196 -14.753 -25.727 1.00 96.81 328 VAL A CA 1
ATOM 2472 C C . VAL A 1 328 ? 9.417 -14.772 -24.219 1.00 96.81 328 VAL A C 1
ATOM 2474 O O . VAL A 1 328 ? 8.741 -14.060 -23.477 1.00 96.81 328 VAL A O 1
ATOM 2477 N N . VAL A 1 329 ? 10.399 -15.553 -23.773 1.00 95.62 329 VAL A N 1
ATOM 2478 C CA . VAL A 1 329 ? 10.865 -15.583 -22.384 1.00 95.62 329 VAL A CA 1
ATOM 2479 C C . VAL A 1 329 ? 12.309 -15.094 -22.345 1.00 95.62 329 VAL A C 1
ATOM 2481 O O . VAL A 1 329 ? 13.171 -15.661 -23.012 1.00 95.62 329 VAL A O 1
ATOM 2484 N N . LEU A 1 330 ? 12.563 -14.040 -21.572 1.00 95.25 330 LEU A N 1
ATOM 2485 C CA . LEU A 1 330 ? 13.877 -13.430 -21.387 1.00 95.25 330 LEU A CA 1
ATOM 2486 C C . LEU A 1 330 ? 14.329 -13.648 -19.933 1.00 95.25 330 LEU A C 1
ATOM 2488 O O . LEU A 1 330 ? 13.808 -12.986 -19.030 1.00 95.25 330 LEU A O 1
ATOM 2492 N N . PRO A 1 331 ? 15.254 -14.586 -19.676 1.00 93.69 331 PRO A N 1
ATOM 2493 C CA . PRO A 1 331 ? 15.737 -14.838 -18.328 1.00 93.69 331 PRO A CA 1
ATOM 2494 C C . PRO A 1 331 ? 16.625 -13.687 -17.839 1.00 93.69 331 PRO A C 1
ATOM 2496 O O . PRO A 1 331 ? 17.421 -13.139 -18.604 1.00 93.69 331 PRO A O 1
ATOM 2499 N N . ILE A 1 332 ? 16.498 -13.343 -16.557 1.00 94.50 332 ILE A N 1
ATOM 2500 C CA . ILE A 1 332 ? 17.332 -12.336 -15.884 1.00 94.50 332 ILE A CA 1
ATOM 2501 C C . ILE A 1 332 ? 17.958 -12.897 -14.608 1.00 94.50 332 ILE A C 1
ATOM 2503 O O . ILE A 1 332 ? 17.462 -13.867 -14.032 1.00 94.50 332 ILE A O 1
ATOM 2507 N N . ALA A 1 333 ? 19.056 -12.281 -14.178 1.00 93.81 333 ALA A N 1
ATOM 2508 C CA . ALA A 1 333 ? 19.717 -12.603 -12.922 1.00 93.81 333 ALA A CA 1
ATOM 2509 C C . ALA A 1 333 ? 18.803 -12.331 -11.713 1.00 93.81 333 ALA A C 1
ATOM 2511 O O . ALA A 1 333 ? 17.895 -11.505 -11.762 1.00 93.81 333 ALA A O 1
ATOM 2512 N N . THR A 1 334 ? 19.041 -13.047 -10.616 1.00 90.88 334 THR A N 1
ATOM 2513 C CA . THR A 1 334 ? 18.309 -12.870 -9.353 1.00 90.88 334 THR A CA 1
ATOM 2514 C C . THR A 1 334 ? 18.916 -11.758 -8.492 1.00 90.88 334 THR A C 1
ATOM 2516 O O . THR A 1 334 ? 20.068 -11.372 -8.671 1.00 90.88 334 THR A O 1
ATOM 2519 N N . TYR A 1 335 ? 18.182 -11.313 -7.468 1.00 88.44 335 TYR A N 1
ATOM 2520 C CA . TYR A 1 335 ? 18.593 -10.244 -6.543 1.00 88.44 335 TYR A CA 1
ATOM 2521 C C . TYR A 1 335 ? 19.930 -10.472 -5.800 1.00 88.44 335 TYR A C 1
ATOM 2523 O O . TYR A 1 335 ? 20.471 -9.533 -5.222 1.00 88.44 335 TYR A O 1
ATOM 2531 N N . VAL A 1 336 ? 20.459 -11.704 -5.760 1.00 92.88 336 VAL A N 1
ATOM 2532 C CA . VAL A 1 336 ? 21.777 -12.018 -5.163 1.00 92.88 336 VAL A CA 1
ATOM 2533 C C . VAL A 1 336 ? 22.930 -11.933 -6.169 1.00 92.88 336 VAL A C 1
ATOM 2535 O O . VAL A 1 336 ? 24.096 -11.975 -5.771 1.00 92.88 336 VAL A O 1
ATOM 2538 N N . GLN A 1 337 ? 22.611 -11.835 -7.461 1.00 94.50 337 GLN A N 1
ATOM 2539 C CA . GLN A 1 337 ? 23.547 -11.838 -8.589 1.00 94.50 337 GLN A CA 1
ATOM 2540 C C . GLN A 1 337 ? 23.828 -10.438 -9.153 1.00 94.50 337 GLN A C 1
ATOM 2542 O O . GLN A 1 337 ? 24.616 -10.288 -10.087 1.00 94.50 337 GLN A O 1
ATOM 2547 N N . GLU A 1 338 ? 23.230 -9.399 -8.575 1.00 93.88 338 GLU A N 1
ATOM 2548 C CA . GLU A 1 338 ? 23.459 -8.012 -8.960 1.00 93.88 338 GLU A CA 1
ATOM 2549 C C . GLU A 1 338 ? 23.500 -7.079 -7.748 1.00 93.88 338 GLU A C 1
ATOM 2551 O O . GLU A 1 338 ? 23.018 -7.406 -6.664 1.00 93.88 338 GLU A O 1
ATOM 2556 N N . ASP A 1 339 ? 24.104 -5.912 -7.955 1.00 95.56 339 ASP A N 1
ATOM 2557 C CA . ASP A 1 339 ? 23.953 -4.778 -7.056 1.00 95.56 339 ASP A CA 1
ATOM 2558 C C . ASP A 1 339 ? 22.612 -4.097 -7.359 1.00 95.56 339 ASP A C 1
ATOM 2560 O O . ASP A 1 339 ? 22.297 -3.825 -8.518 1.00 95.56 339 ASP A O 1
ATOM 2564 N N . ALA A 1 340 ? 21.820 -3.820 -6.330 1.00 95.94 340 ALA A N 1
ATOM 2565 C CA . ALA A 1 340 ? 20.458 -3.319 -6.480 1.00 95.94 340 ALA A CA 1
ATOM 2566 C C . ALA A 1 340 ? 20.049 -2.460 -5.285 1.00 95.94 340 ALA A C 1
ATOM 2568 O O . ALA A 1 340 ? 20.562 -2.639 -4.176 1.00 95.94 340 ALA A O 1
ATOM 2569 N N . THR A 1 341 ? 19.075 -1.569 -5.469 1.00 98.00 341 THR A N 1
ATOM 2570 C CA . THR A 1 341 ? 18.407 -0.913 -4.340 1.00 98.00 341 THR A CA 1
ATOM 2571 C C . THR A 1 341 ? 16.925 -1.244 -4.259 1.00 98.00 341 THR A C 1
ATOM 2573 O O . THR A 1 341 ? 16.252 -1.453 -5.268 1.00 98.00 341 THR A O 1
ATOM 2576 N N . PHE A 1 342 ? 16.413 -1.284 -3.030 1.00 97.88 342 PHE A N 1
ATOM 2577 C CA . PHE A 1 342 ? 15.003 -1.520 -2.731 1.00 97.88 342 PHE A CA 1
ATOM 2578 C C . PHE A 1 342 ? 14.521 -0.518 -1.690 1.00 97.88 342 PHE A C 1
ATOM 2580 O O . PHE A 1 342 ? 15.211 -0.262 -0.705 1.00 97.88 342 PHE A O 1
ATOM 2587 N N . THR A 1 343 ? 13.331 0.028 -1.887 1.00 97.75 343 THR A N 1
ATOM 2588 C CA . THR A 1 343 ? 12.661 0.927 -0.959 1.00 97.75 343 THR A CA 1
ATOM 2589 C C . THR A 1 343 ? 11.547 0.198 -0.219 1.00 97.75 343 THR A C 1
ATOM 2591 O O . THR A 1 343 ? 10.533 -0.193 -0.800 1.00 97.75 343 THR A O 1
ATOM 2594 N N . ASN A 1 344 ? 11.738 0.028 1.089 1.00 95.12 344 ASN A N 1
ATOM 2595 C CA . ASN A 1 344 ? 10.797 -0.693 1.938 1.00 95.12 344 ASN A CA 1
ATOM 2596 C C . ASN A 1 344 ? 9.580 0.167 2.347 1.00 95.12 344 ASN A C 1
ATOM 2598 O O . ASN A 1 344 ? 9.466 1.346 2.011 1.00 95.12 344 ASN A O 1
ATOM 2602 N N . THR A 1 345 ? 8.683 -0.417 3.146 1.00 93.19 345 THR A N 1
ATOM 2603 C CA . THR A 1 345 ? 7.432 0.225 3.584 1.00 93.19 345 THR A CA 1
ATOM 2604 C C . THR A 1 345 ? 7.601 1.527 4.375 1.00 93.19 345 THR A C 1
ATOM 2606 O O . THR A 1 345 ? 6.701 2.360 4.352 1.00 93.19 345 THR A O 1
ATOM 2609 N N . GLU A 1 346 ? 8.722 1.727 5.078 1.00 95.25 346 GLU A N 1
ATOM 2610 C CA . GLU A 1 346 ? 9.010 2.978 5.796 1.00 95.25 346 GLU A CA 1
ATOM 2611 C C . GLU A 1 346 ? 9.828 3.960 4.948 1.00 95.25 346 GLU A C 1
ATOM 2613 O O . GLU A 1 346 ? 10.449 4.870 5.496 1.00 95.25 346 GLU A O 1
ATOM 2618 N N . ARG A 1 347 ? 9.819 3.773 3.616 1.00 96.94 347 ARG A N 1
ATOM 2619 C CA . ARG A 1 347 ? 10.538 4.570 2.608 1.00 96.94 347 ARG A CA 1
ATOM 2620 C C . ARG A 1 347 ? 12.054 4.412 2.655 1.00 96.94 347 ARG A C 1
ATOM 2622 O O . ARG A 1 347 ? 12.779 5.207 2.053 1.00 96.94 347 ARG A O 1
ATOM 2629 N N . ARG A 1 348 ? 12.561 3.427 3.402 1.00 97.69 348 ARG A N 1
ATOM 2630 C CA . ARG A 1 348 ? 14.002 3.222 3.539 1.00 97.69 348 ARG A CA 1
ATOM 2631 C C . ARG A 1 348 ? 14.542 2.617 2.261 1.00 97.69 348 ARG A C 1
ATOM 2633 O O . ARG A 1 348 ? 14.206 1.481 1.941 1.00 97.69 348 ARG A O 1
ATOM 2640 N N . ILE A 1 349 ? 15.406 3.361 1.586 1.00 98.25 349 ILE A N 1
ATOM 2641 C CA . ILE A 1 349 ? 16.157 2.898 0.425 1.00 98.25 349 ILE A CA 1
ATOM 2642 C C . ILE A 1 349 ? 17.340 2.092 0.951 1.00 98.25 349 ILE A C 1
ATOM 2644 O O . ILE A 1 349 ? 18.168 2.622 1.692 1.00 98.25 349 ILE A O 1
ATOM 2648 N N . GLN A 1 350 ? 17.407 0.814 0.605 1.00 97.50 350 GLN A N 1
ATOM 2649 C CA . GLN A 1 350 ? 18.401 -0.137 1.090 1.00 97.50 350 GLN A CA 1
ATOM 2650 C C . GLN A 1 350 ? 19.228 -0.652 -0.081 1.00 97.50 350 GLN A C 1
ATOM 2652 O O . GLN A 1 350 ? 18.679 -0.940 -1.143 1.00 97.50 350 GLN A O 1
ATOM 2657 N N . TYR A 1 351 ? 20.539 -0.776 0.120 1.00 96.69 351 TYR A N 1
ATOM 2658 C CA . TYR A 1 351 ? 21.454 -1.295 -0.890 1.00 96.69 351 TYR A CA 1
ATOM 2659 C C . TYR A 1 351 ? 21.702 -2.792 -0.678 1.00 96.69 351 TYR A C 1
ATOM 2661 O O . TYR A 1 351 ? 22.172 -3.209 0.381 1.00 96.69 351 TYR A O 1
ATOM 2669 N N . SER A 1 352 ? 21.373 -3.596 -1.686 1.00 95.31 352 SER A N 1
ATOM 2670 C CA . SER A 1 352 ? 21.666 -5.025 -1.767 1.00 95.31 352 SER A CA 1
ATOM 2671 C C . SER A 1 352 ? 22.882 -5.210 -2.663 1.00 95.31 352 SER A C 1
ATOM 2673 O O . SER A 1 352 ? 22.819 -4.937 -3.857 1.00 95.31 352 SER A O 1
ATOM 2675 N N . MET A 1 353 ? 23.993 -5.652 -2.079 1.00 94.12 353 MET A N 1
ATOM 2676 C CA . MET A 1 353 ? 25.222 -5.921 -2.826 1.00 94.12 353 MET A CA 1
ATOM 2677 C C . MET A 1 353 ? 25.190 -7.307 -3.457 1.00 94.12 353 MET A C 1
ATOM 2679 O O . MET A 1 353 ? 24.796 -8.275 -2.791 1.00 94.12 353 MET A O 1
ATOM 2683 N N . LYS A 1 354 ? 25.742 -7.411 -4.666 1.00 95.19 354 LYS A N 1
ATOM 2684 C CA . LYS A 1 354 ? 25.983 -8.680 -5.351 1.00 95.19 354 LYS A CA 1
ATOM 2685 C C . LYS A 1 354 ? 26.764 -9.643 -4.452 1.00 95.19 354 LYS A C 1
ATOM 2687 O O . LYS A 1 354 ? 27.768 -9.272 -3.840 1.00 95.19 354 LYS A O 1
ATOM 2692 N N . LYS A 1 355 ? 26.305 -10.894 -4.372 1.00 95.88 355 LYS A N 1
ATOM 2693 C CA . LYS A 1 355 ? 26.926 -11.964 -3.569 1.00 95.88 355 LYS A CA 1
ATOM 2694 C C . LYS A 1 355 ? 27.546 -13.066 -4.411 1.00 95.88 355 LYS A C 1
ATOM 2696 O O . LYS A 1 355 ? 28.536 -13.652 -3.989 1.00 95.88 355 LYS A O 1
ATOM 2701 N N . ILE A 1 356 ? 26.971 -13.340 -5.574 1.00 95.94 356 ILE A N 1
ATOM 2702 C CA . ILE A 1 356 ? 27.443 -14.362 -6.510 1.00 95.94 356 ILE A CA 1
ATOM 2703 C C . ILE A 1 356 ? 27.409 -13.806 -7.933 1.00 95.94 356 ILE A C 1
ATOM 2705 O O . ILE A 1 356 ? 26.702 -12.838 -8.201 1.00 95.94 356 ILE A O 1
ATOM 2709 N N . GLU A 1 357 ? 28.181 -14.387 -8.847 1.00 94.00 357 GLU A N 1
ATOM 2710 C CA . GLU A 1 357 ? 28.090 -14.005 -10.257 1.00 94.00 357 GLU A CA 1
ATOM 2711 C C . GLU A 1 357 ? 26.830 -14.605 -10.908 1.00 94.00 357 GLU A C 1
ATOM 2713 O O . GLU A 1 357 ? 26.402 -15.704 -10.529 1.00 94.00 357 GLU A O 1
ATOM 2718 N N . PRO A 1 358 ? 26.214 -13.907 -11.881 1.00 92.38 358 PRO A N 1
ATOM 2719 C CA . PRO A 1 358 ? 25.253 -14.523 -12.785 1.00 92.38 358 PRO A CA 1
ATOM 2720 C C . PRO A 1 358 ? 25.865 -15.729 -13.507 1.00 92.38 358 PRO A C 1
ATOM 2722 O O . PRO A 1 358 ? 27.062 -15.751 -13.797 1.00 92.38 358 PRO A O 1
ATOM 2725 N N . GLU A 1 359 ? 25.032 -16.718 -13.824 1.00 91.12 359 GLU A N 1
ATOM 2726 C CA . GLU A 1 359 ? 25.426 -17.823 -14.703 1.00 91.12 359 GLU A CA 1
ATOM 2727 C C . GLU A 1 359 ? 25.820 -17.305 -16.097 1.00 91.12 359 GLU A C 1
ATOM 2729 O O . GLU A 1 359 ? 25.406 -16.221 -16.518 1.00 91.12 359 GLU A O 1
ATOM 2734 N N . GLU A 1 360 ? 26.622 -18.078 -16.833 1.00 90.12 360 GLU A N 1
ATOM 2735 C CA . GLU A 1 360 ? 27.046 -17.690 -18.179 1.00 90.12 360 GLU A CA 1
ATOM 2736 C C . GLU A 1 360 ? 25.830 -17.469 -19.097 1.00 90.12 360 GLU A C 1
ATOM 2738 O O . GLU A 1 360 ? 24.912 -18.283 -19.160 1.00 90.12 360 GLU A O 1
ATOM 2743 N N . GLY A 1 361 ? 25.810 -16.332 -19.798 1.00 86.06 361 GLY A N 1
ATOM 2744 C CA . GLY A 1 361 ? 24.690 -15.927 -20.653 1.00 86.06 361 GLY A CA 1
ATOM 2745 C C . GLY A 1 361 ? 23.510 -15.282 -19.915 1.00 86.06 361 GLY A C 1
ATOM 2746 O O . GLY A 1 361 ? 22.634 -14.720 -20.575 1.00 86.06 361 GLY A O 1
ATOM 2747 N N . LEU A 1 362 ? 23.491 -15.288 -18.577 1.00 92.69 362 LEU A N 1
ATOM 2748 C CA . LEU A 1 362 ? 22.462 -14.624 -17.781 1.00 92.69 362 LEU A CA 1
ATOM 2749 C C . LEU A 1 362 ? 22.840 -13.166 -17.501 1.00 92.69 362 LEU A C 1
ATOM 2751 O O . LEU A 1 362 ? 23.948 -12.857 -17.061 1.00 92.69 362 LEU A O 1
ATOM 2755 N N . LEU A 1 363 ? 21.898 -12.252 -17.733 1.00 93.56 363 LEU A N 1
ATOM 2756 C CA . LEU A 1 363 ? 22.120 -10.820 -17.555 1.00 93.56 363 LEU A CA 1
ATOM 2757 C C . LEU A 1 363 ? 21.292 -10.261 -16.391 1.00 93.56 363 LEU A C 1
ATOM 2759 O O . LEU A 1 363 ? 20.122 -10.616 -16.253 1.00 93.56 363 LEU A O 1
ATOM 2763 N N . PRO A 1 364 ? 21.854 -9.333 -15.595 1.00 94.31 364 PRO A N 1
ATOM 2764 C CA . PRO A 1 364 ? 21.073 -8.423 -14.758 1.00 94.31 364 PRO A CA 1
ATOM 2765 C C . PRO A 1 364 ? 19.973 -7.723 -15.567 1.00 94.31 364 PRO A C 1
ATOM 2767 O O . PRO A 1 364 ? 20.218 -7.336 -16.719 1.00 94.31 364 PRO A O 1
ATOM 2770 N N . GLY A 1 365 ? 18.784 -7.518 -14.992 1.00 94.88 365 GLY A N 1
ATOM 2771 C CA . GLY A 1 365 ? 17.650 -6.971 -15.742 1.00 94.88 365 GLY A CA 1
ATOM 2772 C C . GLY A 1 365 ? 17.911 -5.558 -16.264 1.00 94.88 365 GLY A C 1
ATOM 2773 O O . GLY A 1 365 ? 17.537 -5.240 -17.394 1.00 94.88 365 GLY A O 1
ATOM 2774 N N . TRP A 1 366 ? 18.673 -4.738 -15.532 1.00 95.88 366 TRP A N 1
ATOM 2775 C CA . TRP A 1 366 ? 19.067 -3.404 -16.002 1.00 95.88 366 TRP A CA 1
ATOM 2776 C C . TRP A 1 366 ? 19.873 -3.445 -17.312 1.00 95.88 366 TRP A C 1
ATOM 2778 O O . TRP A 1 366 ? 19.650 -2.612 -18.192 1.00 95.88 366 TRP A O 1
ATOM 2788 N N . LYS A 1 367 ? 20.763 -4.436 -17.489 1.00 96.38 367 LYS A N 1
ATOM 2789 C CA . LYS A 1 367 ? 21.528 -4.611 -18.738 1.00 96.38 367 LYS A CA 1
ATOM 2790 C C . LYS A 1 367 ? 20.620 -5.049 -19.876 1.00 96.38 367 LYS A C 1
ATOM 2792 O O . LYS A 1 367 ? 20.750 -4.539 -20.987 1.00 96.38 367 LYS A O 1
ATOM 2797 N N . LEU A 1 368 ? 19.681 -5.954 -19.594 1.00 95.88 368 LEU A N 1
ATOM 2798 C CA . LEU A 1 368 ? 18.691 -6.386 -20.574 1.00 95.88 368 LEU A CA 1
ATOM 2799 C C . LEU A 1 368 ? 17.851 -5.198 -21.071 1.00 95.88 368 LEU A C 1
ATOM 2801 O O . LEU A 1 368 ? 17.666 -5.048 -22.277 1.00 95.88 368 LEU A O 1
ATOM 2805 N N . TYR A 1 369 ? 17.393 -4.313 -20.181 1.00 97.19 369 TYR A N 1
ATOM 2806 C CA . TYR A 1 369 ? 16.631 -3.125 -20.582 1.00 97.19 369 TYR A CA 1
ATOM 2807 C C . TYR A 1 369 ? 17.444 -2.155 -21.439 1.00 97.19 369 TYR A C 1
ATOM 2809 O O . TYR A 1 369 ? 16.911 -1.630 -22.416 1.00 97.19 369 TYR A O 1
ATOM 2817 N N . VAL A 1 370 ? 18.729 -1.955 -21.125 1.00 97.25 370 VAL A N 1
ATOM 2818 C CA . VAL A 1 370 ? 19.642 -1.167 -21.969 1.00 97.25 370 VAL A CA 1
ATOM 2819 C C . VAL A 1 370 ? 19.763 -1.787 -23.360 1.00 97.25 370 VAL A C 1
ATOM 2821 O O . VAL A 1 370 ? 19.580 -1.084 -24.349 1.00 97.25 370 VAL A O 1
ATOM 2824 N N . MET A 1 371 ? 19.965 -3.104 -23.456 1.00 96.38 371 MET A N 1
ATOM 2825 C CA . MET A 1 371 ? 20.041 -3.800 -24.747 1.00 96.38 371 MET A CA 1
ATOM 2826 C C . MET A 1 371 ? 18.748 -3.667 -25.564 1.00 96.38 371 MET A C 1
ATOM 2828 O O . MET A 1 371 ? 18.800 -3.468 -26.778 1.00 96.38 371 MET A O 1
ATOM 2832 N N . ILE A 1 372 ? 17.578 -3.752 -24.922 1.00 96.69 372 ILE A N 1
ATOM 2833 C CA . ILE A 1 372 ? 16.289 -3.550 -25.602 1.00 96.69 372 ILE A CA 1
ATOM 2834 C C . ILE A 1 372 ? 16.166 -2.100 -26.090 1.00 96.69 372 ILE A C 1
ATOM 2836 O O . ILE A 1 372 ? 15.743 -1.873 -27.223 1.00 96.69 372 ILE A O 1
ATOM 2840 N N . ALA A 1 373 ? 16.565 -1.122 -25.272 1.00 96.62 373 ALA A N 1
ATOM 2841 C CA . ALA A 1 373 ? 16.550 0.289 -25.649 1.00 96.62 373 ALA A CA 1
ATOM 2842 C C . ALA A 1 373 ? 17.467 0.575 -26.851 1.00 96.62 373 ALA A C 1
ATOM 2844 O O . ALA A 1 373 ? 17.048 1.268 -27.777 1.00 96.62 373 ALA A O 1
ATOM 2845 N N . GLU A 1 374 ? 18.661 -0.024 -26.891 1.00 96.44 374 GLU A N 1
ATOM 2846 C CA . GLU A 1 374 ? 19.587 0.058 -28.030 1.00 96.44 374 GLU A CA 1
ATOM 2847 C C . GLU A 1 374 ? 18.973 -0.495 -29.313 1.00 96.44 374 GLU A C 1
ATOM 2849 O O . GLU A 1 374 ? 19.035 0.148 -30.363 1.00 96.44 374 GLU A O 1
ATOM 2854 N N . LYS A 1 375 ? 18.310 -1.654 -29.236 1.00 96.19 375 LYS A N 1
ATOM 2855 C CA . LYS A 1 375 ? 17.586 -2.224 -30.383 1.00 96.19 375 LYS A CA 1
ATOM 2856 C C . LYS A 1 375 ? 16.383 -1.383 -30.808 1.00 96.19 375 LYS A C 1
ATOM 2858 O O . LYS A 1 375 ? 16.020 -1.418 -31.980 1.00 96.19 375 LYS A O 1
ATOM 2863 N N . ALA A 1 376 ? 15.809 -0.601 -29.898 1.00 94.62 376 ALA A N 1
ATOM 2864 C CA . ALA A 1 376 ? 14.762 0.374 -30.188 1.00 94.62 376 ALA A CA 1
ATOM 2865 C C . ALA A 1 376 ? 15.301 1.741 -30.671 1.00 94.62 376 ALA A C 1
ATOM 2867 O O . ALA A 1 376 ? 14.517 2.668 -30.864 1.00 94.62 376 ALA A O 1
ATOM 2868 N N . GLY A 1 377 ? 16.617 1.882 -30.878 1.00 94.56 377 GLY A N 1
ATOM 2869 C CA . GLY A 1 377 ? 17.240 3.099 -31.407 1.00 94.56 377 GLY A CA 1
ATOM 2870 C C . GLY A 1 377 ? 17.615 4.151 -30.356 1.00 94.56 377 GLY A C 1
ATOM 2871 O O . GLY A 1 377 ? 17.940 5.280 -30.720 1.00 94.56 377 GLY A O 1
ATOM 2872 N N . LEU A 1 378 ? 17.593 3.812 -29.064 1.00 95.19 378 LEU A N 1
ATOM 2873 C CA . LEU A 1 378 ? 18.027 4.691 -27.974 1.00 95.19 378 LEU A CA 1
ATOM 2874 C C . LEU A 1 378 ? 19.433 4.313 -27.495 1.00 95.19 378 LEU A C 1
ATOM 2876 O O . LEU A 1 378 ? 19.732 3.145 -27.304 1.00 95.19 378 LEU A O 1
ATOM 2880 N N . SER A 1 379 ? 20.299 5.292 -27.227 1.00 93.00 379 SER A N 1
ATOM 2881 C CA . SER A 1 379 ? 21.651 5.032 -26.706 1.00 93.00 379 SER A CA 1
ATOM 2882 C C . SER A 1 379 ? 21.746 5.414 -25.230 1.00 93.00 379 SER A C 1
ATOM 2884 O O . SER A 1 379 ? 22.090 6.548 -24.890 1.00 93.00 379 SER A O 1
ATOM 2886 N N . TRP A 1 380 ? 21.410 4.476 -24.344 1.00 95.50 380 TRP A N 1
ATOM 2887 C CA . TRP A 1 380 ? 21.616 4.633 -22.903 1.00 95.50 380 TRP A CA 1
ATOM 2888 C C . TRP A 1 380 ? 22.987 4.092 -22.518 1.00 95.50 380 TRP A C 1
ATOM 2890 O O . TRP A 1 380 ? 23.305 2.944 -22.807 1.00 95.50 380 TRP A O 1
ATOM 2900 N N . LYS A 1 381 ? 23.812 4.917 -21.875 1.00 92.81 381 LYS A N 1
ATOM 2901 C CA . LYS A 1 381 ? 25.190 4.558 -21.531 1.00 92.81 381 LYS A CA 1
ATOM 2902 C C . LYS A 1 381 ? 25.322 4.444 -20.020 1.00 92.81 381 LYS A C 1
ATOM 2904 O O . LYS A 1 381 ? 25.459 5.465 -19.357 1.00 92.81 381 LYS A O 1
ATOM 2909 N N . TYR A 1 382 ? 25.292 3.211 -19.520 1.00 96.56 382 TYR A N 1
ATOM 2910 C CA . TYR A 1 382 ? 25.587 2.892 -18.124 1.00 96.56 382 TYR A CA 1
ATOM 2911 C C . TYR A 1 382 ? 26.678 1.821 -18.066 1.00 96.56 382 TYR A C 1
ATOM 2913 O O . TYR A 1 382 ? 26.497 0.717 -18.580 1.00 96.56 382 TYR A O 1
ATOM 2921 N N . ALA A 1 383 ? 27.811 2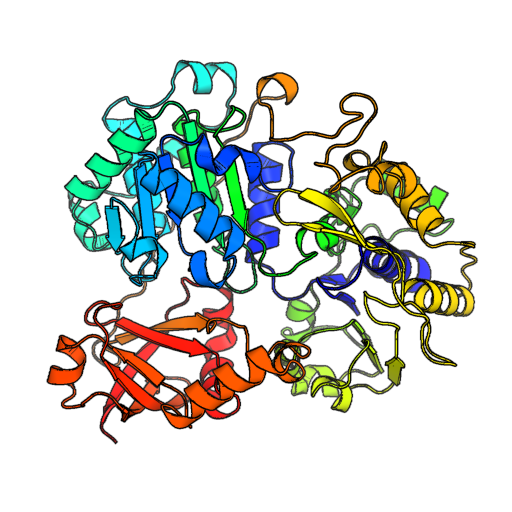.130 -17.442 1.00 94.69 383 ALA A N 1
ATOM 2922 C CA . ALA A 1 383 ? 28.872 1.162 -17.177 1.00 94.69 383 ALA A CA 1
ATOM 2923 C C . ALA A 1 383 ? 28.570 0.325 -15.924 1.00 94.69 383 ALA A C 1
ATOM 2925 O O . ALA A 1 383 ? 28.970 -0.839 -15.831 1.00 94.69 383 ALA A O 1
ATOM 2926 N N . LYS A 1 384 ? 27.861 0.917 -14.956 1.00 95.44 384 LYS A N 1
ATOM 2927 C CA . LYS A 1 384 ? 27.484 0.303 -13.678 1.00 95.44 384 LYS A CA 1
ATOM 2928 C C . LYS A 1 384 ? 26.063 0.705 -13.305 1.00 95.44 384 LYS A C 1
ATOM 2930 O O . LYS A 1 384 ? 25.621 1.805 -13.618 1.00 95.44 384 LYS A O 1
ATOM 2935 N N . VAL A 1 385 ? 25.383 -0.152 -12.551 1.00 96.44 385 VAL A N 1
ATOM 2936 C CA . VAL A 1 385 ? 24.026 0.114 -12.046 1.00 96.44 385 VAL A CA 1
ATOM 2937 C C . VAL A 1 385 ? 23.953 1.360 -11.148 1.00 96.44 385 VAL A C 1
ATOM 2939 O O . VAL A 1 385 ? 22.942 2.055 -11.148 1.00 96.44 385 VAL A O 1
ATOM 2942 N N . SER A 1 386 ? 25.043 1.728 -10.464 1.00 97.38 386 SER A N 1
ATOM 2943 C CA . SER A 1 386 ? 25.118 2.963 -9.670 1.00 97.38 386 SER A CA 1
ATOM 2944 C C . SER A 1 386 ? 24.857 4.225 -10.497 1.00 97.38 386 SER A C 1
ATOM 2946 O O . SER A 1 386 ? 24.280 5.175 -9.986 1.00 97.38 386 SER A O 1
ATOM 2948 N N . GLU A 1 387 ? 25.213 4.226 -11.785 1.00 98.19 387 GLU A N 1
ATOM 2949 C CA . GLU A 1 387 ? 24.977 5.365 -12.684 1.00 98.19 387 GLU A CA 1
ATOM 2950 C C . GLU A 1 387 ? 23.485 5.527 -13.025 1.00 98.19 387 GLU A C 1
ATOM 2952 O O . GLU A 1 387 ? 23.025 6.636 -13.304 1.00 98.19 387 GLU A O 1
ATOM 2957 N N . VAL A 1 388 ? 22.708 4.437 -12.948 1.00 98.44 388 VAL A N 1
ATOM 2958 C CA . VAL A 1 388 ? 21.240 4.483 -13.035 1.00 98.44 388 VAL A CA 1
ATOM 2959 C C . VAL A 1 388 ? 20.675 5.168 -11.792 1.00 98.44 388 VAL A C 1
ATOM 2961 O O . VAL A 1 388 ? 19.825 6.047 -11.917 1.00 98.44 388 VAL A O 1
ATOM 2964 N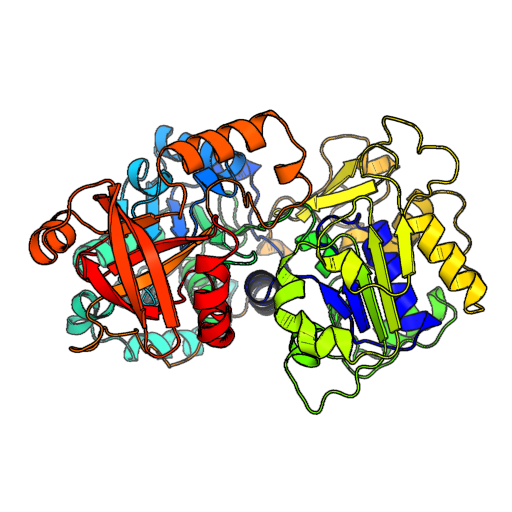 N . MET A 1 389 ? 21.184 4.836 -10.600 1.00 98.38 389 MET A N 1
ATOM 2965 C CA . MET A 1 389 ? 20.813 5.533 -9.363 1.00 98.38 389 MET A CA 1
ATOM 2966 C C . MET A 1 389 ? 21.205 7.016 -9.399 1.00 98.38 389 MET A C 1
ATOM 2968 O O . MET A 1 389 ? 20.425 7.862 -8.969 1.00 98.38 389 MET A O 1
ATOM 2972 N N . ASP A 1 390 ? 22.360 7.360 -9.970 1.00 98.19 390 ASP A N 1
ATOM 2973 C CA . ASP A 1 390 ? 22.759 8.760 -10.133 1.00 98.19 390 ASP A CA 1
ATOM 2974 C C . ASP A 1 390 ? 21.783 9.523 -11.049 1.00 98.19 390 ASP A C 1
ATOM 2976 O O . ASP A 1 390 ? 21.488 10.695 -10.808 1.00 98.19 390 ASP A O 1
ATOM 2980 N N . GLU A 1 391 ? 21.254 8.882 -12.098 1.00 98.31 391 GLU A N 1
ATOM 2981 C CA . GLU A 1 391 ? 20.190 9.458 -12.933 1.00 98.31 391 GLU A CA 1
ATOM 2982 C C . GLU A 1 391 ? 18.864 9.596 -12.174 1.00 98.31 391 GLU A C 1
ATOM 2984 O O . GLU A 1 391 ? 18.232 10.656 -12.237 1.00 98.31 391 GLU A O 1
ATOM 2989 N N . ILE A 1 392 ? 18.476 8.575 -11.400 1.00 98.44 392 ILE A N 1
ATOM 2990 C CA . ILE A 1 392 ? 17.303 8.627 -10.516 1.00 98.44 392 ILE A CA 1
ATOM 2991 C C . ILE A 1 392 ? 17.417 9.827 -9.572 1.00 98.44 392 ILE A C 1
ATOM 2993 O O . ILE A 1 392 ? 16.476 10.619 -9.497 1.00 98.44 392 ILE A O 1
ATOM 2997 N N . ALA A 1 393 ? 18.561 10.011 -8.909 1.00 98.06 393 ALA A N 1
ATOM 2998 C CA . ALA A 1 393 ? 18.804 11.117 -7.986 1.00 98.06 393 ALA A CA 1
ATOM 2999 C C . ALA A 1 393 ? 18.678 12.490 -8.673 1.00 98.06 393 ALA A C 1
ATOM 3001 O O . ALA A 1 393 ? 18.062 13.400 -8.120 1.00 98.06 393 ALA A O 1
ATOM 3002 N N . ARG A 1 394 ? 19.174 12.650 -9.910 1.00 97.44 394 ARG A N 1
ATOM 3003 C CA . ARG A 1 394 ? 19.017 13.911 -10.666 1.00 97.44 394 ARG A CA 1
ATOM 3004 C C . ARG A 1 394 ? 17.558 14.235 -10.992 1.00 97.44 394 ARG A C 1
ATOM 3006 O O . ARG A 1 394 ? 17.163 15.402 -10.973 1.00 97.44 394 ARG A O 1
ATOM 3013 N N . LEU A 1 395 ? 16.754 13.224 -11.315 1.00 97.44 395 LEU A N 1
ATOM 3014 C CA . LEU A 1 395 ? 15.378 13.420 -11.781 1.00 97.44 395 LEU A CA 1
ATOM 3015 C C . LEU A 1 395 ? 14.327 13.399 -10.667 1.00 97.44 395 LEU A C 1
ATOM 3017 O O . LEU A 1 395 ? 13.235 13.949 -10.863 1.00 97.44 395 LEU A O 1
ATOM 3021 N N . THR A 1 396 ? 14.662 12.828 -9.510 1.00 97.38 396 THR A N 1
ATOM 3022 C CA . THR A 1 396 ? 13.754 12.539 -8.393 1.00 97.38 396 THR A CA 1
ATOM 3023 C C . THR A 1 396 ? 14.107 13.407 -7.181 1.00 97.38 396 THR A C 1
ATOM 3025 O O . THR A 1 396 ? 15.045 13.080 -6.455 1.00 97.38 396 THR A O 1
ATOM 3028 N N . PRO A 1 397 ? 13.365 14.496 -6.901 1.00 94.62 397 PRO A N 1
ATOM 3029 C CA . PRO A 1 397 ? 13.737 15.454 -5.854 1.00 94.62 397 PRO A CA 1
ATOM 3030 C C . PRO A 1 397 ? 13.938 14.838 -4.463 1.00 94.62 397 PRO A C 1
ATOM 3032 O O . PRO A 1 397 ? 14.879 15.196 -3.760 1.00 94.62 397 PRO A O 1
ATOM 3035 N N . THR A 1 398 ? 13.098 13.875 -4.075 1.00 95.50 398 THR A N 1
ATOM 3036 C CA . THR A 1 398 ? 13.188 13.186 -2.776 1.00 95.50 398 THR A CA 1
ATOM 3037 C C . THR A 1 398 ? 14.382 12.234 -2.669 1.00 95.50 398 THR A C 1
ATOM 3039 O O . THR A 1 398 ? 14.716 11.819 -1.564 1.00 95.50 398 THR A O 1
ATOM 3042 N N . TYR A 1 399 ? 15.032 11.903 -3.787 1.00 98.00 399 TYR A N 1
ATOM 3043 C CA . TYR A 1 399 ? 16.214 11.041 -3.866 1.00 98.00 399 TYR A CA 1
ATOM 3044 C C . TYR A 1 399 ? 17.475 11.842 -4.242 1.00 98.00 399 TYR A C 1
ATOM 3046 O O . TYR A 1 399 ? 18.527 11.249 -4.457 1.00 98.00 399 TYR A O 1
ATOM 3054 N N . ALA A 1 400 ? 17.413 13.177 -4.320 1.00 97.62 400 ALA A N 1
ATOM 3055 C CA . ALA A 1 400 ? 18.491 14.012 -4.865 1.00 97.62 400 ALA A CA 1
ATOM 3056 C C . ALA A 1 400 ? 19.855 13.831 -4.178 1.00 97.62 400 ALA A C 1
ATOM 3058 O O . ALA A 1 400 ? 20.901 14.069 -4.777 1.00 97.62 400 ALA A O 1
ATOM 3059 N N . GLY A 1 401 ? 19.854 13.424 -2.910 1.00 96.56 401 GLY A N 1
ATOM 3060 C CA . GLY A 1 401 ? 21.050 13.136 -2.133 1.00 96.56 401 GLY A CA 1
ATOM 3061 C C . GLY A 1 401 ? 21.467 11.664 -2.103 1.00 96.56 401 GLY A C 1
ATOM 3062 O O . GLY A 1 401 ? 22.434 11.374 -1.399 1.00 96.56 401 GLY A O 1
ATOM 3063 N N . VAL A 1 402 ? 20.771 10.754 -2.787 1.00 97.62 402 VAL A N 1
ATOM 3064 C CA . VAL A 1 402 ? 20.993 9.297 -2.742 1.00 97.62 402 VAL A CA 1
ATOM 3065 C C . VAL A 1 402 ? 22.100 8.882 -3.711 1.00 97.62 402 VAL A C 1
ATOM 3067 O O . VAL A 1 402 ? 22.171 9.363 -4.834 1.00 97.62 402 VAL A O 1
ATOM 3070 N N . SER A 1 403 ? 22.958 7.959 -3.277 1.00 97.06 403 SER A N 1
ATOM 3071 C CA . SER A 1 403 ? 23.908 7.245 -4.136 1.00 97.06 403 SER A CA 1
ATOM 3072 C C . SER A 1 403 ? 24.243 5.891 -3.514 1.00 97.06 403 SER A C 1
ATOM 3074 O O . SER A 1 403 ? 24.131 5.727 -2.297 1.00 97.06 403 SER A O 1
ATOM 3076 N N . HIS A 1 404 ? 24.698 4.921 -4.313 1.00 96.38 404 HIS A N 1
ATOM 3077 C CA . HIS A 1 404 ? 25.107 3.604 -3.792 1.00 96.38 404 HIS A CA 1
ATOM 3078 C C . HIS A 1 404 ? 26.185 3.721 -2.706 1.00 96.38 404 HIS A C 1
ATOM 3080 O O . HIS A 1 404 ? 26.088 3.062 -1.673 1.00 96.38 404 HIS A O 1
ATOM 3086 N N . ALA A 1 405 ? 27.150 4.632 -2.877 1.00 94.56 405 ALA A N 1
ATOM 3087 C CA . ALA A 1 405 ? 28.186 4.889 -1.877 1.00 94.56 405 ALA A CA 1
ATOM 3088 C C . ALA A 1 405 ? 27.592 5.332 -0.530 1.00 94.56 405 ALA A C 1
ATOM 3090 O O . ALA A 1 405 ? 27.948 4.784 0.509 1.00 94.56 405 ALA A O 1
ATOM 3091 N N . LYS A 1 406 ? 26.632 6.265 -0.533 1.00 94.69 406 LYS A N 1
ATOM 3092 C CA . LYS A 1 406 ? 25.964 6.704 0.701 1.00 94.69 406 LYS A CA 1
ATOM 3093 C C . LYS A 1 406 ? 25.121 5.605 1.335 1.00 94.69 406 LYS A C 1
ATOM 3095 O O . LYS A 1 406 ? 25.123 5.463 2.551 1.00 94.69 406 LYS A O 1
ATOM 3100 N N . LEU A 1 407 ? 24.404 4.830 0.525 1.00 95.88 407 LEU A N 1
ATOM 3101 C CA . LEU A 1 407 ? 23.565 3.742 1.026 1.00 95.88 407 LEU A CA 1
ATOM 3102 C C . LEU A 1 407 ? 24.385 2.597 1.634 1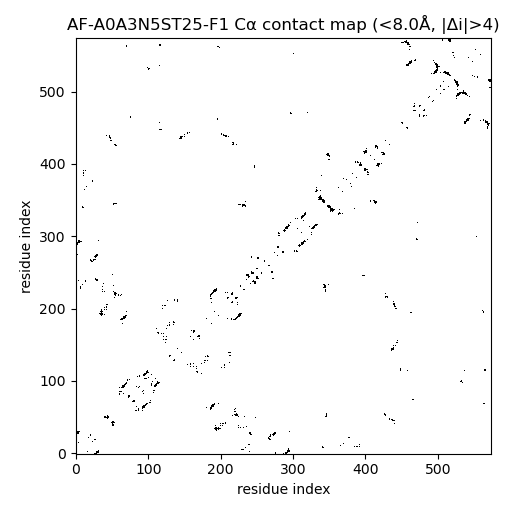.00 95.88 407 LEU A C 1
ATOM 3104 O O . LEU A 1 407 ? 23.880 1.903 2.512 1.00 95.88 407 LEU A O 1
ATOM 3108 N N . SER A 1 408 ? 25.635 2.418 1.196 1.00 92.44 408 SER A N 1
ATOM 3109 C CA . SER A 1 408 ? 26.537 1.393 1.730 1.00 92.44 408 SER A CA 1
ATOM 3110 C C . SER A 1 408 ? 27.048 1.669 3.153 1.00 92.44 408 SER A C 1
ATOM 3112 O O . SER A 1 408 ? 27.488 0.735 3.816 1.00 92.44 408 SER A O 1
ATOM 3114 N N . ASP A 1 409 ? 26.935 2.905 3.655 1.00 87.31 409 ASP A N 1
ATOM 3115 C CA . ASP A 1 409 ? 27.429 3.334 4.978 1.00 87.31 409 ASP A CA 1
ATOM 3116 C C . ASP A 1 409 ? 26.471 2.984 6.148 1.00 87.31 409 ASP A C 1
ATOM 3118 O O . ASP A 1 409 ? 26.505 3.584 7.220 1.00 87.31 409 ASP A O 1
ATOM 3122 N N . GLY A 1 410 ? 25.556 2.023 5.968 1.00 87.50 410 GLY A N 1
ATOM 3123 C CA . GLY A 1 410 ? 24.622 1.616 7.021 1.00 87.50 410 GLY A CA 1
ATOM 3124 C C . GLY A 1 410 ? 23.460 0.753 6.534 1.00 87.50 410 GLY A C 1
ATOM 3125 O O . GLY A 1 410 ? 23.576 -0.008 5.580 1.00 87.50 410 GLY A O 1
ATOM 3126 N N . PHE A 1 411 ? 22.305 0.874 7.197 1.00 90.50 411 PHE A N 1
ATOM 3127 C CA . PHE A 1 411 ? 21.099 0.083 6.896 1.00 90.50 411 PHE A CA 1
ATOM 3128 C C . PHE A 1 411 ? 20.196 0.701 5.814 1.00 90.50 411 PHE A C 1
ATOM 3130 O O . PHE A 1 411 ? 19.055 0.266 5.643 1.00 90.50 411 PHE A O 1
ATOM 3137 N N . GLY A 1 412 ? 20.683 1.717 5.097 1.00 95.19 412 GLY A N 1
ATOM 3138 C CA . GLY A 1 412 ? 19.905 2.499 4.139 1.00 95.19 412 GLY A CA 1
ATOM 3139 C C . GLY A 1 412 ? 19.279 3.771 4.724 1.00 95.19 412 GLY A C 1
ATOM 3140 O O . GLY A 1 412 ? 19.378 4.040 5.924 1.00 95.19 412 GLY A O 1
ATOM 3141 N N . MET A 1 413 ? 18.617 4.560 3.872 1.00 96.69 413 MET A N 1
ATOM 3142 C CA . MET A 1 413 ? 18.168 5.924 4.193 1.00 96.69 413 MET A CA 1
ATOM 3143 C C . MET A 1 413 ? 16.663 6.149 3.982 1.00 96.69 413 MET A C 1
ATOM 3145 O O . MET A 1 413 ? 16.109 5.782 2.951 1.00 96.69 413 MET A O 1
ATOM 3149 N N . GLN A 1 414 ? 16.042 6.793 4.974 1.00 97.12 414 GLN A N 1
ATOM 3150 C CA . GLN A 1 414 ? 14.726 7.451 4.971 1.00 97.12 414 GLN A CA 1
ATOM 3151 C C . GLN A 1 414 ? 14.562 8.512 3.874 1.00 97.12 414 GLN A C 1
ATOM 3153 O O . GLN A 1 414 ? 15.086 9.598 4.104 1.00 97.12 414 GLN A O 1
ATOM 3158 N N . TRP A 1 415 ? 13.867 8.309 2.745 1.00 96.88 415 TRP A N 1
ATOM 3159 C CA . TRP A 1 415 ? 13.553 9.475 1.901 1.00 96.88 415 TRP A CA 1
ATOM 3160 C C . TRP A 1 415 ? 12.464 10.364 2.552 1.00 96.88 415 TRP A C 1
ATOM 3162 O O . TRP A 1 415 ? 11.573 9.836 3.236 1.00 96.88 415 TRP A O 1
ATOM 3172 N N . PRO A 1 416 ? 12.507 11.706 2.377 1.00 95.88 416 PRO A N 1
ATOM 3173 C CA . PRO A 1 416 ? 13.425 12.471 1.518 1.00 95.88 416 PRO A CA 1
ATOM 3174 C C . PRO A 1 416 ? 14.900 12.466 1.956 1.00 95.88 416 PRO A C 1
ATOM 3176 O O . PRO A 1 416 ? 15.215 12.666 3.124 1.00 95.88 416 PRO A O 1
ATOM 3179 N N . VAL A 1 417 ? 15.803 12.272 0.994 1.00 96.56 417 VAL A N 1
ATOM 3180 C CA . VAL A 1 417 ? 17.253 12.451 1.138 1.00 96.56 417 VAL A CA 1
ATOM 3181 C C . VAL A 1 417 ? 17.676 13.530 0.147 1.00 96.56 417 VAL A C 1
ATOM 3183 O O . VAL A 1 417 ? 17.757 13.290 -1.055 1.00 96.56 417 VAL A O 1
ATOM 3186 N N . ASP A 1 418 ? 17.928 14.735 0.642 1.00 94.81 418 ASP A N 1
ATOM 3187 C CA . ASP A 1 418 ? 18.243 15.912 -0.171 1.00 94.81 418 ASP A CA 1
ATOM 3188 C C . ASP A 1 418 ? 19.247 16.829 0.552 1.00 94.81 418 ASP A C 1
ATOM 3190 O O . ASP A 1 418 ? 19.782 16.484 1.607 1.00 94.81 418 ASP A O 1
ATOM 3194 N N . GLY A 1 419 ? 19.529 18.011 -0.006 1.00 92.81 419 GLY A N 1
ATOM 3195 C CA . GLY A 1 419 ? 20.445 18.972 0.619 1.00 92.81 419 GLY A CA 1
ATOM 3196 C C . GLY A 1 419 ? 19.995 19.462 2.004 1.00 92.81 419 GLY A C 1
ATOM 3197 O O . GLY A 1 419 ? 20.837 19.844 2.813 1.00 92.81 419 GLY A O 1
ATOM 3198 N N . LYS A 1 420 ? 18.688 19.427 2.303 1.00 91.19 420 LYS A N 1
ATOM 3199 C CA . LYS A 1 420 ? 18.129 19.797 3.615 1.00 91.19 420 LYS A CA 1
ATOM 3200 C C . LYS A 1 420 ? 18.134 18.615 4.590 1.00 91.19 420 LYS A C 1
ATOM 3202 O O . LYS A 1 420 ? 18.219 18.820 5.799 1.00 91.19 420 LYS A O 1
ATOM 3207 N N . ASN A 1 421 ? 18.068 17.390 4.072 1.00 93.62 421 ASN A N 1
ATOM 3208 C CA . ASN A 1 421 ? 18.012 16.135 4.813 1.00 93.62 421 ASN A CA 1
ATOM 3209 C C . ASN A 1 421 ? 19.129 15.181 4.342 1.00 93.62 421 ASN A C 1
ATOM 3211 O O . ASN A 1 421 ? 18.845 14.103 3.816 1.00 93.62 421 ASN A O 1
ATOM 3215 N N . PRO A 1 422 ? 20.417 15.527 4.535 1.00 92.88 422 PRO A N 1
ATOM 3216 C CA . PRO A 1 422 ? 21.529 14.753 3.976 1.00 92.88 422 PRO A CA 1
ATOM 3217 C C . PRO A 1 422 ? 21.667 13.341 4.568 1.00 92.88 422 PRO A C 1
ATOM 3219 O O . PRO A 1 422 ? 22.312 12.492 3.961 1.00 92.88 422 PRO A O 1
ATOM 3222 N N . LYS A 1 423 ? 21.068 13.093 5.743 1.00 92.56 423 LYS A N 1
ATOM 3223 C CA . LYS A 1 423 ? 20.999 11.781 6.414 1.00 92.56 423 LYS A CA 1
ATOM 3224 C C . LYS A 1 423 ? 19.634 11.091 6.249 1.00 92.56 423 LYS A C 1
ATOM 3226 O O . LYS A 1 423 ? 19.379 10.080 6.897 1.00 92.56 423 LYS A O 1
ATOM 3231 N N . GLY A 1 424 ? 18.758 11.653 5.418 1.00 94.44 424 GLY A N 1
ATOM 3232 C CA . GLY A 1 424 ? 17.371 11.230 5.282 1.00 94.44 424 GLY A CA 1
ATOM 3233 C C . GLY A 1 424 ? 16.433 11.785 6.354 1.00 94.44 424 GLY A C 1
ATOM 3234 O O . GLY A 1 424 ? 16.831 12.518 7.266 1.00 94.44 424 GLY A O 1
ATOM 3235 N N . THR A 1 425 ? 15.161 11.419 6.233 1.00 94.31 425 THR A N 1
ATOM 3236 C CA . THR A 1 425 ? 14.057 11.883 7.070 1.00 94.31 425 THR A CA 1
ATOM 3237 C C . THR A 1 425 ? 13.347 10.700 7.723 1.00 94.31 425 THR A C 1
ATOM 3239 O O . THR A 1 425 ? 12.600 9.961 7.079 1.00 94.31 425 THR A O 1
ATOM 3242 N N . LYS A 1 426 ? 13.550 10.565 9.041 1.00 94.06 426 LYS A N 1
ATOM 3243 C CA . LYS A 1 426 ? 13.037 9.447 9.846 1.00 94.06 426 LYS A CA 1
ATOM 3244 C C . LYS A 1 426 ? 11.528 9.240 9.717 1.00 94.06 426 LYS A C 1
ATOM 3246 O O . LYS A 1 426 ? 11.044 8.134 9.498 1.00 94.06 426 LYS A O 1
ATOM 3251 N N . ARG A 1 427 ? 10.795 10.335 9.855 1.00 95.06 427 ARG A N 1
ATOM 3252 C CA . ARG A 1 427 ? 9.335 10.422 9.867 1.00 95.06 427 ARG A CA 1
ATOM 3253 C C . ARG A 1 427 ? 8.928 11.739 9.225 1.00 95.06 427 ARG A C 1
ATOM 3255 O O . ARG A 1 427 ? 9.743 12.660 9.162 1.00 95.06 427 ARG A O 1
ATOM 3262 N N . PHE A 1 428 ? 7.673 11.854 8.825 1.00 96.38 428 PHE A N 1
ATOM 3263 C CA . PHE A 1 428 ? 7.106 13.147 8.478 1.00 96.38 428 PHE A CA 1
ATOM 3264 C C . PHE A 1 428 ? 7.220 14.108 9.673 1.00 96.38 428 PHE A C 1
ATOM 3266 O O . PHE A 1 428 ? 6.968 13.720 10.814 1.00 96.38 428 PHE A O 1
ATOM 3273 N N . ASP A 1 429 ? 7.617 15.353 9.419 1.00 94.56 429 ASP A N 1
ATOM 3274 C CA . ASP A 1 429 ? 7.776 16.393 10.437 1.00 94.56 429 ASP A CA 1
ATOM 3275 C C . ASP A 1 429 ? 6.876 17.574 10.072 1.00 94.56 429 ASP A C 1
ATOM 3277 O O . ASP A 1 429 ? 7.140 18.301 9.110 1.00 94.56 429 ASP A O 1
ATOM 3281 N N . VAL A 1 430 ? 5.802 17.759 10.844 1.00 95.00 430 VAL A N 1
ATOM 3282 C CA . VAL A 1 430 ? 4.801 18.801 10.574 1.00 95.00 430 VAL A CA 1
ATOM 3283 C C . VAL A 1 430 ? 5.410 20.204 10.624 1.00 95.00 430 VAL A C 1
ATOM 3285 O O . VAL A 1 430 ? 4.983 21.081 9.876 1.00 95.00 430 VAL A O 1
ATOM 3288 N N . ALA A 1 431 ? 6.455 20.416 11.432 1.00 91.12 431 ALA A N 1
ATOM 3289 C CA . ALA A 1 431 ? 7.129 21.707 11.527 1.00 91.12 431 ALA A CA 1
ATOM 3290 C C . ALA A 1 431 ? 7.918 22.048 10.250 1.00 91.12 431 ALA A C 1
ATOM 3292 O O . ALA A 1 431 ? 8.168 23.219 9.967 1.00 91.12 431 ALA A O 1
ATOM 3293 N N . LYS A 1 432 ? 8.293 21.033 9.459 1.00 90.00 432 LYS A N 1
ATOM 3294 C CA . LYS A 1 432 ? 9.061 21.172 8.211 1.00 90.00 432 LYS A CA 1
ATOM 3295 C C . LYS A 1 432 ? 8.218 20.998 6.950 1.00 90.00 432 LYS A C 1
ATOM 3297 O O . LYS A 1 432 ? 8.758 21.113 5.854 1.00 90.00 432 LYS A O 1
ATOM 3302 N N . ALA A 1 433 ? 6.916 20.749 7.089 1.00 88.94 433 ALA A N 1
ATOM 3303 C CA . ALA A 1 433 ? 6.022 20.493 5.962 1.00 88.94 433 ALA A CA 1
ATOM 3304 C C . ALA A 1 433 ? 5.936 21.676 4.980 1.00 88.94 433 ALA A C 1
ATOM 3306 O O . ALA A 1 433 ? 5.674 21.478 3.798 1.00 88.94 433 ALA A O 1
ATOM 3307 N N . GLY A 1 434 ? 6.135 22.912 5.460 1.00 88.06 434 GLY A N 1
ATOM 3308 C CA . GLY A 1 434 ? 6.055 24.125 4.635 1.00 88.06 434 GLY A CA 1
ATOM 3309 C C . GLY A 1 434 ? 4.648 24.445 4.110 1.00 88.06 434 GLY A C 1
ATOM 3310 O O . GLY A 1 434 ? 4.488 25.379 3.330 1.00 88.06 434 GLY A O 1
ATOM 3311 N N . ARG A 1 435 ? 3.632 23.683 4.536 1.00 93.44 435 ARG A N 1
ATOM 3312 C CA . ARG A 1 435 ? 2.212 23.849 4.207 1.00 93.44 435 ARG A CA 1
ATOM 3313 C C . ARG A 1 435 ? 1.335 23.343 5.350 1.00 93.44 435 ARG A C 1
ATOM 3315 O O . ARG A 1 435 ? 1.799 22.570 6.190 1.00 93.44 435 ARG A O 1
ATOM 3322 N N . LYS A 1 436 ? 0.059 23.733 5.339 1.00 96.25 436 LYS A N 1
ATOM 3323 C CA . LYS A 1 436 ? -0.965 23.077 6.158 1.00 96.25 436 LYS A CA 1
ATOM 3324 C C . LYS A 1 436 ? -1.271 21.680 5.611 1.00 96.25 436 LYS A C 1
ATOM 3326 O O . LYS A 1 436 ? -1.201 21.442 4.401 1.00 96.25 436 LYS A O 1
ATOM 3331 N N . LEU A 1 437 ? -1.581 20.772 6.529 1.00 97.81 437 LEU A N 1
ATOM 3332 C CA . LEU A 1 437 ? -2.035 19.419 6.247 1.00 97.81 437 LEU A CA 1
ATOM 3333 C C . LEU A 1 437 ? -3.522 19.460 5.909 1.00 97.81 437 LEU A C 1
ATOM 3335 O O . LEU A 1 437 ? -4.326 20.012 6.662 1.00 97.81 437 LEU A O 1
ATOM 3339 N N . SER A 1 438 ? -3.892 18.869 4.786 1.00 97.75 438 SER A N 1
ATOM 3340 C CA . SER A 1 438 ? -5.273 18.888 4.320 1.00 97.75 438 SER A CA 1
ATOM 3341 C C . SER A 1 438 ? -5.991 17.633 4.821 1.00 97.75 438 SER A C 1
ATOM 3343 O O . SER A 1 438 ? -5.435 16.536 4.746 1.00 97.75 438 SER A O 1
ATOM 3345 N N . PHE A 1 439 ? -7.217 17.776 5.330 1.00 97.81 439 PHE A N 1
ATOM 3346 C CA . PHE A 1 439 ? -8.112 16.631 5.530 1.00 97.81 439 PHE A CA 1
ATOM 3347 C C . PHE A 1 439 ? -8.435 15.991 4.175 1.00 97.81 439 PHE A C 1
ATOM 3349 O O . PHE A 1 439 ? -8.718 16.692 3.198 1.00 97.81 439 PHE A O 1
ATOM 3356 N N . TYR A 1 440 ? -8.392 14.661 4.112 1.00 97.12 440 TYR A N 1
ATOM 3357 C CA . TYR A 1 440 ? -8.701 13.919 2.897 1.00 97.12 440 TYR A CA 1
ATOM 3358 C C . TYR A 1 440 ? -10.209 13.897 2.641 1.00 97.12 440 TYR A C 1
ATOM 3360 O O . TYR A 1 440 ? -11.008 13.825 3.580 1.00 97.12 440 TYR A O 1
ATOM 3368 N N . LYS A 1 441 ? -10.609 13.956 1.368 1.00 94.31 441 LYS A N 1
ATOM 3369 C CA . LYS A 1 441 ? -12.021 13.852 0.992 1.00 94.31 441 LYS A CA 1
ATOM 3370 C C . LYS A 1 441 ? -12.481 12.411 1.193 1.00 94.31 441 LYS A C 1
ATOM 3372 O O . LYS A 1 441 ? -11.927 11.510 0.578 1.00 94.31 441 LYS A O 1
ATOM 3377 N N . VAL A 1 442 ? -13.521 12.234 1.994 1.00 91.62 442 VAL A N 1
ATOM 3378 C CA . VAL A 1 442 ? -14.154 10.937 2.240 1.00 91.62 442 VAL A CA 1
ATOM 3379 C C . VAL A 1 442 ? -15.564 10.891 1.649 1.00 91.62 442 VAL A C 1
ATOM 3381 O O . VAL A 1 442 ? -16.141 11.940 1.348 1.00 91.62 442 VAL A O 1
ATOM 3384 N N . SER A 1 443 ? -16.087 9.689 1.424 1.00 87.56 443 SER A N 1
ATOM 3385 C CA . SER A 1 443 ? -17.433 9.455 0.908 1.00 87.56 443 SER A CA 1
ATOM 3386 C C . SER A 1 443 ? -18.494 9.501 2.008 1.00 87.56 443 SER A C 1
ATOM 3388 O O . SER A 1 443 ? -18.221 9.247 3.181 1.00 87.56 443 SER A O 1
ATOM 3390 N N . ASP A 1 444 ? -19.731 9.756 1.582 1.00 85.56 444 ASP A N 1
ATOM 3391 C CA . ASP A 1 444 ? -20.923 9.734 2.435 1.00 85.56 444 ASP A CA 1
ATOM 3392 C C . ASP A 1 444 ? -21.658 8.376 2.370 1.00 85.56 444 ASP A C 1
ATOM 3394 O O . ASP A 1 444 ? -22.786 8.239 2.844 1.00 85.56 444 ASP A O 1
ATOM 3398 N N . VAL A 1 445 ? -21.038 7.357 1.758 1.00 81.69 445 VAL A N 1
ATOM 3399 C CA . VAL A 1 445 ? -21.648 6.043 1.505 1.00 81.69 445 VAL A CA 1
ATOM 3400 C C . VAL A 1 445 ? -21.099 5.019 2.492 1.00 81.69 445 VAL A C 1
ATOM 3402 O O . VAL A 1 445 ? -19.905 4.732 2.503 1.00 81.69 445 VAL A O 1
ATOM 3405 N N . PHE A 1 446 ? -21.974 4.419 3.297 1.00 80.44 446 PHE A N 1
ATOM 3406 C CA . PHE A 1 446 ? -21.601 3.468 4.354 1.00 80.44 446 PHE A CA 1
ATOM 3407 C C . PHE A 1 446 ? -22.412 2.174 4.282 1.00 80.44 446 PHE A C 1
ATOM 3409 O O . PHE A 1 446 ? -22.933 1.694 5.294 1.00 80.44 446 PHE A O 1
ATOM 3416 N N . GLU A 1 447 ? -22.560 1.641 3.073 1.00 76.50 447 GLU A N 1
ATOM 3417 C CA . GLU A 1 447 ? -23.206 0.352 2.860 1.00 76.50 447 GLU A CA 1
ATOM 3418 C C . GLU A 1 447 ? -22.367 -0.757 3.495 1.00 76.50 447 GLU A C 1
ATOM 3420 O O . GLU A 1 447 ? -21.188 -0.920 3.186 1.00 76.50 447 GLU A O 1
ATOM 3425 N N . VAL A 1 448 ? -22.985 -1.505 4.408 1.00 77.38 448 VAL A N 1
ATOM 3426 C CA . VAL A 1 448 ? -22.388 -2.696 5.012 1.00 77.38 448 VAL A CA 1
ATOM 3427 C C . VAL A 1 448 ? -23.047 -3.909 4.364 1.00 77.38 448 VAL A C 1
ATOM 3429 O O . VAL A 1 448 ? -24.280 -3.985 4.365 1.00 77.38 448 VAL A O 1
ATOM 3432 N N . PRO A 1 449 ? -22.270 -4.858 3.818 1.00 76.06 449 PRO A N 1
ATOM 3433 C CA . PRO A 1 449 ? -22.818 -6.092 3.280 1.00 76.06 449 PRO A CA 1
ATOM 3434 C C . PRO A 1 449 ? -23.669 -6.820 4.324 1.00 76.06 449 PRO A C 1
ATOM 3436 O O . PRO A 1 449 ? -23.264 -6.988 5.474 1.00 76.06 449 PRO A O 1
ATOM 3439 N N . ALA A 1 450 ? -24.853 -7.269 3.914 1.00 74.38 450 ALA A N 1
ATOM 3440 C CA . ALA A 1 450 ? -25.740 -8.071 4.744 1.00 74.38 450 ALA A CA 1
ATOM 3441 C C . ALA A 1 450 ? -25.921 -9.455 4.117 1.00 74.38 450 ALA A C 1
ATOM 3443 O O . ALA A 1 450 ? -26.150 -9.581 2.909 1.00 74.38 450 ALA A O 1
ATOM 3444 N N . ALA A 1 451 ? -25.830 -10.493 4.949 1.00 70.44 451 ALA A N 1
ATOM 3445 C CA . ALA A 1 451 ? -26.213 -11.839 4.552 1.00 70.44 451 ALA A CA 1
ATOM 3446 C C . ALA A 1 451 ? -27.708 -11.869 4.189 1.00 70.44 451 ALA A C 1
ATOM 3448 O O . ALA A 1 451 ? -28.523 -11.168 4.792 1.00 70.44 451 ALA A O 1
ATOM 3449 N N . LYS A 1 452 ? -28.070 -12.668 3.182 1.00 75.50 452 LYS A N 1
ATOM 3450 C CA . LYS A 1 452 ? -29.465 -12.856 2.747 1.00 75.50 452 LYS A CA 1
ATOM 3451 C C . LYS A 1 452 ? -29.966 -14.207 3.242 1.00 75.50 452 LYS A C 1
ATOM 3453 O O . LYS A 1 452 ? -29.169 -15.113 3.434 1.00 75.50 452 LYS A O 1
ATOM 3458 N N . GLU A 1 453 ? -31.280 -14.391 3.346 1.00 77.25 453 GLU A N 1
ATOM 3459 C CA . GLU A 1 453 ? -31.882 -15.641 3.847 1.00 77.25 453 GLU A CA 1
ATOM 3460 C C . GLU A 1 453 ? -31.404 -16.898 3.084 1.00 77.25 453 GLU A C 1
ATOM 3462 O O . GLU A 1 453 ? -31.150 -17.940 3.679 1.00 77.25 453 GLU A O 1
ATOM 3467 N N . GLN A 1 454 ? -31.177 -16.785 1.768 1.00 85.19 454 GLN A N 1
ATOM 3468 C CA . GLN A 1 454 ? -30.643 -17.875 0.934 1.00 85.19 454 GLN A CA 1
ATOM 3469 C C . GLN A 1 454 ? -29.123 -18.100 1.084 1.00 85.19 454 GLN A C 1
ATOM 3471 O O . GLN A 1 454 ? -28.629 -19.186 0.781 1.00 85.19 454 GLN A O 1
ATOM 3476 N N . PHE A 1 455 ? -28.383 -17.086 1.538 1.00 88.81 455 PHE A N 1
ATOM 3477 C CA . PHE A 1 455 ? -26.924 -17.073 1.683 1.00 88.81 455 PHE A CA 1
ATOM 3478 C C . PHE A 1 455 ? -26.560 -16.462 3.049 1.00 88.81 455 PHE A C 1
ATOM 3480 O O . PHE A 1 455 ? -26.194 -15.282 3.113 1.00 88.81 455 PHE A O 1
ATOM 3487 N N . PRO A 1 456 ? -26.731 -17.236 4.140 1.00 89.69 456 PRO A N 1
ATOM 3488 C CA . PRO A 1 456 ? -26.699 -16.716 5.507 1.00 89.69 456 PRO A CA 1
ATOM 3489 C C . PRO A 1 456 ? -25.293 -16.363 6.011 1.00 89.69 456 PRO A C 1
ATOM 3491 O O . PRO A 1 456 ? -25.171 -15.752 7.065 1.00 89.69 456 PRO A O 1
ATOM 3494 N N . PHE A 1 457 ? -24.232 -16.712 5.277 1.00 90.25 457 PHE A N 1
ATOM 3495 C CA . PHE A 1 457 ? -22.855 -16.420 5.669 1.00 90.25 457 PHE A CA 1
ATOM 3496 C C . PHE A 1 457 ? -22.245 -15.314 4.814 1.00 90.25 457 PHE A C 1
ATOM 3498 O O . PHE A 1 457 ? -22.339 -15.345 3.588 1.00 90.25 457 PHE A O 1
ATOM 3505 N N . LE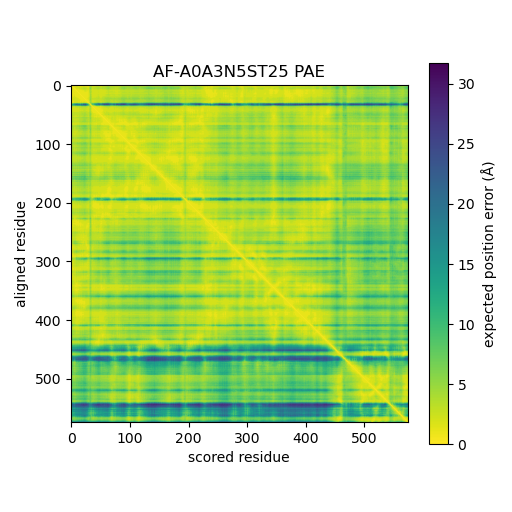U A 1 458 ? -21.520 -14.391 5.444 1.00 90.31 458 LEU A N 1
ATOM 3506 C CA . LEU A 1 458 ? -20.573 -13.511 4.758 1.00 90.31 458 LEU A CA 1
ATOM 3507 C C . LEU A 1 458 ? -19.186 -14.159 4.753 1.00 90.31 458 LEU A C 1
ATOM 3509 O O . LEU A 1 458 ? -18.513 -14.227 5.784 1.00 90.31 458 LEU A O 1
ATOM 3513 N N . LEU A 1 459 ? -18.757 -14.646 3.590 1.00 88.69 459 LEU A N 1
ATOM 3514 C CA . LEU A 1 459 ? -17.428 -15.210 3.391 1.00 88.69 459 LEU A CA 1
ATOM 3515 C C . LEU A 1 459 ? -16.410 -14.097 3.153 1.00 88.69 459 LEU A C 1
ATOM 3517 O O . LEU A 1 459 ? -16.431 -13.440 2.114 1.00 88.69 459 LEU A O 1
ATOM 3521 N N . MET A 1 460 ? -15.490 -13.947 4.095 1.00 86.12 460 MET A N 1
ATOM 3522 C CA . MET A 1 460 ? -14.257 -13.189 3.941 1.00 86.12 460 MET A CA 1
ATOM 3523 C C . MET A 1 460 ? -13.206 -14.064 3.260 1.00 86.12 460 MET A C 1
ATOM 3525 O O . MET A 1 460 ? -13.039 -15.242 3.594 1.00 86.12 460 MET A O 1
ATOM 3529 N N . VAL A 1 461 ? -12.456 -13.478 2.333 1.00 78.31 461 VAL A N 1
ATOM 3530 C CA . VAL A 1 461 ? -11.377 -14.169 1.625 1.00 78.31 461 VAL A CA 1
ATOM 3531 C C . VAL A 1 461 ? -10.070 -13.460 1.940 1.00 78.31 461 VAL A C 1
ATOM 3533 O O . VAL A 1 461 ? -9.885 -12.300 1.589 1.00 78.31 461 VAL A O 1
ATOM 3536 N N . GLY A 1 462 ? -9.151 -14.151 2.609 1.00 70.44 462 GLY A N 1
ATOM 3537 C CA . GLY A 1 462 ? -7.850 -13.586 2.975 1.00 70.44 462 GLY A CA 1
ATOM 3538 C C . GLY A 1 462 ? -6.689 -14.416 2.457 1.00 70.44 462 GLY A C 1
ATOM 3539 O O . GLY A 1 462 ? -6.869 -15.429 1.787 1.00 70.44 462 GLY A O 1
ATOM 3540 N N . LYS A 1 463 ? -5.462 -14.007 2.772 1.00 63.22 463 LYS A N 1
ATOM 3541 C CA . LYS A 1 463 ? -4.257 -14.741 2.365 1.00 63.22 463 LYS A CA 1
ATOM 3542 C C . LYS A 1 463 ? -3.731 -15.608 3.501 1.00 63.22 463 LYS A C 1
ATOM 3544 O O . LYS A 1 463 ? -3.688 -15.186 4.653 1.00 63.22 463 LYS A O 1
ATOM 3549 N N . ALA A 1 464 ? -3.307 -16.827 3.171 1.00 58.78 464 ALA A N 1
ATOM 3550 C CA . ALA A 1 464 ? -2.596 -17.684 4.117 1.00 58.78 464 ALA A CA 1
ATOM 3551 C C . ALA A 1 464 ? -1.228 -17.082 4.499 1.00 58.78 464 ALA A C 1
ATOM 3553 O O . ALA A 1 464 ? -0.687 -16.261 3.757 1.00 58.78 464 ALA A O 1
ATOM 3554 N N . GLN A 1 465 ? -0.648 -17.553 5.615 1.00 50.94 465 GLN A N 1
ATOM 3555 C CA . GLN A 1 465 ? 0.563 -17.019 6.274 1.00 50.94 465 GLN A CA 1
ATOM 3556 C C . GLN A 1 465 ? 1.778 -16.723 5.377 1.00 50.94 465 GLN A C 1
ATOM 3558 O O . GLN A 1 465 ? 2.661 -15.993 5.811 1.00 50.94 465 GLN A O 1
ATOM 3563 N N . HIS A 1 466 ? 1.852 -17.258 4.157 1.00 52.44 466 HIS A N 1
ATOM 3564 C CA . HIS A 1 466 ? 3.065 -17.208 3.341 1.00 52.44 466 HIS A CA 1
ATOM 3565 C C . HIS A 1 466 ? 2.823 -17.096 1.827 1.00 52.44 466 HIS A C 1
ATOM 3567 O O . HIS A 1 466 ? 3.725 -17.400 1.052 1.00 52.44 466 HIS A O 1
ATOM 3573 N N . PHE A 1 467 ? 1.627 -16.687 1.376 1.00 56.47 467 PHE A N 1
ATOM 3574 C CA . PHE A 1 467 ? 1.335 -16.519 -0.066 1.00 56.47 467 PHE A CA 1
ATOM 3575 C C . PHE A 1 467 ? 1.707 -17.759 -0.911 1.00 56.47 467 PHE A C 1
ATOM 3577 O O . PHE A 1 467 ? 2.140 -17.650 -2.060 1.00 56.47 467 PHE A O 1
ATOM 3584 N N . TRP A 1 468 ? 1.533 -18.943 -0.318 1.00 56.84 468 TRP A N 1
ATOM 3585 C CA . TRP A 1 468 ? 2.147 -20.212 -0.717 1.00 56.84 468 TRP A CA 1
ATOM 3586 C C . TRP A 1 468 ? 2.125 -20.541 -2.207 1.00 56.84 468 TRP A C 1
ATOM 3588 O O . TRP A 1 468 ? 3.090 -21.047 -2.767 1.00 56.84 468 TRP A O 1
ATOM 3598 N N . HIS A 1 469 ? 0.999 -20.255 -2.840 1.00 52.69 469 HIS A N 1
ATOM 3599 C CA . HIS A 1 469 ? 0.661 -20.721 -4.173 1.00 52.69 469 HIS A CA 1
ATOM 3600 C C . HIS A 1 469 ? 0.746 -19.610 -5.230 1.00 52.69 469 HIS A C 1
ATOM 3602 O O . HIS A 1 469 ? 0.779 -19.922 -6.413 1.00 52.69 469 HIS A O 1
ATOM 3608 N N . GLN A 1 470 ? 0.801 -18.333 -4.833 1.00 57.44 470 GLN A N 1
ATOM 3609 C CA . GLN A 1 470 ? 0.978 -17.224 -5.780 1.00 57.44 470 GLN A CA 1
ATOM 3610 C C . GLN A 1 470 ? 2.453 -16.884 -5.968 1.00 57.44 470 GLN A C 1
ATOM 3612 O O . GLN A 1 470 ? 2.846 -16.515 -7.070 1.00 57.44 470 GLN A O 1
ATOM 3617 N N . ASN A 1 471 ? 3.252 -17.030 -4.906 1.00 69.25 471 ASN A N 1
ATOM 3618 C CA . ASN A 1 471 ? 4.642 -16.609 -4.896 1.00 69.25 471 ASN A CA 1
ATOM 3619 C C . ASN A 1 471 ? 5.569 -17.721 -5.405 1.00 69.25 471 ASN A C 1
ATOM 3621 O O . ASN A 1 471 ? 5.768 -18.753 -4.757 1.00 69.25 471 ASN A O 1
ATOM 3625 N N . ASN A 1 472 ? 6.184 -17.467 -6.559 1.00 70.81 472 ASN A N 1
ATOM 3626 C CA . ASN A 1 472 ? 7.074 -18.408 -7.234 1.00 70.81 472 ASN A CA 1
ATOM 3627 C C . ASN A 1 472 ? 8.309 -18.801 -6.392 1.00 70.81 472 ASN A C 1
ATOM 3629 O O . ASN A 1 472 ? 8.784 -19.933 -6.477 1.00 70.81 472 ASN A O 1
ATOM 3633 N N . LEU A 1 473 ? 8.815 -17.892 -5.549 1.00 76.06 473 LEU A N 1
ATOM 3634 C CA . LEU A 1 473 ? 9.950 -18.158 -4.655 1.00 76.06 473 LEU A CA 1
ATOM 3635 C C . LEU A 1 473 ? 9.551 -19.076 -3.500 1.00 76.06 473 LEU A C 1
ATOM 3637 O O . LEU A 1 473 ? 10.305 -19.974 -3.123 1.00 76.06 473 LEU A O 1
ATOM 3641 N N . MET A 1 474 ? 8.346 -18.895 -2.959 1.00 74.94 474 MET A N 1
ATOM 3642 C CA . MET A 1 474 ? 7.855 -19.707 -1.842 1.00 74.94 474 MET A CA 1
ATOM 3643 C C . MET A 1 474 ? 7.672 -21.167 -2.256 1.00 74.94 474 MET A C 1
ATOM 3645 O O . MET A 1 474 ? 8.061 -22.059 -1.504 1.00 74.94 474 MET A O 1
ATOM 3649 N N . LYS A 1 475 ? 7.224 -21.413 -3.497 1.00 71.75 475 LYS A N 1
ATOM 3650 C CA . LYS A 1 475 ? 7.164 -22.759 -4.098 1.00 71.75 475 LYS A CA 1
ATOM 3651 C C . LYS A 1 475 ? 8.538 -23.419 -4.303 1.00 71.75 475 LYS A C 1
ATOM 3653 O O . LYS A 1 475 ? 8.611 -24.599 -4.624 1.00 71.75 475 LYS A O 1
ATOM 3658 N N . LYS A 1 476 ? 9.631 -22.673 -4.154 1.00 76.56 476 LYS A N 1
ATOM 3659 C CA . LYS A 1 476 ? 11.005 -23.146 -4.383 1.00 76.56 476 LYS A CA 1
ATOM 3660 C C . LYS A 1 476 ? 11.873 -23.099 -3.131 1.00 76.56 476 LYS A C 1
ATOM 3662 O O . LYS A 1 476 ? 13.039 -23.475 -3.181 1.00 76.56 476 LYS A O 1
ATOM 3667 N N . THR A 1 477 ? 11.317 -22.667 -2.001 1.00 80.94 477 THR A N 1
ATOM 3668 C CA . THR A 1 477 ? 12.058 -22.546 -0.743 1.00 80.94 477 THR A CA 1
ATOM 3669 C C . THR A 1 477 ? 11.676 -23.691 0.193 1.00 80.94 477 THR A C 1
ATOM 3671 O O . THR A 1 477 ? 10.497 -23.913 0.458 1.00 80.94 477 THR A O 1
ATOM 3674 N N . HIS A 1 478 ? 12.671 -24.403 0.732 1.00 83.31 478 HIS A N 1
ATOM 3675 C CA . HIS A 1 478 ? 12.470 -25.633 1.510 1.00 83.31 478 HIS A CA 1
ATOM 3676 C C . HIS A 1 478 ? 11.617 -25.447 2.776 1.00 83.31 478 HIS A C 1
ATOM 3678 O O . HIS A 1 478 ? 10.625 -26.150 2.957 1.00 83.31 478 HIS A O 1
ATOM 3684 N N . ILE A 1 479 ? 12.000 -24.516 3.665 1.00 81.69 479 ILE A N 1
ATOM 3685 C CA . ILE A 1 479 ? 11.286 -24.308 4.939 1.00 81.69 479 ILE A CA 1
ATOM 3686 C C . ILE A 1 479 ? 9.837 -23.917 4.671 1.00 81.69 479 ILE A C 1
ATOM 3688 O O . ILE A 1 479 ? 8.951 -24.573 5.218 1.00 81.69 479 ILE A O 1
ATOM 3692 N N . PRO A 1 480 ? 9.569 -22.924 3.805 1.00 78.00 480 PRO A N 1
ATOM 3693 C CA . PRO A 1 480 ? 8.206 -22.599 3.504 1.00 78.00 480 PRO A CA 1
ATOM 3694 C C . PRO A 1 480 ? 7.439 -23.799 2.893 1.00 78.00 480 PRO A C 1
ATOM 3696 O O . PRO A 1 480 ? 6.389 -24.185 3.399 1.00 78.00 480 PRO A O 1
ATOM 3699 N N . MET A 1 481 ? 7.982 -24.473 1.877 1.00 78.69 481 MET A N 1
ATOM 3700 C CA . MET A 1 481 ? 7.320 -25.630 1.257 1.00 78.69 481 MET A CA 1
ATOM 3701 C C . MET A 1 481 ? 6.902 -26.712 2.271 1.0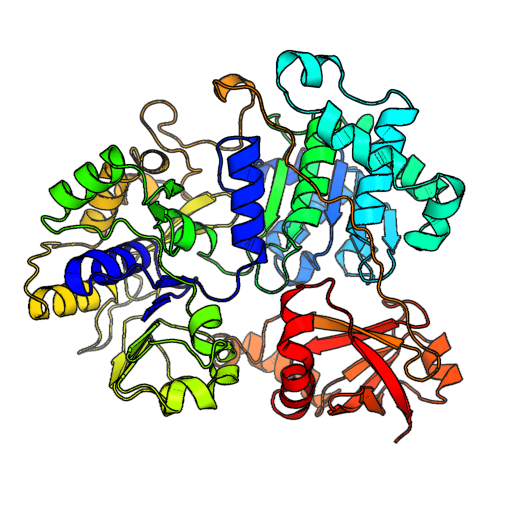0 78.69 481 MET A C 1
ATOM 3703 O O . MET A 1 481 ? 5.829 -27.301 2.153 1.00 78.69 481 MET A O 1
ATOM 3707 N N . ARG A 1 482 ? 7.715 -26.953 3.307 1.00 82.50 482 ARG A N 1
ATOM 3708 C CA . ARG A 1 482 ? 7.376 -27.888 4.388 1.00 82.50 482 ARG A CA 1
ATOM 3709 C C . ARG A 1 482 ? 6.105 -27.479 5.141 1.00 82.50 482 ARG A C 1
ATOM 3711 O O . ARG A 1 482 ? 5.244 -28.324 5.363 1.00 82.50 482 ARG A O 1
ATOM 3718 N N . GLU A 1 483 ? 5.990 -26.210 5.530 1.00 78.81 483 GLU A N 1
ATOM 3719 C CA . GLU A 1 483 ? 4.817 -25.684 6.250 1.00 78.81 483 GLU A CA 1
ATOM 3720 C C . GLU A 1 483 ? 3.550 -25.737 5.378 1.00 78.81 483 GLU A C 1
ATOM 3722 O O . GLU A 1 483 ? 2.459 -26.066 5.854 1.00 78.81 483 GLU A O 1
ATOM 3727 N N . TYR A 1 484 ? 3.695 -25.477 4.074 1.00 77.12 484 TYR A N 1
ATOM 3728 C CA . TYR A 1 484 ? 2.611 -25.650 3.108 1.00 77.12 484 TYR A CA 1
ATOM 3729 C C . TYR A 1 484 ? 2.130 -27.102 3.041 1.00 77.12 484 TYR A C 1
ATOM 3731 O O . TYR A 1 484 ? 0.940 -27.367 3.199 1.00 77.12 484 TYR A O 1
ATOM 3739 N N . ASN A 1 485 ? 3.059 -28.047 2.879 1.00 79.88 485 ASN A N 1
ATOM 3740 C CA . ASN A 1 485 ? 2.738 -29.469 2.797 1.00 79.88 485 ASN A CA 1
ATOM 3741 C C . ASN A 1 485 ? 2.080 -29.985 4.082 1.00 79.88 485 ASN A C 1
ATOM 3743 O O . ASN A 1 485 ? 1.131 -30.756 4.003 1.00 79.88 485 ASN A O 1
ATOM 3747 N N . ALA A 1 486 ? 2.525 -29.525 5.255 1.00 82.62 486 ALA A N 1
ATOM 3748 C CA . ALA A 1 486 ? 1.875 -29.850 6.524 1.00 82.62 486 ALA A CA 1
ATOM 3749 C C . ALA A 1 486 ? 0.419 -29.349 6.563 1.00 82.62 486 ALA A C 1
ATOM 3751 O O . ALA A 1 486 ? -0.478 -30.085 6.964 1.00 82.62 486 ALA A O 1
ATOM 3752 N N . THR A 1 487 ? 0.165 -28.134 6.067 1.00 79.56 487 THR A N 1
ATOM 3753 C CA . THR A 1 487 ? -1.201 -27.591 5.966 1.00 79.56 487 THR A CA 1
ATOM 3754 C C . THR A 1 487 ? -2.075 -28.434 5.032 1.00 79.56 487 THR A C 1
ATOM 3756 O O . THR A 1 487 ? -3.231 -28.698 5.352 1.00 79.56 487 THR A O 1
ATOM 3759 N N . LEU A 1 488 ? -1.531 -28.889 3.898 1.00 79.69 488 LEU A N 1
ATOM 3760 C CA . LEU A 1 488 ? -2.244 -29.754 2.954 1.00 79.69 488 LEU A CA 1
ATOM 3761 C C . LEU A 1 488 ? -2.483 -31.176 3.484 1.00 79.69 488 LEU A C 1
ATOM 3763 O O . LEU A 1 488 ? -3.427 -31.820 3.040 1.00 79.69 488 LEU A O 1
ATOM 3767 N N . MET A 1 489 ? -1.680 -31.672 4.432 1.00 83.75 489 MET A N 1
ATOM 3768 C CA . MET A 1 489 ? -1.961 -32.958 5.088 1.00 83.75 489 MET A CA 1
ATOM 3769 C C . MET A 1 489 ? -3.237 -32.897 5.933 1.00 83.75 489 MET A C 1
ATOM 3771 O O . MET A 1 489 ? -4.004 -33.857 5.946 1.00 83.75 489 MET A O 1
ATOM 3775 N N . ASP A 1 490 ? -3.476 -31.777 6.617 1.00 80.81 490 ASP A N 1
ATOM 3776 C CA . ASP A 1 490 ? -4.706 -31.571 7.388 1.00 80.81 490 ASP A CA 1
ATOM 3777 C C . ASP A 1 490 ? -5.886 -31.142 6.499 1.00 80.81 490 ASP A C 1
ATOM 3779 O O . ASP A 1 490 ? -7.029 -31.519 6.759 1.00 80.81 490 ASP A O 1
ATOM 3783 N N . TYR A 1 491 ? -5.613 -30.351 5.455 1.00 83.88 491 TYR A N 1
ATOM 3784 C CA . TYR A 1 491 ? -6.616 -29.706 4.603 1.00 83.88 491 TYR A CA 1
ATOM 3785 C C . TYR A 1 491 ? -6.251 -29.823 3.112 1.00 83.88 491 TYR A C 1
ATOM 3787 O O . TYR A 1 491 ? -5.888 -28.820 2.487 1.00 83.88 491 TYR A O 1
ATOM 3795 N N . PRO A 1 492 ? -6.349 -31.024 2.514 1.00 79.81 492 PRO A N 1
ATOM 3796 C CA . PRO A 1 492 ? -5.880 -31.278 1.148 1.00 79.81 492 PRO A CA 1
ATOM 3797 C C . PRO A 1 492 ? -6.622 -30.450 0.093 1.00 79.81 492 PRO A C 1
ATOM 3799 O O . PRO A 1 492 ? -6.017 -29.979 -0.866 1.00 79.81 492 PRO A O 1
ATOM 3802 N N . GLU A 1 493 ? -7.919 -30.213 0.302 1.00 78.38 493 GLU A N 1
ATOM 3803 C CA . GLU A 1 493 ? -8.761 -29.378 -0.569 1.00 78.38 493 GLU A CA 1
ATOM 3804 C C . GLU A 1 493 ? -8.913 -27.938 -0.042 1.00 78.38 493 GLU A C 1
ATOM 3806 O O . GLU A 1 493 ? -9.646 -27.128 -0.604 1.00 78.38 493 GLU A O 1
ATOM 3811 N N . GLY A 1 494 ? -8.193 -27.589 1.027 1.00 83.62 494 GLY A N 1
ATOM 3812 C CA . GLY A 1 494 ? -8.321 -26.314 1.724 1.00 83.62 494 GLY A CA 1
ATOM 3813 C C . GLY A 1 494 ? -9.403 -26.345 2.798 1.00 83.62 494 GLY A C 1
ATOM 3814 O O . GLY A 1 494 ? -9.992 -27.388 3.096 1.00 83.62 494 GLY A O 1
ATOM 3815 N N . TYR A 1 495 ? -9.644 -25.193 3.421 1.00 87.94 495 TYR A N 1
ATOM 3816 C CA . TYR A 1 495 ? -10.617 -25.083 4.501 1.00 87.94 495 TYR A CA 1
ATOM 3817 C C . TYR A 1 495 ? -11.389 -23.765 4.485 1.00 87.94 495 TYR A C 1
ATOM 3819 O O . TYR A 1 495 ? -10.902 -22.748 3.988 1.00 87.94 495 TYR A O 1
ATOM 3827 N N . VAL A 1 496 ? -12.566 -23.781 5.109 1.00 91.19 496 VAL A N 1
ATOM 3828 C CA . VAL A 1 496 ? -13.323 -22.592 5.504 1.00 91.19 496 VAL A CA 1
ATOM 3829 C C . VAL A 1 496 ? -13.425 -22.540 7.027 1.00 91.19 496 VAL A C 1
ATOM 3831 O O . VAL A 1 496 ? -13.863 -23.490 7.672 1.00 91.19 496 VAL A O 1
ATOM 3834 N N . GLU A 1 497 ? -12.975 -21.437 7.616 1.00 92.88 497 GLU A N 1
ATOM 3835 C CA . GLU A 1 497 ? -13.112 -21.155 9.042 1.00 92.88 497 GLU A CA 1
ATOM 3836 C C . GLU A 1 497 ? -14.545 -20.722 9.348 1.00 92.88 497 GLU A C 1
ATOM 3838 O O . GLU A 1 497 ? -15.046 -19.771 8.747 1.00 92.88 497 GLU A O 1
ATOM 3843 N N . ILE A 1 498 ? -15.177 -21.411 10.296 1.00 95.06 498 ILE A N 1
ATOM 3844 C CA . ILE A 1 498 ? -16.509 -21.100 10.830 1.00 95.06 498 ILE A CA 1
ATOM 3845 C C . ILE A 1 498 ? -16.481 -21.170 12.356 1.00 95.06 498 ILE A C 1
ATOM 3847 O O . ILE A 1 498 ? -15.665 -21.889 12.942 1.00 95.06 498 ILE A O 1
ATOM 3851 N N . CYS A 1 499 ? -17.376 -20.435 13.015 1.00 95.31 499 CYS A N 1
ATOM 3852 C CA . CYS A 1 499 ? -17.432 -20.434 14.473 1.00 95.31 499 CYS A CA 1
ATOM 3853 C C . CYS A 1 499 ? -18.082 -21.721 15.024 1.00 95.31 499 CYS A C 1
ATOM 3855 O O . CYS A 1 499 ? -18.826 -22.398 14.304 1.00 95.31 499 CYS A O 1
ATOM 3857 N N . PRO A 1 500 ? -17.855 -22.074 16.306 1.00 96.56 500 PRO A N 1
ATOM 3858 C CA . PRO A 1 500 ? -18.455 -23.265 16.915 1.00 96.56 500 PRO A CA 1
ATOM 3859 C C . PRO A 1 500 ? -19.988 -23.295 16.861 1.00 96.56 500 PRO A C 1
ATOM 3861 O O . PRO A 1 500 ? -20.575 -24.364 16.688 1.00 96.56 500 PRO A O 1
ATOM 3864 N N . GLN A 1 501 ? -20.640 -22.134 16.983 1.00 95.38 501 GLN A N 1
ATOM 3865 C CA . GLN A 1 501 ? -22.096 -22.022 16.885 1.00 95.38 501 GLN A CA 1
ATOM 3866 C C . GLN A 1 501 ? -22.581 -22.400 15.479 1.00 95.38 501 GLN A C 1
ATOM 3868 O O . GLN A 1 501 ? -23.397 -23.310 15.344 1.00 95.38 501 GLN A O 1
ATOM 3873 N N . SER A 1 502 ? -22.019 -21.782 14.440 1.00 94.69 502 SER A N 1
ATOM 3874 C CA . SER A 1 502 ? -22.381 -22.077 13.052 1.00 94.69 502 SER A CA 1
ATOM 3875 C C . SER A 1 502 ? -22.062 -23.522 12.664 1.00 94.69 502 SER A C 1
ATOM 3877 O O . SER A 1 502 ? -22.850 -24.164 11.977 1.00 94.69 502 SER A O 1
ATOM 3879 N N . ALA A 1 503 ? -20.956 -24.091 13.156 1.00 95.50 503 ALA A N 1
ATOM 3880 C CA . ALA A 1 503 ? -20.645 -25.507 12.946 1.00 95.50 503 ALA A CA 1
ATOM 3881 C C . ALA A 1 503 ? -21.724 -26.435 13.537 1.00 95.50 503 ALA A C 1
ATOM 3883 O O . ALA A 1 503 ? -22.106 -27.425 12.908 1.00 95.50 503 ALA A O 1
ATOM 3884 N N . LYS A 1 504 ? -22.255 -26.097 14.720 1.00 95.25 504 LYS A N 1
ATOM 3885 C CA . LYS A 1 504 ? -23.346 -26.836 15.368 1.00 95.25 504 LYS A CA 1
ATOM 3886 C C . LYS A 1 504 ? -24.665 -26.707 14.603 1.00 95.25 504 LYS A C 1
ATOM 3888 O O . LYS A 1 504 ? -25.355 -27.710 14.457 1.00 95.25 504 LYS A O 1
ATOM 3893 N N . GLU A 1 505 ? -24.992 -25.512 14.115 1.00 93.75 505 GLU A N 1
ATOM 3894 C CA . GLU A 1 505 ? -26.196 -25.244 13.311 1.00 93.75 505 GLU A CA 1
ATOM 3895 C C . GLU A 1 505 ? -26.169 -25.995 11.972 1.00 93.75 505 GLU A C 1
ATOM 3897 O O . GLU A 1 505 ? -27.165 -26.599 11.584 1.00 93.75 505 GLU A O 1
ATOM 3902 N N . ILE A 1 506 ? -25.010 -26.037 11.305 1.00 94.12 506 ILE A N 1
ATOM 3903 C CA . ILE A 1 506 ? -24.808 -26.794 10.057 1.00 94.12 506 ILE A CA 1
ATOM 3904 C C . ILE A 1 506 ? -24.719 -28.315 10.326 1.00 94.12 506 ILE A C 1
ATOM 3906 O O . ILE A 1 506 ? -24.991 -29.130 9.445 1.00 94.12 506 ILE A O 1
ATOM 3910 N N . GLY A 1 507 ? -24.340 -28.729 11.541 1.00 95.81 507 GLY A N 1
ATOM 3911 C CA . GLY A 1 507 ? -24.177 -30.138 11.914 1.00 95.81 507 GLY A CA 1
ATOM 3912 C C . GLY A 1 507 ? -22.853 -30.754 11.443 1.00 95.81 507 GLY A C 1
ATOM 3913 O O . GLY A 1 507 ? -22.809 -31.934 11.075 1.00 95.81 507 GLY A O 1
ATOM 3914 N N . VAL A 1 508 ? -21.777 -29.961 11.443 1.00 95.69 508 VAL A N 1
ATOM 3915 C CA . VAL A 1 508 ? -20.426 -30.354 11.006 1.00 95.69 508 VAL A CA 1
ATOM 3916 C C . VAL A 1 508 ? -19.415 -30.275 12.148 1.00 95.69 508 VAL A C 1
ATOM 3918 O O . VAL A 1 508 ? -19.591 -29.540 13.118 1.00 95.69 508 VAL A O 1
ATOM 3921 N N . ARG A 1 509 ? -18.345 -31.066 12.046 1.00 94.56 509 ARG A N 1
ATOM 3922 C CA . ARG A 1 509 ? -17.209 -31.045 12.979 1.00 94.56 509 ARG A CA 1
ATOM 3923 C C . ARG A 1 509 ? -15.973 -30.495 12.281 1.00 94.56 509 ARG A C 1
ATOM 3925 O O . ARG A 1 509 ? -15.944 -30.382 11.058 1.00 94.56 509 ARG A O 1
ATOM 3932 N N . ASP A 1 510 ? -14.948 -30.188 13.068 1.00 93.88 510 ASP A N 1
ATOM 3933 C CA . ASP A 1 510 ? -13.642 -29.833 12.521 1.00 93.88 510 ASP A CA 1
ATOM 3934 C C . ASP A 1 510 ? -13.154 -30.915 11.544 1.00 93.88 510 ASP A C 1
ATOM 3936 O O . ASP A 1 510 ? -13.323 -32.113 11.792 1.00 93.88 510 ASP A O 1
ATOM 3940 N N . ARG A 1 511 ? -12.588 -30.469 10.420 1.00 91.62 511 ARG A N 1
ATOM 3941 C CA . ARG A 1 511 ? -12.099 -31.271 9.286 1.00 91.62 511 ARG A CA 1
ATOM 3942 C C . ARG A 1 511 ? -13.168 -32.009 8.477 1.00 91.62 511 ARG A C 1
ATOM 3944 O O . ARG A 1 511 ? -12.821 -32.729 7.545 1.00 91.62 511 ARG A O 1
ATOM 3951 N N . TRP A 1 512 ? -14.457 -31.859 8.788 1.00 94.25 512 TRP A N 1
ATOM 3952 C CA . TRP A 1 512 ? -15.502 -32.467 7.961 1.00 94.25 512 TRP A CA 1
ATOM 3953 C C . TRP A 1 512 ? -15.645 -31.746 6.619 1.00 94.25 512 TRP A C 1
ATOM 3955 O O . TRP A 1 512 ? -15.536 -30.519 6.582 1.00 94.25 512 TRP A O 1
ATOM 3965 N N . PRO A 1 513 ? -15.916 -32.478 5.527 1.00 92.69 513 PRO A N 1
ATOM 3966 C CA . PRO A 1 513 ? -16.134 -31.868 4.227 1.00 92.69 513 PRO A CA 1
ATOM 3967 C C . PRO A 1 513 ? -17.420 -31.038 4.232 1.00 92.69 513 PRO A C 1
ATOM 3969 O O . PRO A 1 513 ? -18.475 -31.473 4.704 1.00 92.69 513 PRO A O 1
ATOM 3972 N N . VAL A 1 514 ? -17.318 -29.836 3.682 1.00 94.56 514 VAL A N 1
ATOM 3973 C CA . VAL A 1 514 ? -18.425 -28.910 3.470 1.00 94.56 514 VAL A CA 1
ATOM 3974 C C . VAL A 1 514 ? -18.392 -28.371 2.051 1.00 94.56 514 VAL A C 1
ATOM 3976 O O . VAL A 1 514 ? -17.348 -28.304 1.398 1.00 94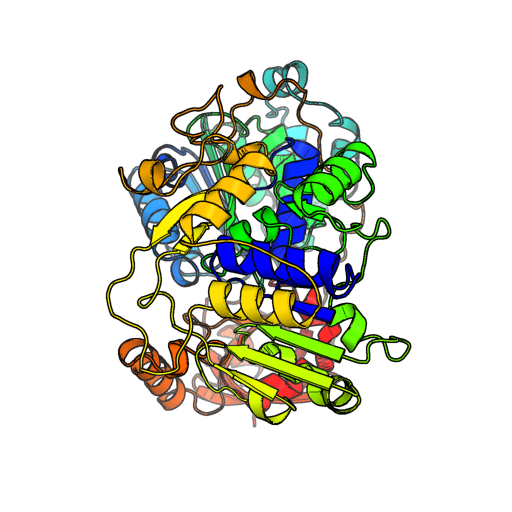.56 514 VAL A O 1
ATOM 3979 N N . ARG A 1 515 ? -19.561 -27.962 1.575 1.00 93.56 515 ARG A N 1
ATOM 3980 C CA . ARG A 1 515 ? -19.727 -27.265 0.311 1.00 93.56 515 ARG A CA 1
ATOM 3981 C C . ARG A 1 515 ? -20.096 -25.816 0.586 1.00 93.56 515 ARG A C 1
ATOM 3983 O O . ARG A 1 515 ? -21.076 -25.544 1.272 1.00 93.56 515 ARG A O 1
ATOM 3990 N N . VAL A 1 516 ? -19.311 -24.894 0.043 1.00 92.00 516 VAL A N 1
ATOM 3991 C CA . VAL A 1 516 ? -19.565 -23.453 0.085 1.00 92.00 516 VAL A CA 1
ATOM 3992 C C . VAL A 1 516 ? -20.138 -23.038 -1.262 1.00 92.00 516 VAL A C 1
ATOM 3994 O O . VAL A 1 516 ? -19.492 -23.221 -2.290 1.00 92.00 516 VAL A O 1
ATOM 3997 N N . VAL A 1 517 ? -21.357 -22.506 -1.255 1.00 91.31 517 VAL A N 1
ATOM 3998 C CA . VAL A 1 517 ? -22.145 -22.193 -2.453 1.00 91.31 517 VAL A CA 1
ATOM 3999 C C . VAL A 1 517 ? -22.441 -20.699 -2.499 1.00 91.31 517 VAL A C 1
ATOM 4001 O O . VAL A 1 517 ? -22.880 -20.127 -1.502 1.00 91.31 517 VAL A O 1
ATOM 4004 N N . SER A 1 518 ? -22.260 -20.079 -3.662 1.00 88.94 518 SER A N 1
ATOM 4005 C CA . SER A 1 518 ? -22.698 -18.714 -3.965 1.00 88.94 518 SER A CA 1
ATOM 4006 C C . SER A 1 518 ? -23.491 -18.683 -5.283 1.00 88.94 518 SER A C 1
ATOM 4008 O O . SER A 1 518 ? -23.545 -19.693 -5.991 1.00 88.94 518 SER A O 1
ATOM 4010 N N . PRO A 1 519 ? -24.083 -17.537 -5.672 1.00 82.94 519 PRO A N 1
ATOM 4011 C CA . PRO A 1 519 ? -24.752 -17.397 -6.968 1.00 82.94 519 PRO A CA 1
ATOM 4012 C C . PRO A 1 519 ? -23.857 -17.665 -8.190 1.00 82.94 519 PRO A C 1
ATOM 4014 O O . PRO A 1 519 ? -24.370 -17.988 -9.259 1.00 82.94 519 PRO A O 1
ATOM 4017 N N . HIS A 1 520 ? -22.536 -17.513 -8.050 1.00 80.31 520 HIS A N 1
ATOM 4018 C CA . HIS A 1 520 ? -21.579 -17.566 -9.162 1.00 80.31 520 HIS A CA 1
ATOM 4019 C C . HIS A 1 520 ? -20.664 -18.798 -9.129 1.00 80.31 520 HIS A C 1
ATOM 4021 O O . HIS A 1 520 ? -19.784 -18.926 -9.980 1.00 80.31 520 HIS A O 1
ATOM 4027 N N . GLY A 1 521 ? -20.848 -19.712 -8.172 1.00 83.06 521 GLY A N 1
ATOM 4028 C CA . GLY A 1 521 ? -20.090 -20.959 -8.122 1.00 83.06 521 GLY A CA 1
ATOM 4029 C C . GLY A 1 521 ? -20.179 -21.691 -6.788 1.00 83.06 521 GLY A C 1
ATOM 4030 O O . GLY A 1 521 ? -20.820 -21.243 -5.841 1.00 83.06 521 GLY A O 1
ATOM 4031 N N . GLU A 1 522 ? -19.484 -22.822 -6.705 1.00 87.88 522 GLU A N 1
ATOM 4032 C CA . GLU A 1 522 ? -19.322 -23.586 -5.470 1.00 87.88 522 GLU A CA 1
ATOM 4033 C C . GLU A 1 522 ? -17.874 -24.057 -5.286 1.00 87.88 522 GLU A C 1
ATOM 4035 O O . GLU A 1 522 ? -17.118 -24.183 -6.251 1.00 87.88 522 GLU A O 1
ATOM 4040 N N . MET A 1 523 ? -17.497 -24.331 -4.038 1.00 88.00 523 MET A N 1
ATOM 4041 C CA . MET A 1 523 ? -16.260 -25.024 -3.682 1.00 88.00 523 MET A CA 1
ATOM 4042 C C . MET A 1 523 ? -16.519 -26.060 -2.585 1.00 88.00 523 MET A C 1
ATOM 4044 O O . MET A 1 523 ? -17.372 -25.871 -1.719 1.00 88.00 523 MET A O 1
ATOM 4048 N N . ARG A 1 524 ? -15.768 -27.157 -2.615 1.00 89.38 524 ARG A N 1
ATOM 4049 C CA . ARG A 1 524 ? -15.698 -28.194 -1.584 1.00 89.38 524 ARG A CA 1
ATOM 4050 C C . ARG A 1 524 ? -14.398 -28.026 -0.810 1.00 89.38 524 ARG A C 1
ATOM 4052 O O . ARG A 1 524 ? -13.325 -27.966 -1.396 1.00 89.38 524 ARG A O 1
ATOM 4059 N N . VAL A 1 525 ? -14.520 -27.884 0.498 1.00 90.12 525 VAL A N 1
ATOM 4060 C CA . VAL A 1 525 ? -13.402 -27.640 1.415 1.00 90.12 525 VAL A CA 1
ATOM 4061 C C . VAL A 1 525 ? -13.712 -28.306 2.750 1.00 90.12 525 VAL A C 1
ATOM 4063 O O . VAL A 1 525 ? -14.844 -28.713 3.000 1.00 90.12 525 VAL A O 1
ATOM 4066 N N . ALA A 1 526 ? -12.739 -28.401 3.645 1.00 91.69 526 ALA A N 1
ATOM 4067 C CA . ALA A 1 526 ? -13.005 -28.828 5.013 1.00 91.69 526 ALA A CA 1
ATOM 4068 C C . ALA A 1 526 ? -13.533 -27.668 5.879 1.00 91.69 526 ALA A C 1
ATOM 4070 O O . ALA A 1 526 ? -13.105 -26.522 5.737 1.00 91.69 526 ALA A O 1
ATOM 4071 N N . ALA A 1 527 ? -14.422 -27.952 6.828 1.00 93.94 527 ALA A N 1
ATOM 4072 C CA . ALA A 1 527 ? -14.742 -27.015 7.897 1.00 93.94 527 ALA A CA 1
ATOM 4073 C C . ALA A 1 527 ? -13.571 -26.943 8.883 1.00 93.94 527 ALA A C 1
ATOM 4075 O O . ALA A 1 527 ? -13.107 -27.970 9.374 1.00 93.94 527 ALA A O 1
ATOM 4076 N N . LYS A 1 528 ? -13.125 -25.732 9.209 1.00 93.75 528 LYS A N 1
ATOM 4077 C CA . LYS A 1 528 ? -12.189 -25.471 10.301 1.00 93.75 528 LYS A CA 1
ATOM 4078 C C . LYS A 1 528 ? -12.923 -24.727 11.408 1.00 93.75 528 LYS A C 1
ATOM 4080 O O . LYS A 1 528 ? -13.278 -23.560 11.248 1.00 93.75 528 LYS A O 1
ATOM 4085 N N . VAL A 1 529 ? -13.181 -25.395 12.525 1.00 95.06 529 VAL A N 1
ATOM 4086 C CA . VAL A 1 529 ? -13.968 -24.804 13.615 1.00 95.06 529 VAL A CA 1
ATOM 4087 C C . VAL A 1 529 ? -13.057 -23.932 14.476 1.00 95.06 529 VAL A C 1
ATOM 4089 O O . VAL A 1 529 ? -12.109 -24.425 15.082 1.00 95.06 529 VAL A O 1
ATOM 4092 N N . SER A 1 530 ? -13.320 -22.624 14.514 1.00 92.69 530 SER A N 1
ATOM 4093 C CA . SER A 1 530 ? -12.452 -21.639 15.170 1.00 92.69 530 SER A CA 1
ATOM 4094 C C . SER A 1 530 ? -13.246 -20.530 15.852 1.00 92.69 530 SER A C 1
ATOM 4096 O O . SER A 1 530 ? -14.197 -20.000 15.290 1.00 92.69 530 SER A O 1
ATOM 4098 N N . GLU A 1 531 ? -12.806 -20.105 17.034 1.00 92.19 531 GLU A N 1
ATOM 4099 C CA . GLU A 1 531 ? -13.346 -18.926 17.733 1.00 92.19 531 GLU A CA 1
ATOM 4100 C C . GLU A 1 531 ? -12.867 -17.594 17.124 1.00 92.19 531 GLU A C 1
ATOM 4102 O O . GLU A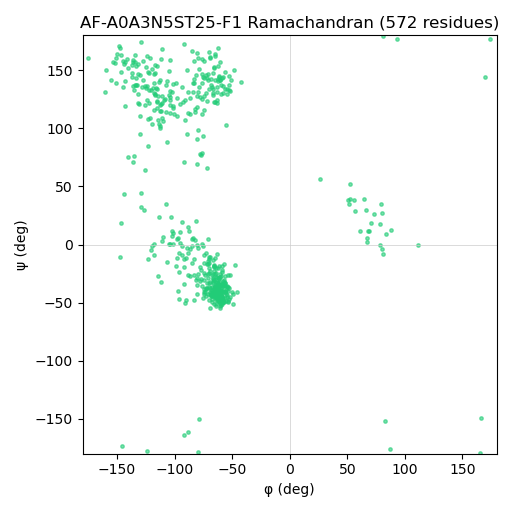 1 531 ? -13.233 -16.515 17.593 1.00 92.19 531 GLU A O 1
ATOM 4107 N N . ASP A 1 532 ? -12.028 -17.646 16.084 1.00 91.25 532 ASP A N 1
ATOM 4108 C CA . ASP A 1 532 ? -11.463 -16.446 15.468 1.00 91.25 532 ASP A CA 1
ATOM 4109 C C . ASP A 1 532 ? -12.475 -15.677 14.594 1.00 91.25 532 ASP A C 1
ATOM 4111 O O . ASP A 1 532 ? -12.221 -14.516 14.267 1.00 91.25 532 ASP A O 1
ATOM 4115 N N . VAL A 1 533 ? -13.606 -16.285 14.218 1.00 91.06 533 VAL A N 1
ATOM 4116 C CA . VAL A 1 533 ? -14.651 -15.697 13.355 1.00 91.06 533 VAL A CA 1
ATOM 4117 C C . VAL A 1 533 ? -15.999 -15.622 14.084 1.00 91.06 533 VAL A C 1
ATOM 4119 O O . VAL A 1 533 ? -16.273 -16.426 14.975 1.00 91.06 533 VAL A O 1
ATOM 4122 N N . LYS A 1 534 ? -16.842 -14.641 13.733 1.00 89.75 534 LYS A N 1
ATOM 4123 C CA . LYS A 1 534 ? -18.174 -14.452 14.339 1.00 89.75 534 LYS A CA 1
ATOM 4124 C C . LYS A 1 534 ? -19.211 -15.424 13.748 1.00 89.75 534 LYS A C 1
ATOM 4126 O O . LYS A 1 534 ? -18.998 -15.924 12.641 1.00 89.75 534 LYS A O 1
ATOM 4131 N N . PRO A 1 535 ? -20.344 -15.665 14.439 1.00 89.75 535 PRO A N 1
ATOM 4132 C CA . PRO A 1 535 ? -21.539 -16.227 13.804 1.00 89.75 535 PRO A CA 1
ATOM 4133 C C . PRO A 1 535 ? -21.894 -15.483 12.509 1.00 89.75 535 PRO A C 1
ATOM 4135 O O . PRO A 1 535 ? -21.568 -14.302 12.371 1.00 89.75 535 PRO A O 1
ATOM 4138 N N . ASP A 1 536 ? -22.502 -16.192 11.557 1.00 88.69 536 ASP A N 1
ATOM 4139 C CA . ASP A 1 536 ? -22.923 -15.677 10.240 1.00 88.69 536 ASP A CA 1
ATOM 4140 C C . ASP A 1 536 ? -21.776 -15.146 9.357 1.00 88.69 536 ASP A C 1
ATOM 4142 O O . ASP A 1 536 ? -21.986 -14.527 8.312 1.00 88.69 536 ASP A O 1
ATOM 4146 N N . THR A 1 537 ? -20.528 -15.414 9.744 1.00 91.31 537 THR A N 1
ATOM 4147 C CA . THR A 1 537 ? -19.335 -15.087 8.962 1.00 91.31 537 THR A CA 1
ATOM 4148 C C . THR A 1 537 ? -18.499 -16.335 8.739 1.00 91.31 537 THR A C 1
ATOM 4150 O O . THR A 1 537 ? -18.519 -17.278 9.532 1.00 91.31 537 THR A O 1
ATOM 4153 N N . ALA A 1 538 ? -17.756 -16.341 7.644 1.00 91.38 538 ALA A N 1
ATOM 4154 C CA . ALA A 1 538 ? -16.829 -17.404 7.312 1.00 91.38 538 ALA A CA 1
ATOM 4155 C C . ALA A 1 538 ? -15.524 -16.805 6.798 1.00 91.38 538 ALA A C 1
ATOM 4157 O O . ALA A 1 538 ? -15.515 -15.697 6.265 1.00 91.38 538 ALA A O 1
ATOM 4158 N N . TYR A 1 539 ? -14.419 -17.530 6.937 1.00 88.94 539 TYR A N 1
ATOM 4159 C CA . TYR A 1 539 ? -13.133 -17.096 6.396 1.00 88.94 539 TYR A CA 1
ATOM 4160 C C . TYR A 1 539 ? -12.464 -18.211 5.601 1.00 88.94 539 TYR A C 1
ATOM 4162 O O . TYR A 1 539 ? -12.165 -19.272 6.141 1.00 88.94 539 TYR A O 1
ATOM 4170 N N . ALA A 1 540 ? -12.182 -17.968 4.326 1.00 86.25 540 ALA A N 1
ATOM 4171 C CA . ALA A 1 540 ? -11.407 -18.885 3.499 1.00 86.25 540 ALA A CA 1
ATOM 4172 C C . ALA A 1 540 ? -10.058 -18.245 3.147 1.00 86.25 540 ALA A C 1
ATOM 4174 O O . ALA A 1 540 ? -10.020 -17.230 2.444 1.00 86.25 540 ALA A O 1
ATOM 4175 N N . PRO A 1 541 ? -8.930 -18.805 3.610 1.00 77.50 541 PRO A N 1
ATOM 4176 C CA . PRO A 1 541 ? -7.629 -18.369 3.138 1.00 77.50 541 PRO A CA 1
ATOM 4177 C C . PRO A 1 541 ? -7.353 -18.890 1.725 1.00 77.50 541 PRO A C 1
ATOM 4179 O O . PRO A 1 541 ? -7.624 -20.035 1.366 1.00 77.50 541 PRO A O 1
ATOM 4182 N N . TYR A 1 542 ? -6.701 -18.053 0.938 1.00 67.44 542 TYR A N 1
ATOM 4183 C CA . TYR A 1 542 ? -6.262 -18.374 -0.402 1.00 67.44 542 TYR A CA 1
ATOM 4184 C C . TYR A 1 542 ? -4.967 -19.202 -0.324 1.00 67.44 542 TYR A C 1
ATOM 4186 O O . TYR A 1 542 ? -3.887 -18.648 -0.093 1.00 67.44 542 TYR A O 1
ATOM 4194 N N . PHE A 1 543 ? -5.061 -20.536 -0.430 1.00 63.00 543 PHE A N 1
ATOM 4195 C CA . PHE A 1 543 ? -3.879 -21.412 -0.536 1.00 63.00 543 PHE A CA 1
ATOM 4196 C C . PHE A 1 543 ? -4.023 -22.699 -1.370 1.00 63.00 543 PHE A C 1
ATOM 4198 O O . PHE A 1 543 ? -2.994 -23.311 -1.669 1.00 63.00 543 PHE A O 1
ATOM 4205 N N . VAL A 1 544 ? -5.234 -23.095 -1.789 1.00 57.44 544 VAL A N 1
ATOM 4206 C CA . VAL A 1 544 ? -5.456 -24.301 -2.616 1.00 57.44 544 VAL A CA 1
ATOM 4207 C C . VAL A 1 544 ? -5.923 -23.918 -4.024 1.00 57.44 544 VAL A C 1
ATOM 4209 O O . VAL A 1 544 ? -6.919 -23.219 -4.194 1.00 57.44 544 VAL A O 1
ATOM 4212 N N . GLN A 1 545 ? -5.142 -24.344 -5.022 1.00 52.72 545 GLN A N 1
ATOM 4213 C CA . GLN A 1 545 ? -4.986 -23.697 -6.332 1.00 52.72 545 GLN A CA 1
ATOM 4214 C C . GLN A 1 545 ? -6.123 -23.924 -7.342 1.00 52.72 545 GLN A C 1
ATOM 4216 O O . GLN A 1 545 ? -6.365 -23.051 -8.164 1.00 52.72 545 GLN A O 1
ATOM 4221 N N . GLU A 1 546 ? -6.821 -25.060 -7.344 1.00 55.22 546 GLU A N 1
ATOM 4222 C CA . GLU A 1 546 ? -7.771 -25.336 -8.440 1.00 55.22 546 GLU A CA 1
ATOM 4223 C C . GLU A 1 546 ? -9.217 -24.972 -8.100 1.00 55.22 546 GLU A C 1
ATOM 4225 O O . GLU A 1 546 ? -9.931 -24.409 -8.933 1.00 55.22 546 GLU A O 1
ATOM 4230 N N . MET A 1 547 ? -9.657 -25.246 -6.871 1.00 51.22 547 MET A N 1
ATOM 4231 C CA . MET A 1 547 ? -11.072 -25.131 -6.513 1.00 51.22 547 MET A CA 1
ATOM 4232 C C . MET A 1 547 ? -11.447 -23.739 -5.995 1.00 51.22 547 MET A C 1
ATOM 4234 O O . MET A 1 547 ? -12.395 -23.129 -6.492 1.00 51.22 547 MET A O 1
ATOM 4238 N N . ILE A 1 548 ? -10.653 -23.194 -5.065 1.00 57.91 548 ILE A N 1
ATOM 4239 C CA . ILE A 1 548 ? -10.859 -21.837 -4.543 1.00 57.91 548 ILE A CA 1
ATOM 4240 C C . ILE A 1 548 ? -10.666 -20.825 -5.678 1.00 57.91 548 ILE A C 1
ATOM 4242 O O . ILE A 1 548 ? -11.468 -19.911 -5.828 1.00 57.91 548 ILE A O 1
ATOM 4246 N N . SER A 1 549 ? -9.672 -21.016 -6.551 1.00 58.84 549 SER A N 1
ATOM 4247 C CA . SER A 1 549 ? -9.442 -20.105 -7.676 1.00 58.84 549 SER A CA 1
ATOM 4248 C C . SER A 1 549 ? -10.610 -20.068 -8.666 1.00 58.84 549 SER A C 1
ATOM 4250 O O . SER A 1 549 ? -10.982 -18.973 -9.070 1.00 58.84 549 SER A O 1
ATOM 4252 N N . ARG A 1 550 ? -11.262 -21.193 -9.010 1.00 63.50 550 ARG A N 1
ATOM 4253 C CA . ARG A 1 550 ? -12.469 -21.167 -9.868 1.00 63.50 550 ARG A CA 1
ATOM 4254 C C . ARG A 1 550 ? -13.644 -20.448 -9.211 1.00 63.50 550 ARG A C 1
ATOM 4256 O O . ARG A 1 550 ? -14.276 -19.620 -9.861 1.00 63.50 550 ARG A O 1
ATOM 4263 N N . PHE A 1 551 ? -13.903 -20.721 -7.933 1.00 73.12 551 PHE A N 1
ATOM 4264 C CA . PHE A 1 551 ? -14.945 -20.023 -7.178 1.00 73.12 551 PHE A CA 1
ATOM 4265 C C . PHE A 1 551 ? -14.688 -18.508 -7.143 1.00 73.12 551 PHE A C 1
ATOM 4267 O O . PHE A 1 551 ? -15.577 -17.706 -7.419 1.00 73.12 551 PHE A O 1
ATOM 4274 N N . LEU A 1 552 ? -13.447 -18.102 -6.880 1.00 66.06 552 LEU A N 1
ATOM 4275 C CA . LEU A 1 552 ? -13.041 -16.700 -6.811 1.00 66.06 552 LEU A CA 1
ATOM 4276 C C . LEU A 1 552 ? -13.006 -15.994 -8.175 1.00 66.06 552 LEU A C 1
ATOM 4278 O O . LEU A 1 552 ? -13.276 -14.796 -8.234 1.00 66.06 552 LEU A O 1
ATOM 4282 N N . LEU A 1 553 ? -12.746 -16.709 -9.278 1.00 64.31 553 LEU A N 1
ATOM 4283 C CA . LEU A 1 553 ? -12.858 -16.157 -10.637 1.00 64.31 553 LEU A CA 1
ATOM 4284 C C . LEU A 1 553 ? -14.279 -15.644 -10.929 1.00 64.31 553 LEU A C 1
ATOM 4286 O O . LEU A 1 553 ? -14.430 -14.613 -11.583 1.00 64.31 553 LEU A O 1
ATOM 4290 N N . GLY A 1 554 ? -15.308 -16.299 -10.378 1.00 62.75 554 GLY A N 1
ATOM 4291 C CA . GLY A 1 554 ? -16.698 -15.834 -10.446 1.00 62.75 554 GLY A CA 1
ATOM 4292 C C . GLY A 1 554 ? -16.999 -14.570 -9.624 1.00 62.75 554 GLY A C 1
ATOM 4293 O O . GLY A 1 554 ? -18.061 -13.984 -9.796 1.00 62.75 554 GLY A O 1
ATOM 4294 N N . HIS A 1 555 ? -16.079 -14.123 -8.757 1.00 68.81 555 HIS A N 1
ATOM 4295 C CA . HIS A 1 555 ? -16.256 -12.988 -7.833 1.00 68.81 555 HIS A CA 1
ATOM 4296 C C . HIS A 1 555 ? -15.140 -11.941 -7.968 1.00 68.81 555 HIS A C 1
ATOM 4298 O O . HIS A 1 555 ? -14.778 -11.260 -7.007 1.00 68.81 555 HIS A O 1
ATOM 4304 N N . THR A 1 556 ? -14.564 -11.811 -9.163 1.00 63.19 556 THR A N 1
ATOM 4305 C CA . THR A 1 556 ? -13.422 -10.918 -9.423 1.00 63.19 556 THR A CA 1
ATOM 4306 C C . THR A 1 556 ? -13.686 -9.455 -9.070 1.00 63.19 556 THR A C 1
ATOM 4308 O O . THR A 1 556 ? -12.757 -8.780 -8.634 1.00 63.19 556 THR A O 1
ATOM 4311 N N . GLU A 1 557 ? -14.919 -8.963 -9.212 1.00 63.66 557 GLU A N 1
ATOM 4312 C CA . GLU A 1 557 ? -15.294 -7.599 -8.812 1.00 63.66 557 GLU A CA 1
ATOM 4313 C C . GLU A 1 557 ? -15.273 -7.408 -7.295 1.00 63.66 557 GLU A C 1
ATOM 4315 O O . GLU A 1 557 ? -14.714 -6.428 -6.809 1.00 63.66 557 GLU A O 1
ATOM 4320 N N . VAL A 1 558 ? -15.803 -8.376 -6.546 1.00 65.81 558 VAL A N 1
ATOM 4321 C CA . VAL A 1 558 ? -15.821 -8.350 -5.077 1.00 65.81 558 VAL A CA 1
ATOM 4322 C C . VAL A 1 558 ? -14.395 -8.402 -4.535 1.00 65.81 558 VAL A C 1
ATOM 4324 O O . VAL A 1 558 ? -14.026 -7.609 -3.680 1.00 65.81 558 VAL A O 1
ATOM 4327 N N . LEU A 1 559 ? -13.532 -9.243 -5.110 1.00 63.94 559 LEU A N 1
ATOM 4328 C CA . LEU A 1 559 ? -12.129 -9.356 -4.691 1.00 63.94 559 LEU A CA 1
ATOM 4329 C C . LEU A 1 559 ? -11.287 -8.101 -4.952 1.00 63.94 559 LEU A C 1
ATOM 4331 O O . LEU A 1 559 ? -10.222 -7.954 -4.354 1.00 63.94 559 LEU A O 1
ATOM 4335 N N . ARG A 1 560 ? -11.736 -7.177 -5.814 1.00 59.81 560 ARG A N 1
ATOM 4336 C CA . ARG A 1 560 ? -11.072 -5.870 -5.983 1.00 59.81 560 ARG A CA 1
ATOM 4337 C C . ARG A 1 560 ? -11.242 -4.959 -4.766 1.00 59.81 560 ARG A C 1
ATOM 4339 O O . ARG A 1 560 ? -10.492 -3.994 -4.655 1.00 59.81 560 ARG A O 1
ATOM 4346 N N . GLN A 1 561 ? -12.185 -5.266 -3.874 1.00 60.59 561 GLN A N 1
ATOM 4347 C CA . GLN A 1 561 ? -12.472 -4.492 -2.663 1.00 60.59 561 GLN A CA 1
ATOM 4348 C C . GLN A 1 561 ? -11.497 -4.786 -1.502 1.00 60.59 561 GLN A C 1
ATOM 4350 O O . GLN A 1 561 ? -11.606 -4.162 -0.454 1.00 60.59 561 GLN A O 1
ATOM 4355 N N . GLY A 1 562 ? -10.519 -5.687 -1.677 1.00 61.84 562 GLY A N 1
ATOM 4356 C CA . GLY A 1 562 ? -9.461 -5.935 -0.686 1.00 61.84 562 GLY A CA 1
ATOM 4357 C C . GLY A 1 562 ? -9.874 -6.883 0.446 1.00 61.84 562 GLY A C 1
ATOM 4358 O O . GLY A 1 562 ? -10.691 -7.776 0.241 1.00 61.84 562 GLY A O 1
ATOM 4359 N N . GLU A 1 563 ? -9.278 -6.734 1.637 1.00 59.28 563 GLU A N 1
ATOM 4360 C CA . GLU A 1 563 ? -9.569 -7.582 2.817 1.00 59.28 563 GLU A CA 1
ATOM 4361 C C . GLU A 1 563 ? -11.002 -7.419 3.361 1.00 59.28 563 GLU A C 1
ATOM 4363 O O . GLU A 1 563 ? -11.504 -8.325 4.023 1.00 59.28 563 GLU A O 1
ATOM 4368 N N . ASP A 1 564 ? -11.679 -6.315 3.028 1.00 61.69 564 ASP A N 1
ATOM 4369 C CA . ASP A 1 564 ? -13.083 -6.058 3.381 1.00 61.69 564 ASP A CA 1
ATOM 4370 C C . ASP A 1 564 ? -14.092 -6.675 2.394 1.00 61.69 564 ASP A C 1
ATOM 4372 O O . ASP A 1 564 ? -15.307 -6.588 2.592 1.00 61.69 564 ASP A O 1
ATOM 4376 N N . ALA A 1 565 ? -13.602 -7.333 1.339 1.00 71.19 565 ALA A N 1
ATOM 4377 C CA . ALA A 1 565 ? -14.428 -8.033 0.371 1.00 71.19 565 ALA A CA 1
ATOM 4378 C C . ALA A 1 565 ? -15.187 -9.193 1.032 1.00 71.19 565 ALA A C 1
ATOM 4380 O O . ALA A 1 565 ? -14.594 -10.112 1.606 1.00 71.19 565 ALA A O 1
ATOM 4381 N N . THR A 1 566 ? -16.511 -9.186 0.892 1.00 82.62 566 THR A N 1
ATOM 4382 C CA . THR A 1 566 ? -17.373 -10.249 1.414 1.00 82.62 566 THR A CA 1
ATOM 4383 C C . THR A 1 566 ? -18.227 -10.847 0.314 1.00 82.62 566 THR A C 1
ATOM 4385 O O . THR A 1 566 ? -18.796 -10.143 -0.519 1.00 82.62 566 THR A O 1
ATOM 4388 N N . ILE A 1 567 ? -18.327 -12.172 0.315 1.00 86.06 567 ILE A N 1
ATOM 4389 C CA . ILE A 1 567 ? -19.161 -12.919 -0.620 1.00 86.06 567 ILE A CA 1
ATOM 4390 C C . ILE A 1 567 ? -20.299 -13.551 0.185 1.00 86.06 567 ILE A C 1
ATOM 4392 O O . ILE A 1 567 ? -20.022 -14.347 1.083 1.00 86.06 567 ILE A O 1
ATOM 4396 N N . PRO A 1 568 ? -21.572 -13.237 -0.104 1.00 89.38 568 PRO A N 1
ATOM 4397 C CA . PRO A 1 568 ? -22.690 -13.967 0.478 1.00 89.38 568 PRO A CA 1
ATOM 4398 C C . PRO A 1 568 ? -22.653 -15.430 0.025 1.00 89.38 568 PRO A C 1
ATOM 4400 O O . PRO A 1 568 ? -22.686 -15.716 -1.175 1.00 89.38 568 PRO A O 1
ATOM 4403 N N . VAL A 1 569 ? -22.582 -16.357 0.979 1.00 91.31 569 VAL A N 1
ATOM 4404 C CA . VAL A 1 569 ? -22.524 -17.797 0.718 1.00 91.31 569 VAL A CA 1
ATOM 4405 C C . VAL A 1 569 ? -23.463 -18.591 1.619 1.00 91.31 569 VAL A C 1
ATOM 4407 O O . VAL A 1 569 ? -23.926 -18.139 2.666 1.00 91.31 569 VAL A O 1
ATOM 4410 N N . ARG A 1 570 ? -23.714 -19.829 1.206 1.00 93.88 570 ARG A N 1
ATOM 4411 C CA . ARG A 1 570 ? -24.347 -20.875 2.000 1.00 93.88 570 ARG A CA 1
ATOM 4412 C C . ARG A 1 570 ? -23.333 -21.990 2.211 1.00 93.88 570 ARG A C 1
ATOM 4414 O O . ARG A 1 570 ? -22.658 -22.383 1.263 1.00 93.88 570 ARG A O 1
ATOM 4421 N N . ILE A 1 571 ? -23.218 -22.476 3.442 1.00 93.69 571 ILE A N 1
ATOM 4422 C CA . ILE A 1 571 ? -22.306 -23.566 3.798 1.00 93.69 571 ILE A CA 1
ATOM 4423 C C . ILE A 1 571 ? -23.150 -24.784 4.147 1.00 93.69 571 ILE A C 1
ATOM 4425 O O . ILE A 1 571 ? -24.001 -24.723 5.031 1.00 93.69 571 ILE A O 1
ATOM 4429 N N . GLU A 1 572 ? -22.925 -25.878 3.432 1.00 93.69 572 GLU A N 1
ATOM 4430 C CA . GLU A 1 572 ? -23.682 -27.117 3.566 1.00 93.69 572 GLU A CA 1
ATOM 4431 C C . GLU A 1 572 ? -22.757 -28.278 3.911 1.00 93.69 572 GLU A C 1
ATOM 4433 O O . GLU A 1 572 ? -21.617 -28.345 3.448 1.00 93.69 572 GLU A O 1
ATOM 4438 N N . LYS A 1 573 ? -23.266 -29.232 4.687 1.00 92.81 573 LYS A N 1
ATOM 4439 C CA . LYS A 1 573 ? -22.598 -30.515 4.896 1.00 92.81 573 LYS A CA 1
ATOM 4440 C C . LYS A 1 573 ? -22.612 -31.333 3.597 1.00 92.81 573 LYS A C 1
ATOM 4442 O O . LYS A 1 573 ? -23.642 -31.371 2.922 1.00 92.81 573 LYS A O 1
ATOM 4447 N N . VAL A 1 574 ? -21.484 -31.973 3.276 1.00 88.44 574 VAL A N 1
ATOM 4448 C CA . VAL A 1 574 ? -21.364 -32.933 2.159 1.00 88.44 574 VAL A CA 1
ATOM 4449 C C . VAL A 1 574 ? -21.806 -34.325 2.587 1.00 88.44 574 VAL A C 1
ATOM 4451 O O . VAL A 1 574 ? -21.472 -34.730 3.727 1.00 88.44 574 VAL A O 1
#

Secondary structure (DSSP, 8-state):
-EEE-TTS-HHHHHHHHHHHHHTS----EEESS-HHHHHHHHHHHHHHS--S-SS-GGGGGG-SEEEEES--HHHH-HHHHHHHHHHHHTT-EEEEEESS--HHHHHSSEEEEPPTT-HHHHHHHHHHHHHHTT-S-HHHHHHHEE-HHHHHGGGGGS-GGGHHHHHSS-HHHHHHHHHHHHH-SSEEEEEE-STTPPPHHHHHHHHHHHHHTT-SSSTT-EEEEEPSSTTHHHHHHTT-BTTEEGGGEETT-HHHHHHHHHHHTSPPP-S----HHHHHH-TT----EEEEES--GGGGGGHHHHTT-SEEEEEESS--GGGGG-SEEEEB--TTSS-EEEE-TT-EEEEE---SPPPTT-B-HHHHHHHHHHHTT-----SSHHHHHHHHHHH-GGGTT--HHHHTTSS-EES--SSS-TT--SS--GGGSSSPEEPPP--S-------BTTB-EEEEEEE-TT-TTT-TTGGG-HHHHHHHHHHHHH-TT-EEEE-HHHHHHHT--TT-EEEEEETTEEEEEEEEE-TTS-TTEEEEEE--TTHHHHHHHTTHHHHTTGGG-EEEEEEEE-

Radius of gyration: 23.9 Å; Cα contacts (8 Å, |Δi|>4): 1273; chains: 1; bounding box: 61×59×60 Å

Sequence (574 aa):
GFLASPRSSNEEQYLLMKLARAAFKTNNISLDSDSGHRASLNVLHAGTGMAGMLGSIEEIRKAEFILVAGIDITRQNPIIGSEIHMARRAGAMVVTLDSRRTQIAKLSKKFLQVKPGANKLAILALAKTIYDENLSDAAFLSAHTEGFEKFRHAFGLLPDNEVSDRTGIPAEEIKAVARDLAKAKSAMVFFSSGISGLDEDTIGFIYNLFLMAGKVGKEGCGVNPVAGLNNLQGGYDMGIAPDLLTGFQALGDTVVAKKFSAEWKADVPAAPGAPIYTLLSDPSSKLKALVVVDHDEGIVRYADAIKKLDFVAYIGAFKNPFTEYAHVVLPIATYVQEDATFTNTERRIQYSMKKIEPEEGLLPGWKLYVMIAEKAGLSWKYAKVSEVMDEIARLTPTYAGVSHAKLSDGFGMQWPVDGKNPKGTKRFDVAKAGRKLSFYKVSDVFEVPAAKEQFPFLLMVGKAQHFWHQNNLMKKTHIPMREYNATLMDYPEGYVEICPQSAKEIGVRDRWPVRVVSPHGEMRVAAKVSEDVKPDTAYAPYFVQEMISRFLLGHTEVLRQGEDATIPVRIEKV

Solvent-accessible surface area (backbone atoms only — not comparable to full-atom values): 29146 Å² total; per-residue (Å²): 72,36,36,45,31,36,76,46,31,37,52,38,38,31,48,50,39,47,41,37,21,50,64,66,59,38,34,30,24,19,54,70,59,34,71,13,34,54,26,47,26,51,44,33,24,71,21,64,73,44,69,52,34,28,19,40,80,92,31,45,65,61,18,43,23,36,41,37,39,56,55,57,39,50,52,80,39,47,67,63,31,48,42,49,51,51,15,38,75,74,66,25,49,28,34,24,41,32,52,51,62,36,74,55,31,76,70,29,80,41,62,48,50,30,39,70,46,15,60,52,54,47,46,45,51,28,40,38,41,27,55,78,70,68,46,48,32,61,68,50,40,68,75,42,42,42,60,58,70,70,56,56,58,56,47,78,78,57,57,80,91,45,42,29,74,66,18,55,38,61,55,69,58,45,44,53,51,23,52,51,56,38,69,35,91,16,29,31,36,40,30,32,12,17,68,48,6,48,47,48,49,47,46,19,45,52,51,39,40,35,50,48,41,50,26,57,34,46,80,26,13,12,56,29,50,39,55,72,50,68,10,44,52,21,32,46,41,30,14,42,38,25,51,30,36,39,58,70,36,52,36,75,37,68,70,55,39,50,54,51,20,61,77,67,73,32,68,56,64,57,65,63,41,48,45,51,67,59,47,54,69,38,91,84,46,84,73,41,43,41,38,40,27,62,66,53,52,71,66,53,82,40,44,79,49,56,73,69,35,85,38,30,37,35,38,29,68,68,93,54,82,56,58,80,70,34,80,39,79,44,69,25,39,49,81,50,36,31,66,42,37,37,17,30,49,56,41,31,36,28,64,42,67,52,75,47,80,50,59,90,94,47,38,48,55,55,58,52,50,42,55,51,35,43,76,63,74,40,90,74,88,68,96,48,67,59,56,47,40,47,50,48,14,75,70,12,71,46,35,47,56,50,42,63,74,67,25,64,78,59,88,37,37,22,49,46,16,21,95,92,26,77,80,27,32,67,41,46,44,54,92,73,53,88,59,66,32,37,51,47,85,62,75,94,78,81,81,55,79,72,56,42,94,86,17,53,23,34,33,30,53,48,74,40,77,66,45,53,72,44,39,70,63,38,69,70,34,69,73,58,41,51,58,52,52,55,50,36,72,76,29,73,63,26,47,35,35,30,11,64,66,49,30,57,74,58,70,54,52,69,65,34,58,25,34,43,36,42,100,62,40,57,35,66,25,21,32,37,65,34,88,41,39,47,74,58,32,31,40,33,55,54,63,43,78,70,52,55,47,54,35,46,63,56,38,56,74,47,58,71,49,15,54,51,21,63,42,57,22,30,74,41,72,108

Mean predicted aligned error: 5.67 Å

pLDDT: mean 90.49, std 9.91, range [50.94, 98.88]

Foldseek 3Di:
DEEAELQAFLLLLLLSCCCCFFQVVALQFAYPQFLQLVLLQVLCCQFQVGRAWFFFLVQLLVFLEEEEEADLCCQLPVSSLVSVLNSVVVRRQYEYEELFCHPSNVSHPYYFNWAQLQSLLLLLLLLLLCVVVVLWPVVLCVPFEDDVVLVVVLSVLDDLVCSCVQTVGPSVSSNVVSVSLLPIPEYEYEFERGNQHFHSQSLLSVVLSCSRSVHGQDRNGIHFHAYSGFFPVSSVCCPSAQQAHHQRHGLQPPVLQVVSCVVQVGHGNSDGHDHPVVLLVDPPRPAQEYEYEAFWPVVCLSVVSLLNHVAYEYEEQDDDPVVVSHPYYHHADDLQQAWGWGQGNQRFIAIRHHNDHDDPPHYHSSVVSQVVCVVSVGHDDDPGSQVSLCVSLVSHQFSVLDTNVLNVPDGGEATNCHPVNVRYDNRRHSVPSVHRGYRDNHDSDRDDDAADPQQLAWEFEAAPSPNCRGNPVLVVDDVSVVVLVVQCVLKVQFEKEDEPVVCVVQVHDFQAWKWKDAPQDIAITTYHYDPRHDPRYMYGHPDHPDGVVNVVSSVVVLSSNRRSRIGRIDMHGD